Protein AF-A0A838IL85-F1 (afdb_monomer)

pLDDT: mean 79.58, std 15.55, range [29.56, 97.75]

Foldseek 3Di:
DDDDDDPPPVVVVVVPVVVPPDPPPDPPPDWDDQQVQCVVVVAQADWDFGQTPNRDTDIHGNHADPPRADQDPRDRDHDWDDLCRQCVVVVNQADWDQTQTPVRDTDTGGNHHDDPPDDDFADLQRQLVVQVAQADWDWGDRRPNDTDTHGNHHEDVQWHQDSRDTDRRVVPPPADAAFEKEFAFEAAPPPRQGDWFKKKAKAFPPHPPPDDDAQAADQPPCPPPGLKIFTFHNDDDQRTRDMAGPAPPGPIPNVPPDDAPTKMWMWIDDPQWATDIDIDHRHDQADWDWDAHPVHRDTHIYGYHYDYHHTYGPPDKDWWFWAKFKRPVQQDPFAWFKEQAAPPAPARIFIKTQTKTKMATQTLWWWKKAWDDDPVRFTWIWTWIAIPVGDIDIDTQPPWDWDQDPLVRFIWIAQFKKKFWFAPDPQGPDPPRHDPVRTQWIFPDRIGAAAQPGFHYVSQCVSNVQPRDGDPPPRRNHRIGIHTHRGMDMDGSLAARSIIISTHLVRLQPDAKTKMKMFGCPVVRGDGPDRNNRIDIDIGGRDDRSVVQCVDPVRYAYQRDDLVPDPDPSNNSHSVSVSPDRD

Nearest PDB structures (foldseek):
  3rkp-assembly2_B  TM=2.084E-01  e=6.914E-05  Bacillus cereus ATCC 14579
  6bdj-assembly1_A  TM=4.352E-01  e=1.115E+00  Tetranychus urticae
  5z5m-assembly1_D  TM=4.393E-01  e=1.387E+00  Phaeodactylum tricornutum CCAP 1055/1
  2o56-assembly1_C  TM=7.131E-01  e=8.357E+00  Salmonella enterica subsp. enterica serovar Typhimurium str. LT2
  2o56-assembly1_G  TM=6.603E-01  e=7.914E+00  Salmonella enterica subsp. enterica serovar Typhimurium str. LT2

Secondary structure (DSSP, 8-state):
------SSTTHHHHHHHSSSSS--------PPPHHHHHHHTT--SSEEEEE-TTS-EEEEE----GGG--EETTEE---PPPHHHHHHHTT--SSEEEEE-TT--EEEEE-----S-S--PPPHHHHHHHTT-SSSEEEEE-SSS-EEEEE-----TTEEEETTEEEE-TTTTS-----EEEEE-EEETTT--B--S-EEEEEEES-TT--SS---B-TTTTTTS-SEEEE--SS-BTTBSEEE-SSTTSS---TTT--TTEEEEEEEE-TTB--EEEEEEE----EEEEEE-TTT--EEEEEEEE--EEEPBTT---B----EEE-GGG----EEEEEE--TTSS-SEEEEEE--EEEEE-SSS-EEEEEE--TTS--EEEEEEEBTTS-EEEEE-TT--EEEETTTTEEEETT-EEEEEE---GGGS-TTT--GGGEEEEBS---B-----EE-BHHHHHHTT----SPTTTGGGSSEEEE-TTEEEEE-TTSTT-EEEEESHHHHTT---EEEEEEESTT--S--S-SSSSEEEEEEPPPPPHHHHTT-TTTEEE--S-TT--SSHHHHHHHHHHHT---

Radius of gyration: 34.08 Å; Cα contacts (8 Å, |Δi|>4): 1280; chains: 1; bounding box: 110×88×63 Å

Structure (mmCIF, N/CA/C/O backbone):
data_AF-A0A838IL85-F1
#
_entry.id   AF-A0A838IL85-F1
#
loop_
_atom_site.group_PDB
_atom_site.id
_atom_site.type_symbol
_atom_site.label_atom_id
_atom_site.label_alt_id
_atom_site.label_comp_id
_atom_site.label_asym_id
_atom_site.label_entity_id
_atom_site.label_seq_id
_atom_site.pdbx_PDB_ins_code
_atom_site.Cartn_x
_atom_site.Cartn_y
_atom_site.Cartn_z
_atom_site.occupancy
_atom_site.B_iso_or_equiv
_atom_site.auth_seq_id
_atom_site.auth_comp_id
_atom_site.auth_asym_id
_atom_site.auth_atom_id
_atom_site.pdbx_PDB_model_num
ATOM 1 N N . MET A 1 1 ? -74.271 46.077 -24.809 1.00 47.19 1 MET A N 1
ATOM 2 C CA . MET A 1 1 ? -73.222 47.117 -24.744 1.00 47.19 1 MET A CA 1
ATOM 3 C C . MET A 1 1 ? -73.575 48.046 -23.600 1.00 47.19 1 MET A C 1
ATOM 5 O O . MET A 1 1 ? -74.448 48.867 -23.806 1.00 47.19 1 MET A O 1
ATOM 9 N N . THR A 1 2 ? -72.983 47.844 -22.421 1.00 38.28 2 THR A N 1
ATOM 10 C CA . THR A 1 2 ? -72.892 48.772 -21.270 1.00 38.28 2 THR A CA 1
ATOM 11 C C . THR A 1 2 ? -72.287 48.005 -20.088 1.00 38.28 2 THR A C 1
ATOM 13 O O . THR A 1 2 ? -72.326 46.777 -20.094 1.00 38.28 2 THR A O 1
ATOM 16 N N . TRP A 1 3 ? -71.789 48.752 -19.095 1.00 32.69 3 TRP A N 1
ATOM 17 C CA . TRP A 1 3 ? -71.224 48.345 -17.796 1.00 32.69 3 TRP A CA 1
ATOM 18 C C . TRP A 1 3 ? -69.694 48.246 -17.743 1.00 32.69 3 TRP A C 1
ATOM 20 O O . TRP A 1 3 ? -69.098 47.178 -17.844 1.00 32.69 3 TRP A O 1
ATOM 30 N N . ARG A 1 4 ? -69.069 49.412 -17.535 1.00 41.91 4 ARG A N 1
ATOM 31 C CA . ARG A 1 4 ? -67.723 49.566 -16.975 1.00 41.91 4 ARG A CA 1
ATOM 32 C C . ARG A 1 4 ? -67.776 50.529 -15.784 1.00 41.91 4 ARG A C 1
ATOM 34 O O . ARG A 1 4 ? -68.371 51.594 -15.895 1.00 41.91 4 ARG A O 1
ATOM 41 N N . ASP A 1 5 ? -67.090 50.112 -14.721 1.00 53.06 5 ASP A N 1
ATOM 42 C CA . ASP A 1 5 ? -66.370 50.931 -13.735 1.00 53.06 5 ASP A CA 1
ATOM 43 C C . ASP A 1 5 ? -67.138 51.781 -12.705 1.00 53.06 5 ASP A C 1
ATOM 45 O O . ASP A 1 5 ? -66.955 52.993 -12.630 1.00 53.06 5 ASP A O 1
ATOM 49 N N . GLU A 1 6 ? -67.863 51.126 -11.785 1.00 45.59 6 GLU A N 1
ATOM 50 C CA . GLU A 1 6 ? -68.332 51.750 -10.524 1.00 45.59 6 GLU A CA 1
ATOM 51 C C . GLU A 1 6 ? -67.897 51.033 -9.223 1.00 45.59 6 GLU A C 1
ATOM 53 O O . GLU A 1 6 ? -68.277 51.448 -8.132 1.00 45.59 6 GLU A O 1
ATOM 58 N N . THR A 1 7 ? -67.039 50.008 -9.265 1.00 49.53 7 THR A N 1
ATOM 59 C CA . THR A 1 7 ? -66.671 49.236 -8.054 1.00 49.53 7 THR A CA 1
ATOM 60 C C . THR A 1 7 ? -65.454 49.756 -7.277 1.00 49.53 7 THR A C 1
ATOM 62 O O . THR A 1 7 ? -65.257 49.363 -6.129 1.00 49.53 7 THR A O 1
ATOM 65 N N . TRP A 1 8 ? -64.667 50.689 -7.823 1.00 45.25 8 TRP A N 1
ATOM 66 C CA . TRP A 1 8 ? -63.446 51.176 -7.155 1.00 45.25 8 TRP A CA 1
ATOM 67 C C . TRP A 1 8 ? -63.660 52.340 -6.177 1.00 45.25 8 TRP A C 1
ATOM 69 O O . TRP A 1 8 ? -62.801 52.601 -5.337 1.00 45.25 8 TRP A O 1
ATOM 79 N N . ARG A 1 9 ? -64.802 53.038 -6.231 1.00 47.00 9 ARG A N 1
ATOM 80 C CA . ARG A 1 9 ? -65.039 54.224 -5.385 1.00 47.00 9 ARG A CA 1
ATOM 81 C C . ARG A 1 9 ? -65.685 53.922 -4.032 1.00 47.00 9 ARG A C 1
ATOM 83 O O . ARG A 1 9 ? -65.560 54.732 -3.121 1.00 47.00 9 ARG A O 1
ATOM 90 N N . THR A 1 10 ? -66.282 52.746 -3.856 1.00 50.16 10 THR A N 1
ATOM 91 C CA . THR A 1 10 ? -66.962 52.370 -2.602 1.00 50.16 10 THR A CA 1
ATOM 92 C C . THR A 1 10 ? -66.033 51.670 -1.600 1.00 50.16 10 THR A C 1
ATOM 94 O O . THR A 1 10 ? -66.275 51.737 -0.398 1.00 50.16 10 THR A O 1
ATOM 97 N N . LEU A 1 11 ? -64.922 51.075 -2.055 1.00 47.19 11 LEU A N 1
ATOM 98 C CA . LEU A 1 11 ? -63.915 50.442 -1.184 1.00 47.19 11 LEU A CA 1
ATOM 99 C C . LEU A 1 11 ? -62.927 51.441 -0.555 1.00 47.19 11 LEU A C 1
ATOM 101 O O . LEU A 1 11 ? -62.422 51.194 0.537 1.00 47.19 11 LEU A O 1
ATOM 105 N N . ALA A 1 12 ? -62.704 52.603 -1.176 1.00 49.53 12 ALA A N 1
ATOM 106 C CA . ALA A 1 12 ? -61.798 53.625 -0.642 1.00 49.53 12 ALA A CA 1
ATOM 107 C C . ALA A 1 12 ? -62.407 54.460 0.507 1.00 49.53 12 ALA A C 1
ATOM 109 O O . ALA A 1 12 ? -61.670 55.027 1.308 1.00 49.53 12 ALA A O 1
ATOM 110 N N . MET A 1 13 ? -63.740 54.516 0.633 1.00 46.19 13 MET A N 1
ATOM 111 C CA . MET A 1 13 ? -64.417 55.261 1.710 1.00 46.19 13 MET A CA 1
ATOM 112 C C . MET A 1 13 ? -64.704 54.425 2.968 1.00 46.19 13 MET A C 1
ATOM 114 O O . MET A 1 13 ? -64.921 55.002 4.031 1.00 46.19 13 MET A O 1
ATOM 118 N N . LEU A 1 14 ? -64.635 53.089 2.894 1.00 46.19 14 LEU A N 1
ATOM 119 C CA . LEU A 1 14 ? -64.775 52.210 4.065 1.00 46.19 14 LEU A CA 1
ATOM 120 C C . LEU A 1 14 ? -63.466 52.021 4.853 1.00 46.19 14 LEU A C 1
ATOM 122 O O . LEU A 1 14 ? -63.518 51.672 6.029 1.00 46.19 14 LEU A O 1
ATOM 126 N N . LEU A 1 15 ? -62.304 52.314 4.256 1.00 46.31 15 LEU A N 1
ATOM 127 C CA . LEU A 1 15 ? -61.007 52.198 4.936 1.00 46.31 15 LEU A CA 1
ATOM 128 C C . LEU A 1 15 ? -60.638 53.439 5.773 1.00 46.31 15 LEU A C 1
ATOM 130 O O . LEU A 1 15 ? -59.846 53.341 6.702 1.00 46.31 15 LEU A O 1
ATOM 134 N N . VAL A 1 16 ? -61.220 54.607 5.478 1.00 48.09 16 VAL A N 1
ATOM 135 C CA . VAL A 1 16 ? -60.848 55.881 6.130 1.00 48.09 16 VAL A CA 1
ATOM 136 C C . VAL A 1 16 ? -61.709 56.186 7.365 1.00 48.09 16 VAL A C 1
ATOM 138 O O . VAL A 1 16 ? -61.282 56.920 8.249 1.00 48.09 16 VAL A O 1
ATOM 141 N N . VAL A 1 17 ? -62.890 55.570 7.493 1.00 47.03 17 VAL A N 1
ATOM 142 C CA . VAL A 1 17 ? -63.795 55.795 8.640 1.00 47.03 17 VAL A CA 1
ATOM 143 C C . VAL A 1 17 ? -63.590 54.769 9.768 1.00 47.03 17 VAL A C 1
ATOM 145 O O . VAL A 1 17 ? -63.950 55.045 10.909 1.00 47.03 17 VAL A O 1
ATOM 148 N N . LEU A 1 18 ? -62.920 53.635 9.512 1.00 41.69 18 LEU A N 1
ATOM 149 C CA . LEU A 1 18 ? -62.582 52.660 10.562 1.00 41.69 18 LEU A CA 1
ATOM 150 C C . LEU A 1 18 ? -61.313 53.020 11.365 1.00 41.69 18 LEU A C 1
ATOM 152 O O . LEU A 1 18 ? -61.097 52.467 12.437 1.00 41.69 18 LEU A O 1
ATOM 156 N N . VAL A 1 19 ? -60.494 53.965 10.885 1.00 46.78 19 VAL A N 1
ATOM 157 C CA . VAL A 1 19 ? -59.230 54.369 11.540 1.00 46.78 19 VAL A CA 1
ATOM 158 C C . VAL A 1 19 ? -59.430 55.485 12.583 1.00 46.78 19 VAL A C 1
ATOM 160 O O . VAL A 1 19 ? -58.533 55.768 13.366 1.00 46.78 19 VAL A O 1
ATOM 163 N N . VAL A 1 20 ? -60.618 56.097 12.667 1.00 45.91 20 VAL A N 1
ATOM 164 C CA . VAL A 1 20 ? -60.861 57.280 13.527 1.00 45.91 20 VAL A CA 1
ATOM 165 C C . VAL A 1 20 ? -61.734 56.969 14.763 1.00 45.91 20 VAL A C 1
ATOM 167 O O . VAL A 1 20 ? -62.034 57.855 15.556 1.00 45.91 20 VAL A O 1
ATOM 170 N N . LEU A 1 21 ? -62.096 55.699 14.993 1.00 42.75 21 LEU A N 1
ATOM 171 C CA . LEU A 1 21 ? -62.887 55.250 16.158 1.00 42.75 21 LEU A CA 1
ATOM 172 C C . LEU A 1 21 ? -62.177 54.217 17.053 1.00 42.75 21 LEU A C 1
ATOM 174 O O . LEU A 1 21 ? -62.824 53.542 17.850 1.00 42.75 21 LEU A O 1
ATOM 178 N N . MET A 1 22 ? -60.847 54.137 16.989 1.00 43.66 22 MET A N 1
ATOM 179 C CA . MET A 1 22 ? -60.045 53.515 18.044 1.00 43.66 22 MET A CA 1
ATOM 180 C C . MET A 1 22 ? -59.136 54.583 18.633 1.00 43.66 22 MET A C 1
ATOM 182 O O . MET A 1 22 ? -58.131 54.977 18.047 1.00 43.66 22 MET A O 1
ATOM 186 N N . GLY A 1 23 ? -59.574 55.113 19.774 1.00 40.91 23 GLY A N 1
ATOM 187 C CA . GLY A 1 23 ? -58.791 56.025 20.584 1.00 40.91 23 GLY A CA 1
ATOM 188 C C . GLY A 1 23 ? -57.411 55.438 20.851 1.00 40.91 23 GLY A C 1
ATOM 189 O O . GLY A 1 23 ? -57.264 54.270 21.199 1.00 40.91 23 GLY A O 1
ATOM 190 N N . VAL A 1 24 ? -56.423 56.298 20.655 1.00 49.19 24 VAL A N 1
ATOM 191 C CA . VAL A 1 24 ? -55.007 56.103 20.926 1.00 49.19 24 VAL A CA 1
ATOM 192 C C . VAL A 1 24 ? -54.827 55.767 22.409 1.00 49.19 24 VAL A C 1
ATOM 194 O O . VAL A 1 24 ? -54.686 56.650 23.250 1.00 49.19 24 VAL A O 1
ATOM 197 N N . SER A 1 25 ? -54.858 54.484 22.748 1.00 46.66 25 SER A N 1
ATOM 198 C CA . SER A 1 25 ? -54.146 53.955 23.908 1.00 46.66 25 SER A CA 1
ATOM 199 C C . SER A 1 25 ? -52.694 53.803 23.469 1.00 46.66 25 SER A C 1
ATOM 201 O O . SER A 1 25 ? -52.419 53.065 22.526 1.00 46.66 25 SER A O 1
ATOM 203 N N . GLY A 1 26 ? -51.805 54.604 24.063 1.00 46.50 26 GLY A N 1
ATOM 204 C CA . GLY A 1 26 ? -50.414 54.740 23.640 1.00 46.50 26 GLY A CA 1
ATOM 205 C C . GLY A 1 26 ? -49.738 53.392 23.406 1.00 46.50 26 GLY A C 1
ATOM 206 O O . GLY A 1 26 ? -49.863 52.485 24.226 1.00 46.50 26 GLY A O 1
ATOM 207 N N . CYS A 1 27 ? -49.020 53.271 22.289 1.00 54.38 27 CYS A N 1
ATOM 208 C CA . CYS A 1 27 ? -48.041 52.206 22.127 1.00 54.38 27 CYS A CA 1
ATOM 209 C C . CYS A 1 27 ? -46.955 52.432 23.182 1.00 54.38 27 CYS A C 1
ATOM 211 O O . CYS A 1 27 ? -46.024 53.208 22.972 1.00 54.38 27 CYS A O 1
ATOM 213 N N . GLU A 1 28 ? -47.116 51.813 24.345 1.00 70.75 28 GLU A N 1
ATOM 214 C CA . GLU A 1 28 ? -46.029 51.637 25.292 1.00 70.75 28 GLU A CA 1
ATOM 215 C C . GLU A 1 28 ? -44.957 50.810 24.578 1.00 70.75 28 GLU A C 1
ATOM 217 O O . GLU A 1 28 ? -45.249 49.768 23.986 1.00 70.75 28 GLU A O 1
ATOM 222 N N . CYS A 1 29 ? -43.735 51.337 24.518 1.00 80.75 29 CYS A N 1
ATOM 223 C CA . CYS A 1 29 ? -42.647 50.633 23.862 1.00 80.75 29 CYS A CA 1
ATOM 224 C C . CYS A 1 29 ? -42.366 49.334 24.626 1.00 80.75 29 CYS A C 1
ATOM 226 O O . CYS A 1 29 ? -42.164 49.361 25.840 1.00 80.75 29 CYS A O 1
ATOM 228 N N . ILE A 1 30 ? -42.377 48.203 23.916 1.00 82.62 30 ILE A N 1
ATOM 229 C CA . ILE A 1 30 ? -42.095 46.891 24.501 1.00 82.62 30 ILE A CA 1
ATOM 230 C C . ILE A 1 30 ? -40.569 46.701 24.503 1.00 82.62 30 ILE A C 1
ATOM 232 O O . ILE A 1 30 ? -39.975 46.665 23.421 1.00 82.62 30 ILE A O 1
ATOM 236 N N . PRO A 1 31 ? -39.927 46.615 25.680 1.00 80.56 31 PRO A N 1
ATOM 237 C CA . PRO A 1 31 ? -38.480 46.442 25.792 1.00 80.56 31 PRO A CA 1
ATOM 238 C C . PRO A 1 31 ? -38.055 45.013 25.429 1.00 80.56 31 PRO A C 1
ATOM 240 O O . PRO A 1 31 ? -38.837 44.079 25.599 1.00 80.56 31 PRO A O 1
ATOM 243 N N . GLU A 1 32 ? -36.806 44.821 24.997 1.00 83.88 32 GLU A N 1
ATOM 244 C CA . GLU A 1 32 ? -36.206 43.484 24.939 1.00 83.88 32 GLU A CA 1
ATOM 245 C C . GLU A 1 32 ? -36.093 42.853 26.334 1.00 83.88 32 GLU A C 1
ATOM 247 O O . GLU A 1 32 ? -35.779 43.525 27.324 1.00 83.88 32 GLU A O 1
ATOM 252 N N . GLU A 1 33 ? -36.280 41.534 26.407 1.00 79.38 33 GLU A N 1
ATOM 253 C CA . GLU A 1 33 ? -35.932 40.752 27.594 1.00 79.38 33 GLU A CA 1
ATOM 254 C C . GLU A 1 33 ? -34.431 40.408 27.609 1.00 79.38 33 GLU A C 1
ATOM 256 O O . GLU A 1 33 ? -33.745 40.460 26.587 1.00 79.38 33 GLU A O 1
ATOM 261 N N . GLY A 1 34 ? -33.892 40.072 28.788 1.00 78.88 34 GLY A N 1
ATOM 262 C CA . GLY A 1 34 ? -32.446 40.067 29.056 1.00 78.88 34 GLY A CA 1
ATOM 263 C C . GLY A 1 34 ? -31.580 39.304 28.045 1.00 78.88 34 GLY A C 1
ATOM 264 O O . GLY A 1 34 ? -30.551 39.825 27.629 1.00 78.88 34 GLY A O 1
ATOM 265 N N . ALA A 1 35 ? -31.999 38.115 27.600 1.00 77.75 35 ALA A N 1
ATOM 266 C CA . ALA A 1 35 ? -31.232 37.317 26.637 1.00 77.75 35 ALA A CA 1
ATOM 267 C C . ALA A 1 35 ? -31.181 37.954 25.233 1.00 77.75 35 ALA A C 1
ATOM 269 O O . ALA A 1 35 ? -30.131 37.950 24.590 1.00 77.75 35 ALA A O 1
ATOM 270 N N . GLU A 1 36 ? -32.288 38.547 24.777 1.00 82.25 36 GLU A N 1
ATOM 271 C CA . GLU A 1 36 ? -32.370 39.232 23.481 1.00 82.25 36 GLU A CA 1
ATOM 272 C C . GLU A 1 36 ? -31.549 40.531 23.503 1.00 82.25 36 GLU A C 1
ATOM 274 O O . GLU A 1 36 ? -30.820 40.828 22.557 1.00 82.25 36 GLU A O 1
ATOM 279 N N . LEU A 1 37 ? -31.573 41.252 24.630 1.00 85.19 37 LEU A N 1
ATOM 280 C CA . LEU A 1 37 ? -30.778 42.464 24.837 1.00 85.19 37 LEU A CA 1
ATOM 281 C C . LEU A 1 37 ? -29.266 42.176 24.831 1.00 85.19 37 LEU A C 1
ATOM 283 O O . LEU A 1 37 ? -28.485 42.951 24.273 1.00 85.19 37 LEU A O 1
ATOM 287 N N . CYS A 1 38 ? -28.848 41.048 25.408 1.00 87.62 38 CYS A N 1
ATOM 288 C CA . CYS A 1 38 ? -27.458 40.592 25.393 1.00 87.62 38 CYS A CA 1
ATOM 289 C C . CYS A 1 38 ? -26.993 40.167 23.995 1.00 87.62 38 CYS A C 1
ATOM 291 O O . CYS A 1 38 ? -25.914 40.578 23.565 1.00 87.62 38 CYS A O 1
ATOM 293 N N . ALA A 1 39 ? -27.827 39.427 23.256 1.00 81.69 39 ALA A N 1
ATOM 294 C CA . ALA A 1 39 ? -27.539 39.037 21.878 1.00 81.69 39 ALA A CA 1
ATOM 295 C C . ALA A 1 39 ? -27.417 40.258 20.948 1.00 81.69 39 ALA A C 1
ATOM 297 O O . ALA A 1 39 ? -26.469 40.348 20.170 1.00 81.69 39 ALA A O 1
ATOM 298 N N . ALA A 1 40 ? -28.313 41.243 21.085 1.00 81.38 40 ALA A N 1
ATOM 299 C CA . ALA A 1 40 ? -28.288 42.480 20.300 1.00 81.38 40 ALA A CA 1
ATOM 300 C C . ALA A 1 40 ? -27.028 43.338 20.536 1.00 81.38 40 ALA A C 1
ATOM 302 O O . ALA A 1 40 ? -26.651 44.127 19.671 1.00 81.38 40 ALA A O 1
ATOM 303 N N . ASN A 1 41 ? -26.365 43.174 21.686 1.00 83.12 41 ASN A N 1
ATOM 304 C CA . ASN A 1 41 ? -25.148 43.902 22.059 1.00 83.12 41 ASN A CA 1
ATOM 305 C C . ASN A 1 41 ? -23.875 43.035 21.997 1.00 83.12 41 ASN A C 1
ATOM 307 O O . ASN A 1 41 ? -22.815 43.479 22.436 1.00 83.12 41 ASN A O 1
ATOM 311 N N . GLY A 1 42 ? -23.961 41.812 21.455 1.00 81.62 42 GLY A N 1
ATOM 312 C CA . GLY A 1 42 ? -22.811 40.922 21.274 1.00 81.62 42 GLY A CA 1
ATOM 313 C C . GLY A 1 42 ? -22.158 40.454 22.580 1.00 81.62 42 GLY A C 1
ATOM 314 O O . GLY A 1 42 ? -20.950 40.216 22.601 1.00 81.62 42 GLY A O 1
ATOM 315 N N . LEU A 1 43 ? -22.924 40.358 23.673 1.00 85.75 43 LEU A N 1
ATOM 316 C CA . LEU A 1 43 ? -22.423 39.926 24.979 1.00 85.75 43 LEU A CA 1
ATOM 317 C C . LEU A 1 43 ? -22.731 38.444 25.209 1.00 85.75 43 LEU A C 1
ATOM 319 O O . LEU A 1 43 ? -23.887 38.033 25.130 1.00 85.75 43 LEU A O 1
ATOM 323 N N . GLY A 1 44 ? -21.700 37.655 25.517 1.00 81.94 44 GLY A N 1
ATOM 324 C CA . GLY A 1 44 ? -21.811 36.203 25.710 1.00 81.94 44 GLY A CA 1
ATOM 325 C C . GLY A 1 44 ? -21.867 35.749 27.171 1.00 81.94 44 GLY A C 1
ATOM 326 O O . GLY A 1 44 ? -22.117 34.575 27.426 1.00 81.94 44 GLY A O 1
ATOM 327 N N . CYS A 1 45 ? -21.586 36.644 28.124 1.00 87.12 45 CYS A N 1
ATOM 328 C CA . CYS A 1 45 ? -21.596 36.348 29.556 1.00 87.12 45 CYS A CA 1
ATOM 329 C C . CYS A 1 45 ? -21.613 37.632 30.404 1.00 87.12 45 CYS A C 1
ATOM 331 O O . CYS A 1 45 ? -21.324 38.723 29.908 1.00 87.12 45 CYS A O 1
ATOM 333 N N . GLY A 1 46 ? -21.894 37.502 31.704 1.00 87.94 46 GLY A N 1
ATOM 334 C CA . GLY A 1 46 ? -21.717 38.584 32.683 1.00 87.94 46 GLY A CA 1
ATOM 335 C C . GLY A 1 46 ? -22.920 39.522 32.825 1.00 87.94 46 GLY A C 1
ATOM 336 O O . GLY A 1 46 ? -23.947 39.352 32.172 1.00 87.94 46 GLY A O 1
ATOM 337 N N . LYS A 1 47 ? -22.821 40.502 33.735 1.00 89.19 47 LYS A N 1
ATOM 338 C CA . LYS A 1 47 ? -23.879 41.504 33.962 1.00 89.19 47 LYS A CA 1
ATOM 339 C C . LYS A 1 47 ? -23.490 42.823 33.314 1.00 89.19 47 LYS A C 1
ATOM 341 O O . LYS A 1 47 ? -22.417 43.345 33.606 1.00 89.19 47 LYS A O 1
ATOM 346 N N . SER A 1 48 ? -24.378 43.391 32.506 1.00 83.81 48 SER A N 1
ATOM 347 C CA . SER A 1 48 ? -24.136 44.676 31.847 1.00 83.81 48 SER A CA 1
ATOM 348 C C . SER A 1 48 ? -25.365 45.577 31.888 1.00 83.81 48 SER A C 1
ATOM 350 O O . SER A 1 48 ? -26.498 45.102 31.977 1.00 83.81 48 SER A O 1
ATOM 352 N N . THR A 1 49 ? -25.132 46.887 31.836 1.00 89.62 49 THR A N 1
ATOM 353 C CA . THR A 1 49 ? -26.190 47.895 31.732 1.00 89.62 49 THR A CA 1
ATOM 354 C C . THR A 1 49 ? -26.305 48.306 30.272 1.00 89.62 49 THR A C 1
ATOM 356 O O . THR A 1 49 ? -25.411 48.963 29.741 1.00 89.62 49 THR A O 1
ATOM 359 N N . LEU A 1 50 ? -27.391 47.895 29.627 1.00 83.44 50 LEU A N 1
ATOM 360 C CA . LEU A 1 50 ? -27.608 48.029 28.191 1.00 83.44 50 LEU A CA 1
ATOM 361 C C . LEU A 1 50 ? -28.831 48.896 27.920 1.00 83.44 50 LEU A C 1
ATOM 363 O O . LEU A 1 50 ? -29.771 48.920 28.711 1.00 83.44 50 LEU A O 1
ATOM 367 N N . LEU A 1 51 ? -28.808 49.621 26.808 1.00 86.62 51 LEU A N 1
ATOM 368 C CA . LEU A 1 51 ? -29.942 50.420 26.365 1.00 86.62 51 LEU A CA 1
ATOM 369 C C . LEU A 1 51 ? -30.911 49.517 25.597 1.00 86.62 51 LEU A C 1
ATOM 371 O O . LEU A 1 51 ? -30.511 48.915 24.603 1.00 86.62 51 LEU A O 1
ATOM 375 N N . ASP A 1 52 ? -32.155 49.419 26.058 1.00 85.00 52 ASP A N 1
ATOM 376 C CA . ASP A 1 52 ? -33.211 48.729 25.313 1.00 85.00 52 ASP A CA 1
ATOM 377 C C . ASP A 1 52 ? -33.672 49.557 24.092 1.00 85.00 52 ASP A C 1
ATOM 379 O O . ASP A 1 52 ? -33.351 50.745 23.953 1.00 85.00 52 ASP A O 1
ATOM 383 N N . ARG A 1 53 ? -34.471 48.960 23.199 1.00 84.75 53 ARG A N 1
ATOM 384 C CA . ARG A 1 53 ? -35.062 49.648 22.031 1.00 84.75 53 ARG A CA 1
ATOM 385 C C . ARG A 1 53 ? -36.004 50.793 22.388 1.00 84.75 53 ARG A C 1
ATOM 387 O O . ARG A 1 53 ? -36.378 51.573 21.515 1.00 84.75 53 ARG A O 1
ATOM 394 N N . CYS A 1 54 ? -36.389 50.896 23.654 1.00 86.31 54 CYS A N 1
ATOM 395 C CA . CYS A 1 54 ? -37.219 51.962 24.192 1.00 86.31 54 CYS A CA 1
ATOM 396 C C . CYS A 1 54 ? -36.392 53.134 24.737 1.00 86.31 54 CYS A C 1
ATOM 398 O O . CYS A 1 54 ? -36.964 54.126 25.190 1.00 86.31 54 CYS A O 1
ATOM 400 N N . GLY A 1 55 ? -35.059 53.050 24.669 1.00 82.06 55 GLY A N 1
ATOM 401 C CA . GLY A 1 55 ? -34.147 54.084 25.143 1.00 82.06 55 GLY A CA 1
ATOM 402 C C . GLY A 1 55 ? -33.971 54.098 26.663 1.00 82.06 55 GLY A C 1
ATOM 403 O O . GLY A 1 55 ? -33.512 55.102 27.209 1.00 82.06 55 GLY A O 1
ATOM 404 N N . VAL A 1 56 ? -34.327 53.015 27.358 1.00 85.56 56 VAL A N 1
ATOM 405 C CA . VAL A 1 56 ? -34.170 52.870 28.809 1.00 85.56 56 VAL A CA 1
ATOM 406 C C . VAL A 1 56 ? -32.991 51.946 29.109 1.00 85.56 56 VAL A C 1
ATOM 408 O O . VAL A 1 56 ? -32.854 50.869 28.535 1.00 85.56 56 VAL A O 1
ATOM 411 N N . LEU A 1 57 ? -32.117 52.364 30.028 1.00 85.44 57 LEU A N 1
ATOM 412 C CA . LEU A 1 57 ? -31.014 51.526 30.496 1.00 85.44 57 LEU A CA 1
ATOM 413 C C . LEU A 1 57 ? -31.547 50.418 31.410 1.00 85.44 57 LEU A C 1
ATOM 415 O O . LEU A 1 57 ? -32.172 50.698 32.435 1.00 85.44 57 LEU A O 1
ATOM 419 N N . ARG A 1 58 ? -31.259 49.164 31.064 1.00 85.00 58 ARG A N 1
ATOM 420 C CA . ARG A 1 58 ? -31.619 47.969 31.830 1.00 85.00 58 ARG A CA 1
ATOM 421 C C . ARG A 1 58 ? -30.384 47.180 32.221 1.00 85.00 58 ARG A C 1
ATOM 423 O O . ARG A 1 58 ? -29.417 47.106 31.471 1.00 85.00 58 ARG A O 1
ATOM 430 N N . GLN A 1 59 ? -30.440 46.559 33.394 1.00 88.12 59 GLN A N 1
ATOM 431 C CA . GLN A 1 59 ? -29.437 45.590 33.814 1.00 88.12 59 GLN A CA 1
ATOM 432 C C . GLN A 1 59 ? -29.814 44.218 33.244 1.00 88.12 59 GLN A C 1
ATOM 434 O O . GLN A 1 59 ? -30.887 43.704 33.554 1.00 88.12 59 GLN A O 1
ATOM 439 N N . ALA A 1 60 ? -28.948 43.642 32.416 1.00 85.94 60 ALA A N 1
ATOM 440 C CA . ALA A 1 60 ? -29.136 42.322 31.824 1.00 85.94 60 ALA A CA 1
ATOM 441 C C . ALA A 1 60 ? -28.061 41.346 32.317 1.00 85.94 60 ALA A C 1
ATOM 443 O O . ALA A 1 60 ? -26.902 41.729 32.501 1.00 85.94 60 ALA A O 1
ATOM 444 N N . GLU A 1 61 ? -28.452 40.089 32.536 1.00 88.75 61 GLU A N 1
ATOM 445 C CA . GLU A 1 61 ? -27.540 38.982 32.840 1.00 88.75 61 GLU A CA 1
ATOM 446 C C . GLU A 1 61 ? -27.359 38.127 31.582 1.00 88.75 61 GLU A C 1
ATOM 448 O O . GLU A 1 61 ? -28.243 37.359 31.209 1.00 88.75 61 GLU A O 1
ATOM 453 N N . CYS A 1 62 ? -26.213 38.265 30.919 1.00 85.38 62 CYS A N 1
ATOM 454 C CA . CYS A 1 62 ? -25.927 37.686 29.606 1.00 85.38 62 CYS A CA 1
ATOM 455 C C . CYS A 1 62 ? -25.450 36.229 29.660 1.00 85.38 62 CYS A C 1
ATOM 457 O O . CYS A 1 62 ? -24.718 35.784 28.786 1.00 85.38 62 CYS A O 1
ATOM 459 N N . GLY A 1 63 ? -25.870 35.483 30.684 1.00 82.12 63 GLY A N 1
ATOM 460 C CA . GLY A 1 63 ? -25.497 34.085 30.892 1.00 82.12 63 GLY A CA 1
ATOM 461 C C . GLY A 1 63 ? -24.111 33.880 31.514 1.00 82.12 63 GLY A C 1
ATOM 462 O O . GLY A 1 63 ? -23.448 34.815 31.978 1.00 82.12 63 GLY A O 1
ATOM 463 N N . ALA A 1 64 ? -23.701 32.613 31.548 1.00 81.19 64 ALA A N 1
ATOM 464 C CA . ALA A 1 64 ? -22.395 32.150 32.000 1.00 81.19 64 ALA A CA 1
ATOM 465 C C . ALA A 1 64 ? -21.703 31.399 30.860 1.00 81.19 64 ALA A C 1
ATOM 467 O O . ALA A 1 64 ? -22.369 30.826 29.997 1.00 81.19 64 ALA A O 1
ATOM 468 N N . CYS A 1 65 ? -20.374 31.395 30.859 1.00 79.00 65 CYS A N 1
ATOM 469 C CA . CYS A 1 65 ? -19.633 30.736 29.799 1.00 79.00 65 CYS A CA 1
ATOM 470 C C . CYS A 1 65 ? -19.725 29.206 29.887 1.00 79.00 65 CYS A C 1
ATOM 472 O O . CYS A 1 65 ? -19.689 28.662 30.998 1.00 79.00 65 CYS A O 1
ATOM 474 N N . PRO A 1 66 ? -19.797 28.510 28.737 1.00 75.75 66 PRO A N 1
ATOM 475 C CA . PRO A 1 66 ? -19.675 27.058 28.681 1.00 75.75 66 PRO A CA 1
ATOM 476 C C . PRO A 1 66 ? -18.367 26.590 29.325 1.00 75.75 66 PRO A C 1
ATOM 478 O O . PRO A 1 66 ? -17.379 27.328 29.346 1.00 75.75 66 PRO A O 1
ATOM 481 N N . ASP A 1 67 ? -18.371 25.372 29.864 1.00 72.56 67 ASP A N 1
ATOM 482 C CA . ASP A 1 67 ? -17.186 24.690 30.404 1.00 72.56 67 ASP A CA 1
ATOM 483 C C . ASP A 1 67 ? -16.426 25.461 31.507 1.00 72.56 67 ASP A C 1
ATOM 485 O O . ASP A 1 67 ? -15.255 25.200 31.778 1.00 72.56 67 ASP A O 1
ATOM 489 N N . GLY A 1 68 ? -17.090 26.413 32.177 1.00 66.50 68 GLY A N 1
ATOM 490 C CA . GLY A 1 68 ? -16.511 27.179 33.285 1.00 66.50 68 GLY A CA 1
ATOM 491 C C . GLY A 1 68 ? -15.464 28.220 32.868 1.00 66.50 68 GLY A C 1
ATOM 492 O O . GLY A 1 68 ? -14.683 28.658 33.715 1.00 66.50 68 GLY A O 1
ATOM 493 N N . LEU A 1 69 ? -15.434 28.622 31.592 1.00 73.75 69 LEU A N 1
ATOM 494 C CA . LEU A 1 69 ? -14.508 29.647 31.098 1.00 73.75 69 LEU A CA 1
ATOM 495 C C . LEU A 1 69 ? -14.707 31.001 31.815 1.00 73.75 69 LEU A C 1
ATOM 497 O O . LEU A 1 69 ? -15.840 31.367 32.151 1.00 73.75 69 LEU A O 1
ATOM 501 N N . PRO A 1 70 ? -13.633 31.779 32.051 1.00 77.06 70 PRO A N 1
ATOM 502 C CA . PRO A 1 70 ? -13.757 33.104 32.638 1.00 77.06 70 PRO A CA 1
ATOM 503 C C . PRO A 1 70 ? -14.497 34.057 31.692 1.00 77.06 70 PRO A C 1
ATOM 505 O O . PRO A 1 70 ? -14.252 34.118 30.486 1.00 77.06 70 PRO A O 1
ATOM 508 N N . CYS A 1 71 ? -15.411 34.829 32.274 1.00 78.38 71 CYS A N 1
ATOM 509 C CA . CYS A 1 71 ? -16.081 35.913 31.578 1.00 78.38 71 CYS A CA 1
ATOM 510 C C . CYS A 1 71 ? -15.237 37.186 31.694 1.00 78.38 71 CYS A C 1
ATOM 512 O O . CYS A 1 71 ? -15.238 37.835 32.743 1.00 78.38 71 CYS A O 1
ATOM 514 N N . GLU A 1 72 ? -14.528 37.552 30.628 1.00 79.56 72 GLU A N 1
ATOM 515 C CA . GLU A 1 72 ? -13.725 38.774 30.567 1.00 79.56 72 GLU A CA 1
ATOM 516 C C . GLU A 1 72 ? -14.309 39.722 29.519 1.00 79.56 72 GLU A C 1
ATOM 518 O O . GLU A 1 72 ? -14.614 39.326 28.398 1.00 79.56 72 GLU A O 1
ATOM 523 N N . ALA A 1 73 ? -14.521 40.985 29.900 1.00 79.56 73 ALA A N 1
ATOM 524 C CA . ALA A 1 73 ? -15.150 41.995 29.041 1.00 79.56 73 ALA A CA 1
ATOM 525 C C . ALA A 1 73 ? -16.491 41.545 28.411 1.00 79.56 73 ALA A C 1
ATOM 527 O O . ALA A 1 73 ? -16.802 41.904 27.277 1.00 79.56 73 ALA A O 1
ATOM 528 N N . ASN A 1 74 ? -17.299 40.787 29.166 1.00 83.31 74 ASN A N 1
ATOM 529 C CA . ASN A 1 74 ? -18.594 40.239 28.738 1.00 83.31 74 ASN A CA 1
ATOM 530 C C . ASN A 1 74 ? -18.511 39.283 27.527 1.00 83.31 74 ASN A C 1
ATOM 532 O O . ASN A 1 74 ? -19.503 39.066 26.823 1.00 83.31 74 ASN A O 1
ATOM 536 N N . GLN A 1 75 ? -17.335 38.691 27.303 1.00 80.94 75 GLN A N 1
ATOM 537 C CA . GLN A 1 75 ? -17.096 37.618 26.345 1.00 80.94 75 GLN A CA 1
ATOM 538 C C . GLN A 1 75 ? -16.475 36.409 27.046 1.00 80.94 75 GLN A C 1
ATOM 540 O O . GLN A 1 75 ? -15.752 36.532 28.037 1.00 80.94 75 GLN A O 1
ATOM 545 N N . CYS A 1 76 ? -16.760 35.224 26.517 1.00 77.88 76 CYS A N 1
ATOM 546 C CA . CYS A 1 76 ? -16.160 33.993 27.007 1.00 77.88 76 CYS A CA 1
ATOM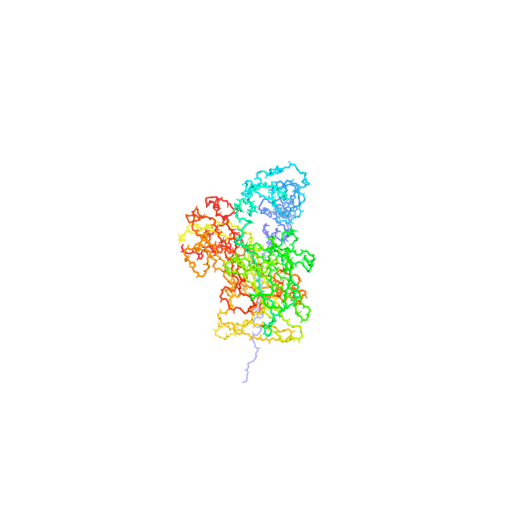 547 C C . CYS A 1 76 ? -14.753 33.857 26.441 1.00 77.88 76 CYS A C 1
ATOM 549 O O . CYS A 1 76 ? -14.576 33.535 25.268 1.00 77.88 76 CYS A O 1
ATOM 551 N N . GLY A 1 77 ? -13.761 34.150 27.279 1.00 71.88 77 GLY A N 1
ATOM 552 C CA . GLY A 1 77 ? -12.351 34.037 26.942 1.00 71.88 77 GLY A CA 1
ATOM 553 C C . GLY A 1 77 ? -11.774 32.751 27.511 1.00 71.88 77 GLY A C 1
ATOM 554 O O . GLY A 1 77 ? -12.007 32.417 28.668 1.00 71.88 77 GLY A O 1
ATOM 555 N N . CYS A 1 78 ? -10.993 32.028 26.715 1.00 72.31 78 CYS A N 1
ATOM 556 C CA . CYS A 1 78 ? -10.135 30.976 27.236 1.00 72.31 78 CYS A CA 1
ATOM 557 C C . CYS A 1 78 ? -8.730 31.549 27.419 1.00 72.31 78 CYS A C 1
ATOM 559 O O . CYS A 1 78 ? -8.071 31.926 26.450 1.00 72.31 78 CYS A O 1
ATOM 561 N N . THR A 1 79 ? -8.280 31.670 28.668 1.00 69.94 79 THR A N 1
ATOM 562 C CA . THR A 1 79 ? -6.902 32.070 28.953 1.00 69.94 79 THR A CA 1
ATOM 563 C C . THR A 1 79 ? -5.988 30.915 28.567 1.00 69.94 79 THR A C 1
ATOM 565 O O . THR A 1 79 ? -6.059 29.840 29.165 1.00 69.94 79 THR A O 1
ATOM 568 N N . GLN A 1 80 ? -5.150 31.134 27.553 1.00 70.19 80 GLN A N 1
ATOM 569 C CA . GLN A 1 80 ? -4.191 30.138 27.085 1.00 70.19 80 GLN A CA 1
ATOM 570 C C . GLN A 1 80 ? -3.321 29.628 28.233 1.00 70.19 80 GLN A C 1
ATOM 572 O O . GLN A 1 80 ? -2.821 30.396 29.059 1.00 70.19 80 GLN A O 1
ATOM 577 N N . GLU A 1 81 ? -3.102 28.318 28.254 1.00 80.25 81 GLU A N 1
ATOM 578 C CA . GLU A 1 81 ? -2.166 27.711 29.188 1.00 80.25 81 GLU A CA 1
ATOM 579 C C . GLU A 1 81 ? -0.738 28.131 28.867 1.00 80.25 81 GLU A C 1
ATOM 581 O O . GLU A 1 81 ? -0.350 28.309 27.703 1.00 80.25 81 GLU A O 1
ATOM 586 N N . SER A 1 82 ? 0.062 28.284 29.922 1.00 84.88 82 SER A N 1
ATOM 587 C CA . SER A 1 82 ? 1.493 28.475 29.746 1.00 84.88 82 SER A CA 1
ATOM 588 C C . SER A 1 82 ? 2.113 27.202 29.170 1.00 84.88 82 SER A C 1
ATOM 590 O O . SER A 1 82 ? 1.659 26.096 29.464 1.00 84.88 82 SER A O 1
ATOM 592 N N . ASN A 1 83 ? 3.186 27.357 28.396 1.00 83.38 83 ASN A N 1
ATOM 593 C CA . ASN A 1 83 ? 3.949 26.231 27.856 1.00 83.38 83 ASN A CA 1
ATOM 594 C C . ASN A 1 83 ? 4.358 25.241 28.962 1.00 83.38 83 ASN A C 1
ATOM 596 O O . ASN A 1 83 ? 4.158 24.044 28.814 1.00 83.38 83 ASN A O 1
ATOM 600 N N . ALA A 1 84 ? 4.821 25.738 30.115 1.00 79.25 84 ALA A N 1
ATOM 601 C CA . ALA A 1 84 ? 5.199 24.895 31.250 1.00 79.25 84 ALA A CA 1
ATOM 602 C C . ALA A 1 84 ? 4.020 24.073 31.800 1.00 79.25 84 ALA A C 1
ATOM 604 O O . ALA A 1 84 ? 4.183 22.912 32.160 1.00 79.25 84 ALA A O 1
ATOM 605 N N . SER A 1 85 ? 2.822 24.660 31.843 1.00 81.56 85 SER A N 1
ATOM 606 C CA . SER A 1 85 ? 1.605 23.966 32.280 1.00 81.56 85 SER A CA 1
ATOM 607 C C . SER A 1 85 ? 1.190 22.876 31.293 1.00 81.56 85 SER A C 1
ATOM 609 O O . SER A 1 85 ? 0.790 21.801 31.724 1.00 81.56 85 SER A O 1
ATOM 611 N N . LEU A 1 86 ? 1.322 23.143 29.989 1.00 86.00 86 LEU A N 1
ATOM 612 C CA . LEU A 1 86 ? 1.018 22.186 28.922 1.00 86.00 86 LEU A CA 1
ATOM 613 C C . LEU A 1 86 ? 1.964 20.992 28.948 1.00 86.00 86 LEU A C 1
ATOM 615 O O . LEU A 1 86 ? 1.510 19.859 28.863 1.00 86.00 86 LEU A O 1
ATOM 619 N N . CYS A 1 87 ? 3.259 21.238 29.130 1.00 85.56 87 CYS A N 1
ATOM 620 C CA . CYS A 1 87 ? 4.260 20.182 29.233 1.00 85.56 87 CYS A CA 1
ATOM 621 C C . CYS A 1 87 ? 4.029 19.284 30.449 1.00 85.56 87 CYS A C 1
ATOM 623 O O . CYS A 1 87 ? 4.071 18.066 30.325 1.00 85.56 87 CYS A O 1
ATOM 625 N N . VAL A 1 88 ? 3.696 19.869 31.606 1.00 79.88 88 VAL A N 1
ATOM 626 C CA . VAL A 1 88 ? 3.340 19.099 32.809 1.00 79.88 88 VAL A CA 1
ATOM 627 C C . VAL A 1 88 ? 2.039 18.315 32.610 1.00 79.88 88 VAL A C 1
ATOM 629 O O . VAL A 1 88 ? 1.957 17.167 33.027 1.00 79.88 88 VAL A O 1
ATOM 632 N N . ALA A 1 89 ? 1.025 18.906 31.972 1.00 73.50 89 ALA A N 1
ATOM 633 C CA . ALA A 1 89 ? -0.250 18.234 31.715 1.00 73.50 89 ALA A CA 1
ATOM 634 C C . ALA A 1 89 ? -0.137 17.098 30.682 1.00 73.50 89 ALA A C 1
ATOM 636 O O . ALA A 1 89 ? -0.867 16.116 30.781 1.00 73.50 89 ALA A O 1
ATOM 637 N N . ALA A 1 90 ? 0.774 17.230 29.716 1.00 76.44 90 ALA A N 1
ATOM 638 C CA . ALA A 1 90 ? 1.069 16.220 28.702 1.00 76.44 90 ALA A CA 1
ATOM 639 C C . ALA A 1 90 ? 2.111 15.181 29.155 1.00 76.44 90 ALA A C 1
ATOM 641 O O . ALA A 1 90 ? 2.443 14.291 28.378 1.00 76.44 90 ALA A O 1
ATOM 642 N N . ASP A 1 91 ? 2.634 15.305 30.381 1.00 74.44 91 ASP A N 1
ATOM 643 C CA . ASP A 1 91 ? 3.724 14.485 30.927 1.00 74.44 91 ASP A CA 1
ATOM 644 C C . ASP A 1 91 ? 4.984 14.462 30.034 1.00 74.44 91 ASP A C 1
ATOM 646 O O . ASP A 1 91 ? 5.669 13.452 29.877 1.00 74.44 91 ASP A O 1
ATOM 650 N N . ILE A 1 92 ? 5.301 15.608 29.421 1.00 70.62 92 ILE A N 1
ATOM 651 C CA . ILE A 1 92 ? 6.471 15.789 28.556 1.00 70.62 92 ILE A CA 1
ATOM 652 C C . ILE A 1 92 ? 7.536 16.563 29.324 1.00 70.62 92 ILE A C 1
ATOM 654 O O . ILE A 1 92 ? 7.412 17.764 29.569 1.00 70.62 92 ILE A O 1
ATOM 658 N N . ALA A 1 93 ? 8.606 15.862 29.694 1.00 73.69 93 ALA A N 1
ATOM 659 C CA . ALA A 1 93 ? 9.679 16.414 30.517 1.00 73.69 93 ALA A CA 1
ATOM 660 C C . ALA A 1 93 ? 10.635 17.354 29.759 1.00 73.69 93 ALA A C 1
ATOM 662 O O . ALA A 1 93 ? 11.293 18.178 30.392 1.00 73.69 93 ALA A O 1
ATOM 663 N N . CYS A 1 94 ? 10.763 17.193 28.438 1.00 78.38 94 CYS A N 1
ATOM 664 C CA . CYS A 1 94 ? 11.679 17.943 27.578 1.00 78.38 94 CYS A CA 1
ATOM 665 C C . CYS A 1 94 ? 11.404 17.656 26.083 1.00 78.38 94 CYS A C 1
ATOM 667 O O . CYS A 1 94 ? 10.736 16.675 25.761 1.00 78.38 94 CYS A O 1
ATOM 669 N N . GLY A 1 95 ? 11.927 18.484 25.174 1.00 77.12 95 GLY A N 1
ATOM 670 C CA . GLY A 1 95 ? 11.752 18.379 23.719 1.00 77.12 95 GLY A CA 1
ATOM 671 C C . GLY A 1 95 ? 10.595 19.222 23.167 1.00 77.12 95 GLY A C 1
ATOM 672 O O . GLY A 1 95 ? 9.798 19.777 23.923 1.00 77.12 95 GLY A O 1
ATOM 673 N N . GLU A 1 96 ? 10.506 19.331 21.839 1.00 82.50 96 GLU A N 1
ATOM 674 C CA . GLU A 1 96 ? 9.385 19.998 21.165 1.00 82.50 96 GLU A CA 1
ATOM 675 C C . GLU A 1 96 ? 8.209 19.032 20.984 1.00 82.50 96 GLU A C 1
ATOM 677 O O . GLU A 1 96 ? 8.377 17.917 20.490 1.00 82.50 96 GLU A O 1
ATOM 682 N N . ALA A 1 97 ? 7.004 19.471 21.341 1.00 75.94 97 ALA A N 1
ATOM 683 C CA . ALA A 1 97 ? 5.788 18.684 21.190 1.00 75.94 97 ALA A CA 1
ATOM 684 C C . ALA A 1 97 ? 4.631 19.530 20.652 1.00 75.94 97 ALA A C 1
ATOM 686 O O . ALA A 1 97 ? 4.453 20.690 21.027 1.00 75.94 97 ALA A O 1
ATOM 687 N N . MET A 1 98 ? 3.818 18.938 19.773 1.00 84.31 98 MET A N 1
ATOM 688 C CA . MET A 1 98 ? 2.577 19.548 19.300 1.00 84.31 98 MET A CA 1
ATOM 689 C C . MET A 1 98 ? 1.470 19.265 20.316 1.00 84.31 98 MET A C 1
ATOM 691 O O . MET A 1 98 ? 0.898 18.177 20.328 1.00 84.31 98 MET A O 1
ATOM 695 N N . LEU A 1 99 ? 1.180 20.232 21.180 1.00 83.56 99 LEU A N 1
ATOM 696 C CA . LEU A 1 99 ? 0.229 20.078 22.278 1.00 83.56 99 LEU A CA 1
ATOM 697 C C . LEU A 1 99 ? -1.043 20.871 22.013 1.00 83.56 99 LEU A C 1
ATOM 699 O O . LEU A 1 99 ? -1.012 21.956 21.435 1.00 83.56 99 LEU A O 1
ATOM 703 N N . THR A 1 100 ? -2.172 20.312 22.433 1.00 82.62 100 THR A N 1
ATOM 704 C CA . THR A 1 100 ? -3.468 20.992 22.376 1.00 82.62 100 THR A CA 1
ATOM 705 C C . THR A 1 100 ? -3.749 21.571 23.752 1.00 82.62 100 THR A C 1
ATOM 707 O O . THR A 1 100 ? -3.797 20.820 24.723 1.00 82.62 100 THR A O 1
ATOM 710 N N . ASP A 1 101 ? -3.906 22.890 23.847 1.00 82.00 101 ASP A N 1
ATOM 711 C CA . ASP A 1 101 ? -4.264 23.521 25.118 1.00 82.00 101 ASP A CA 1
ATOM 712 C C . ASP A 1 101 ? -5.751 23.363 25.458 1.00 82.00 101 ASP A C 1
ATOM 714 O O . ASP A 1 101 ? -6.561 22.935 24.631 1.00 82.00 101 ASP A O 1
ATOM 718 N N . ARG A 1 102 ? -6.145 23.732 26.682 1.00 75.50 102 ARG A N 1
ATOM 719 C CA . ARG A 1 102 ? -7.553 23.733 27.121 1.00 75.50 102 ARG A CA 1
ATOM 720 C C . ARG A 1 102 ? -8.472 24.618 26.265 1.00 75.50 102 ARG A C 1
ATOM 722 O O . ARG A 1 102 ? -9.689 24.522 26.385 1.00 75.50 102 ARG A O 1
ATOM 729 N N . CYS A 1 103 ? -7.905 25.468 25.406 1.00 75.31 103 CYS A N 1
ATOM 730 C CA . CYS A 1 103 ? -8.620 26.289 24.433 1.00 75.31 103 CYS A CA 1
ATOM 731 C C . CYS A 1 103 ? -8.739 25.606 23.058 1.00 75.31 103 CYS A C 1
ATOM 733 O O . CYS A 1 103 ? -9.217 26.225 22.109 1.00 75.31 103 CYS A O 1
ATOM 735 N N . ARG A 1 104 ? -8.322 24.335 22.946 1.00 72.94 104 ARG A N 1
ATOM 736 C CA . ARG A 1 104 ? -8.262 23.526 21.717 1.00 72.94 104 ARG A CA 1
ATOM 737 C C . ARG A 1 104 ? -7.308 24.083 20.654 1.00 72.94 104 ARG A C 1
ATOM 739 O O . ARG A 1 104 ? -7.376 23.673 19.495 1.00 72.94 104 ARG A O 1
ATOM 746 N N . ALA A 1 105 ? -6.398 24.984 21.028 1.00 74.94 105 ALA A N 1
ATOM 747 C CA . ALA A 1 105 ? -5.374 25.482 20.124 1.00 74.94 105 ALA A CA 1
ATOM 748 C C . ALA A 1 105 ? -4.193 24.502 20.096 1.00 74.94 105 ALA A C 1
ATOM 750 O O . ALA A 1 105 ? -3.563 24.244 21.122 1.00 74.94 105 ALA A O 1
ATOM 751 N N . LYS A 1 106 ? -3.878 23.970 18.908 1.00 79.25 106 LYS A N 1
ATOM 752 C CA . LYS A 1 106 ? -2.657 23.187 18.676 1.00 79.25 106 LYS A CA 1
ATOM 753 C C . LYS A 1 106 ? -1.459 24.129 18.620 1.00 79.25 106 LYS A C 1
ATOM 755 O O . LYS A 1 106 ? -1.455 25.079 17.837 1.00 79.25 106 LYS A O 1
ATOM 760 N N . ARG A 1 107 ? -0.455 23.880 19.453 1.00 84.50 107 ARG A N 1
ATOM 761 C CA . ARG A 1 107 ? 0.733 24.721 19.606 1.00 84.50 107 ARG A CA 1
ATOM 762 C C . ARG A 1 107 ? 1.973 23.841 19.638 1.00 84.50 107 ARG A C 1
ATOM 764 O O . ARG A 1 107 ? 2.001 22.843 20.351 1.00 84.50 107 ARG A O 1
ATOM 771 N N . LEU A 1 108 ? 3.007 24.242 18.901 1.00 84.25 108 LEU A N 1
ATOM 772 C CA . LEU A 1 108 ? 4.344 23.685 19.080 1.00 84.25 108 LEU A CA 1
ATOM 773 C C . LEU A 1 108 ? 4.930 24.277 20.369 1.00 84.25 108 LEU A C 1
ATOM 775 O O . LEU A 1 108 ? 5.081 25.496 20.479 1.00 84.25 108 LEU A O 1
ATOM 779 N N . VAL A 1 109 ? 5.188 23.428 21.358 1.00 86.56 109 VAL A N 1
ATOM 780 C CA . VAL A 1 109 ? 5.662 23.813 22.688 1.00 86.56 109 VAL A CA 1
ATOM 781 C C . VAL A 1 109 ? 7.016 23.157 22.944 1.00 86.56 109 VAL A C 1
ATOM 783 O O . VAL A 1 109 ? 7.128 21.939 22.866 1.00 86.56 109 VAL A O 1
ATOM 786 N N . ASP A 1 110 ? 8.029 23.961 23.272 1.00 85.50 110 ASP A N 1
ATOM 787 C CA . ASP A 1 110 ? 9.310 23.476 23.797 1.00 85.50 110 ASP A CA 1
ATOM 788 C C . ASP A 1 110 ? 9.168 23.215 25.304 1.00 85.50 110 ASP A C 1
ATOM 790 O O . ASP A 1 110 ? 8.984 24.146 26.098 1.00 85.50 110 ASP A O 1
ATOM 794 N N . CYS A 1 111 ? 9.219 21.938 25.682 1.00 82.69 111 CYS A N 1
ATOM 795 C CA . CYS A 1 111 ? 9.108 21.460 27.056 1.00 82.69 111 CYS A CA 1
ATOM 796 C C . CYS A 1 111 ? 10.442 21.430 27.811 1.00 82.69 111 CYS A C 1
ATOM 798 O O . CYS A 1 111 ? 10.510 20.904 28.919 1.00 82.69 111 CYS A O 1
ATOM 800 N N . GLY A 1 112 ? 11.490 22.042 27.255 1.00 78.06 112 GLY A N 1
ATOM 801 C CA . GLY A 1 112 ? 12.813 22.162 27.855 1.00 78.06 112 GLY A CA 1
ATOM 802 C C . GLY A 1 112 ? 13.852 21.309 27.134 1.00 78.06 112 GLY A C 1
ATOM 803 O O . GLY A 1 112 ? 13.535 20.388 26.390 1.00 78.06 112 GLY A O 1
ATOM 804 N N . HIS A 1 113 ? 15.134 21.588 27.366 1.00 72.00 113 HIS A N 1
ATOM 805 C CA . HIS A 1 113 ? 16.210 20.758 26.825 1.00 72.00 113 HIS A CA 1
ATOM 806 C C . HIS A 1 113 ? 16.311 19.439 27.591 1.00 72.00 113 HIS A C 1
ATOM 808 O O . HIS A 1 113 ? 16.511 19.437 28.807 1.00 72.00 113 HIS A O 1
ATOM 814 N N . CYS A 1 114 ? 16.232 18.319 26.872 1.00 63.34 114 CYS A N 1
ATOM 815 C CA . CYS A 1 114 ? 16.549 17.018 27.440 1.00 63.34 114 CYS A CA 1
ATOM 816 C C . CYS A 1 114 ? 18.047 16.983 27.745 1.00 63.34 114 CYS A C 1
ATOM 818 O O . CYS A 1 114 ? 18.862 16.814 26.846 1.00 63.34 114 CYS A O 1
ATOM 820 N N . SER A 1 115 ? 18.429 17.179 29.007 1.00 61.38 115 SER A N 1
ATOM 821 C CA . SER A 1 115 ? 19.758 16.777 29.462 1.00 61.38 115 SER A CA 1
ATOM 822 C C . SER A 1 115 ? 19.755 15.259 29.648 1.00 61.38 115 SER A C 1
ATOM 824 O O . SER A 1 115 ? 18.875 14.756 30.346 1.00 61.38 115 SER A O 1
ATOM 826 N N . ASP A 1 116 ? 20.725 14.568 29.047 1.00 53.22 116 ASP A N 1
ATOM 827 C CA . ASP A 1 116 ? 20.884 13.109 28.858 1.00 53.22 116 ASP A CA 1
ATOM 828 C C . ASP A 1 116 ? 20.868 12.198 30.120 1.00 53.22 116 ASP A C 1
ATOM 830 O O . ASP A 1 116 ? 21.585 11.201 30.179 1.00 53.22 116 ASP A O 1
ATOM 834 N N . ALA A 1 117 ? 20.095 12.492 31.168 1.00 51.16 117 ALA A N 1
ATOM 835 C CA . ALA A 1 117 ? 20.211 11.825 32.471 1.00 51.16 117 ALA A CA 1
ATOM 836 C C . ALA A 1 117 ? 18.930 11.163 33.016 1.00 51.16 117 ALA A C 1
ATOM 838 O O . ALA A 1 117 ? 18.953 10.686 34.148 1.00 51.16 117 ALA A O 1
ATOM 839 N N . ALA A 1 118 ? 17.823 11.103 32.266 1.00 51.91 118 ALA A N 1
ATOM 840 C CA . ALA A 1 118 ? 16.569 10.514 32.772 1.00 51.91 118 ALA A CA 1
ATOM 841 C C . ALA A 1 118 ? 16.245 9.112 32.235 1.00 51.91 118 ALA A C 1
ATOM 843 O O . ALA A 1 118 ? 15.352 8.456 32.766 1.00 51.91 118 ALA A O 1
ATOM 844 N N . CYS A 1 119 ? 16.973 8.623 31.233 1.00 62.00 119 CYS A N 1
ATOM 845 C CA . CYS A 1 119 ? 16.802 7.259 30.767 1.00 62.00 119 CYS A CA 1
ATOM 846 C C . CYS A 1 119 ? 18.073 6.448 31.009 1.00 62.00 119 CYS A C 1
ATOM 848 O O . CYS A 1 119 ? 19.136 6.723 30.453 1.00 62.00 119 CYS A O 1
ATOM 850 N N . SER A 1 120 ? 17.958 5.452 31.884 1.00 71.00 120 SER A N 1
ATOM 851 C CA . SER A 1 120 ? 19.014 4.470 32.098 1.00 71.00 120 SER A CA 1
ATOM 852 C C . SER A 1 120 ? 19.010 3.507 30.920 1.00 71.00 120 SER A C 1
ATOM 854 O O . SER A 1 120 ? 18.239 2.548 30.909 1.00 71.00 120 SER A O 1
ATOM 856 N N . ALA A 1 121 ? 19.860 3.789 29.933 1.00 70.50 121 ALA A N 1
ATOM 857 C CA . ALA A 1 121 ? 20.091 2.917 28.791 1.00 70.50 121 ALA A CA 1
ATOM 858 C C . ALA A 1 121 ? 20.335 1.475 29.254 1.00 70.50 121 ALA A C 1
ATOM 860 O O . ALA A 1 121 ? 21.159 1.228 30.141 1.00 70.50 121 ALA A O 1
ATOM 861 N N . MET A 1 122 ? 19.616 0.531 28.649 1.00 79.88 122 MET A N 1
ATOM 862 C CA . MET A 1 122 ? 19.830 -0.894 28.864 1.00 79.88 122 MET A CA 1
ATOM 863 C C . MET A 1 122 ? 21.278 -1.247 28.529 1.00 79.88 122 MET A C 1
ATOM 865 O O . MET A 1 122 ? 21.849 -0.750 27.553 1.00 79.88 122 MET A O 1
ATOM 869 N N . THR A 1 123 ? 21.883 -2.106 29.346 1.00 87.94 123 THR A N 1
ATOM 870 C CA . THR A 1 123 ? 23.252 -2.562 29.094 1.00 87.94 123 THR A CA 1
ATOM 871 C C . THR A 1 123 ? 23.300 -3.431 27.831 1.00 87.94 123 THR A C 1
ATOM 873 O O . THR A 1 123 ? 22.281 -4.023 27.458 1.00 87.94 123 THR A O 1
ATOM 876 N N . PRO A 1 124 ? 24.469 -3.555 27.177 1.00 85.19 124 PRO A N 1
ATOM 877 C CA . PRO A 1 124 ? 24.698 -4.524 26.105 1.00 85.19 124 PRO A CA 1
ATOM 878 C C . PRO A 1 124 ? 24.079 -5.904 26.373 1.00 85.19 124 PRO A C 1
ATOM 880 O O . PRO A 1 124 ? 23.326 -6.421 25.555 1.00 85.19 124 PRO A O 1
ATOM 883 N N . GLU A 1 125 ? 24.286 -6.459 27.567 1.00 85.19 125 GLU A N 1
ATOM 884 C CA . GLU A 1 125 ? 23.806 -7.792 27.945 1.00 85.19 125 GLU A CA 1
ATOM 885 C C . GLU A 1 125 ? 22.277 -7.855 28.040 1.00 85.19 125 GLU A C 1
ATOM 887 O O . GLU A 1 125 ? 21.664 -8.852 27.650 1.00 85.19 125 GLU A O 1
ATOM 892 N N . GLN A 1 126 ? 21.648 -6.787 28.539 1.00 81.44 126 GLN A N 1
ATOM 893 C CA . GLN A 1 126 ? 20.192 -6.670 28.604 1.00 81.44 126 GLN A CA 1
ATOM 894 C C . GLN A 1 126 ? 19.585 -6.549 27.205 1.00 81.44 126 GLN A C 1
ATOM 896 O O . GLN A 1 126 ? 18.546 -7.152 26.937 1.00 81.44 126 GLN A O 1
ATOM 901 N N . LEU A 1 127 ? 20.246 -5.816 26.306 1.00 78.94 127 LEU A N 1
ATOM 902 C CA . LEU A 1 127 ? 19.823 -5.669 24.916 1.00 78.94 127 LEU A CA 1
ATOM 903 C C . LEU A 1 127 ? 19.925 -6.993 24.160 1.00 78.94 127 LEU A C 1
ATOM 905 O O . LEU A 1 127 ? 18.957 -7.389 23.513 1.00 78.94 127 LEU A O 1
ATOM 909 N N . CYS A 1 128 ? 21.029 -7.717 24.309 1.00 81.31 128 CYS A N 1
ATOM 910 C CA . CYS A 1 128 ? 21.198 -9.035 23.704 1.00 81.31 128 CYS A CA 1
ATOM 911 C C . CYS A 1 128 ? 20.171 -10.039 24.234 1.00 81.31 128 CYS A C 1
ATOM 913 O O . CYS A 1 128 ? 19.448 -10.658 23.458 1.00 81.31 128 CYS A O 1
ATOM 915 N N . SER A 1 129 ? 20.002 -10.112 25.558 1.00 80.75 129 SER A N 1
ATOM 916 C CA . SER A 1 129 ? 19.059 -11.048 26.184 1.00 80.75 129 SER A CA 1
ATOM 917 C C . SER A 1 129 ? 17.603 -10.762 25.804 1.00 80.75 129 SER A C 1
ATOM 919 O O . SER A 1 129 ? 16.850 -11.690 25.522 1.00 80.75 129 SER A O 1
ATOM 921 N N . ARG A 1 130 ? 17.192 -9.484 25.758 1.00 73.69 130 ARG A N 1
ATOM 922 C CA . ARG A 1 130 ? 15.823 -9.082 25.386 1.00 73.69 130 ARG A CA 1
ATOM 923 C C . ARG A 1 130 ? 15.487 -9.441 23.941 1.00 73.69 130 ARG A C 1
ATOM 925 O O . ARG A 1 130 ? 14.347 -9.787 23.658 1.00 73.69 130 ARG A O 1
ATOM 932 N N . ASN A 1 131 ? 16.461 -9.335 23.042 1.00 72.31 131 ASN A N 1
ATOM 933 C CA . ASN A 1 131 ? 16.274 -9.633 21.624 1.00 72.31 131 ASN A CA 1
ATOM 934 C C . ASN A 1 131 ? 16.608 -11.093 21.273 1.00 72.31 131 ASN A C 1
ATOM 936 O O . ASN A 1 131 ? 16.549 -11.451 20.105 1.00 72.31 131 ASN A O 1
ATOM 940 N N . ALA A 1 132 ? 16.932 -11.929 22.269 1.00 79.12 132 ALA A N 1
ATOM 941 C CA . ALA A 1 132 ? 17.372 -13.315 22.100 1.00 79.12 132 ALA A CA 1
ATOM 942 C C . ALA A 1 132 ? 18.647 -13.479 21.244 1.00 79.12 132 ALA A C 1
ATOM 944 O O . ALA A 1 132 ? 18.839 -14.511 20.605 1.00 79.12 132 ALA A O 1
ATOM 945 N N . PHE A 1 133 ? 19.538 -12.483 21.268 1.00 81.75 133 PHE A N 1
ATOM 946 C CA . PHE A 1 133 ? 20.848 -12.559 20.628 1.00 81.75 133 PHE A CA 1
ATOM 947 C C . PHE A 1 133 ? 21.874 -13.147 21.602 1.00 81.75 133 PHE A C 1
ATOM 949 O O . PHE A 1 133 ? 22.067 -12.639 22.706 1.00 81.75 133 PHE A O 1
ATOM 956 N N . VAL A 1 134 ? 22.556 -14.202 21.171 1.00 79.25 134 VAL A N 1
ATOM 957 C CA . VAL A 1 134 ? 23.689 -14.849 21.851 1.00 79.25 134 VAL A CA 1
ATOM 958 C C . VAL A 1 134 ? 25.003 -14.690 21.076 1.00 79.25 134 VAL A C 1
ATOM 960 O O . VAL A 1 134 ? 26.045 -15.154 21.534 1.00 79.25 134 VAL A O 1
ATOM 963 N N . CYS A 1 135 ? 24.957 -14.054 19.900 1.00 77.00 135 CYS A N 1
ATOM 964 C CA . CYS A 1 135 ? 26.122 -13.741 19.083 1.00 77.00 135 CYS A CA 1
ATOM 965 C C . CYS A 1 135 ? 25.873 -12.575 18.116 1.00 77.00 135 CYS A C 1
ATOM 967 O O . CYS A 1 135 ? 24.728 -12.193 17.866 1.00 77.00 135 CYS A O 1
ATOM 969 N N . GLY A 1 136 ? 26.952 -12.078 17.504 1.00 77.31 136 GLY A N 1
ATOM 970 C CA . GLY A 1 136 ? 26.929 -11.114 16.407 1.00 77.31 136 GLY A CA 1
ATOM 971 C C . GLY A 1 136 ? 26.762 -9.673 16.876 1.00 77.31 136 GLY A C 1
ATOM 972 O O . GLY A 1 136 ? 26.378 -9.403 18.012 1.00 77.31 136 GLY A O 1
ATOM 973 N N . THR A 1 137 ? 27.054 -8.726 15.985 1.00 74.25 137 THR A N 1
ATOM 974 C CA . THR A 1 137 ? 26.807 -7.304 16.240 1.00 74.25 137 THR A CA 1
ATOM 975 C C . THR A 1 137 ? 25.442 -6.922 15.693 1.00 74.25 137 THR A C 1
ATOM 977 O O . THR A 1 137 ? 25.161 -7.136 14.515 1.00 74.25 137 THR A O 1
ATOM 980 N N . ALA A 1 138 ? 24.597 -6.350 16.541 1.00 57.91 138 ALA A N 1
ATOM 981 C CA . ALA A 1 138 ? 23.270 -5.896 16.164 1.00 57.91 138 ALA A CA 1
ATOM 982 C C . ALA A 1 138 ? 22.943 -4.563 16.829 1.00 57.91 138 ALA A C 1
ATOM 984 O O . ALA A 1 138 ? 23.434 -4.236 17.913 1.00 57.91 138 ALA A O 1
ATOM 985 N N . ARG A 1 139 ? 22.119 -3.769 16.144 1.00 72.81 139 ARG A N 1
ATOM 986 C CA . ARG A 1 139 ? 21.776 -2.424 16.584 1.00 72.81 139 ARG A CA 1
ATOM 987 C C . ARG A 1 139 ? 20.430 -2.425 17.291 1.00 72.81 139 ARG A C 1
ATOM 989 O O . ARG A 1 139 ? 19.391 -2.622 16.668 1.00 72.81 139 ARG A O 1
ATOM 996 N N . PHE A 1 140 ? 20.439 -2.166 18.594 1.00 71.88 140 PHE A N 1
ATOM 997 C CA . PHE A 1 140 ? 19.236 -2.196 19.424 1.00 71.88 140 PHE A CA 1
ATOM 998 C C . PHE A 1 140 ? 18.908 -0.820 19.985 1.00 71.88 140 PHE A C 1
ATOM 1000 O O . PHE A 1 140 ? 19.798 -0.061 20.361 1.00 71.88 140 PHE A O 1
ATOM 1007 N N . ASN A 1 141 ? 17.617 -0.519 20.109 1.00 75.44 141 ASN A N 1
ATOM 1008 C CA . ASN A 1 141 ? 17.154 0.610 20.907 1.00 75.44 141 ASN A CA 1
ATOM 1009 C C . ASN A 1 141 ? 17.456 0.332 22.384 1.00 75.44 141 ASN A C 1
ATOM 1011 O O . ASN A 1 141 ? 16.974 -0.662 22.936 1.00 75.44 141 ASN A O 1
ATOM 1015 N N . ASP A 1 142 ? 18.213 1.218 23.020 1.00 73.88 142 ASP A N 1
ATOM 1016 C CA . ASP A 1 142 ? 18.662 1.098 24.406 1.00 73.88 142 ASP A CA 1
ATOM 1017 C C . ASP A 1 142 ? 17.551 1.279 25.458 1.00 73.88 142 ASP A C 1
ATOM 1019 O O . ASP A 1 142 ? 17.834 1.350 26.649 1.00 73.88 142 ASP A O 1
ATOM 1023 N N . GLY A 1 143 ? 16.282 1.330 25.045 1.00 65.44 143 GLY A N 1
ATOM 1024 C CA . GLY A 1 143 ? 15.141 1.617 25.913 1.00 65.44 143 GLY A CA 1
ATOM 1025 C C . GLY A 1 143 ? 14.902 3.115 26.114 1.00 65.44 143 GLY A C 1
ATOM 1026 O O . GLY A 1 143 ? 13.910 3.476 26.739 1.00 65.44 143 GLY A O 1
ATOM 1027 N N . CYS A 1 144 ? 15.764 3.967 25.550 1.00 65.88 144 CYS A N 1
ATOM 1028 C CA . CYS A 1 144 ? 15.712 5.425 25.648 1.00 65.88 144 CYS A CA 1
ATOM 1029 C C . CYS A 1 144 ? 15.464 6.111 24.304 1.00 65.88 144 CYS A C 1
ATOM 1031 O O . CYS A 1 144 ? 15.581 7.330 24.205 1.00 65.88 144 CYS A O 1
ATOM 1033 N N . GLY A 1 145 ? 15.160 5.342 23.254 1.00 60.91 145 GLY A N 1
ATOM 1034 C CA . GLY A 1 145 ? 15.027 5.876 21.899 1.00 60.91 145 GLY A CA 1
ATOM 1035 C C . GLY A 1 145 ? 16.356 5.992 21.149 1.00 60.91 145 GLY A C 1
ATOM 1036 O O . GLY A 1 145 ? 16.343 6.343 19.972 1.00 60.91 145 GLY A O 1
ATOM 1037 N N . VAL A 1 146 ? 17.492 5.665 21.780 1.00 63.44 146 VAL A N 1
ATOM 1038 C CA . VAL A 1 146 ? 18.817 5.738 21.155 1.00 63.44 146 VAL A CA 1
ATOM 1039 C C . VAL A 1 146 ? 19.256 4.342 20.721 1.00 63.44 146 VAL A C 1
ATOM 1041 O O . VAL A 1 146 ? 19.349 3.408 21.514 1.00 63.44 146 VAL A O 1
ATOM 1044 N N . PHE A 1 147 ? 19.544 4.185 19.433 1.00 67.38 147 PHE A N 1
ATOM 1045 C CA . PHE A 1 147 ? 20.001 2.914 18.878 1.00 67.38 147 PHE A CA 1
ATOM 1046 C C . PHE A 1 147 ? 21.516 2.757 19.020 1.00 67.38 147 PHE A C 1
ATOM 1048 O O . PHE A 1 147 ? 22.277 3.540 18.441 1.00 67.38 147 PHE A O 1
ATOM 1055 N N . ARG A 1 148 ? 21.945 1.714 19.735 1.00 69.38 148 ARG A N 1
ATOM 1056 C CA . ARG A 1 148 ? 23.350 1.377 19.993 1.00 69.38 148 ARG A CA 1
ATOM 1057 C C . ARG A 1 148 ? 23.739 0.100 19.265 1.00 69.38 148 ARG A C 1
ATOM 1059 O O . ARG A 1 148 ? 22.977 -0.865 19.285 1.00 69.38 148 ARG A O 1
ATOM 1066 N N . ASP A 1 149 ? 24.929 0.098 18.676 1.00 76.50 149 ASP A N 1
ATOM 1067 C CA . ASP A 1 149 ? 25.551 -1.119 18.161 1.00 76.50 149 ASP A CA 1
ATOM 1068 C C . ASP A 1 149 ? 26.088 -1.924 19.342 1.00 76.50 149 ASP A C 1
ATOM 1070 O O . ASP A 1 149 ? 26.893 -1.432 20.139 1.00 76.50 149 ASP A O 1
ATOM 1074 N N . VAL A 1 150 ? 25.588 -3.146 19.484 1.00 80.75 150 VAL A N 1
ATOM 1075 C CA . VAL A 1 150 ? 25.935 -4.047 20.573 1.00 80.75 150 VAL A CA 1
ATOM 1076 C C . VAL A 1 150 ? 26.458 -5.343 19.983 1.00 80.75 150 VAL A C 1
ATOM 1078 O O . VAL A 1 150 ? 25.796 -5.979 19.168 1.00 80.75 150 VAL A O 1
ATOM 1081 N N . ASP A 1 151 ? 27.648 -5.738 20.417 1.00 85.44 151 ASP A N 1
ATOM 1082 C CA . ASP A 1 151 ? 28.194 -7.064 20.162 1.00 85.44 151 ASP A CA 1
ATOM 1083 C C . ASP A 1 151 ? 27.651 -8.041 21.213 1.00 85.44 151 ASP A C 1
ATOM 1085 O O . ASP A 1 151 ? 27.984 -7.947 22.396 1.00 85.44 151 ASP A O 1
ATOM 1089 N N . CYS A 1 152 ? 26.782 -8.953 20.778 1.00 80.00 152 CYS A N 1
ATOM 1090 C CA . CYS A 1 152 ? 26.145 -9.962 21.619 1.00 80.00 152 CYS A CA 1
ATOM 1091 C C . CYS A 1 152 ? 26.979 -11.220 21.821 1.00 80.00 152 CYS A C 1
ATOM 1093 O O . CYS A 1 152 ? 26.485 -12.198 22.380 1.00 80.00 152 CYS A O 1
ATOM 1095 N N . GLY A 1 153 ? 28.245 -11.185 21.413 1.00 83.94 153 GLY A N 1
ATOM 1096 C CA . GLY A 1 153 ? 29.192 -12.263 21.602 1.00 83.94 153 GLY A CA 1
ATOM 1097 C C . GLY A 1 153 ? 29.546 -12.951 20.295 1.00 83.94 153 GLY A C 1
ATOM 1098 O O . GLY A 1 153 ? 29.111 -12.596 19.202 1.00 83.94 153 GLY A O 1
ATOM 1099 N N . HIS A 1 154 ? 30.376 -13.973 20.421 1.00 79.38 154 HIS A N 1
ATOM 1100 C CA . HIS A 1 154 ? 30.846 -14.770 19.301 1.00 79.38 154 HIS A CA 1
ATOM 1101 C C . HIS A 1 154 ? 30.518 -16.228 19.589 1.00 79.38 154 HIS A C 1
ATOM 1103 O O . HIS A 1 154 ? 30.548 -16.655 20.745 1.00 79.38 154 HIS A O 1
ATOM 1109 N N . CYS A 1 155 ? 30.206 -16.982 18.543 1.00 76.44 155 CYS A N 1
ATOM 1110 C CA . CYS A 1 155 ? 29.917 -18.401 18.686 1.00 76.44 155 CYS A CA 1
ATOM 1111 C C . CYS A 1 155 ? 31.184 -19.219 18.943 1.00 76.44 155 CYS A C 1
ATOM 1113 O O . CYS A 1 155 ? 32.303 -18.732 18.746 1.00 76.44 155 CYS A O 1
ATOM 1115 N N . ALA A 1 156 ? 31.011 -20.455 19.416 1.00 76.06 156 ALA A N 1
ATOM 1116 C CA . ALA A 1 156 ? 32.136 -21.350 19.645 1.00 76.06 156 ALA A CA 1
ATOM 1117 C C . ALA A 1 156 ? 32.831 -21.716 18.320 1.00 76.06 156 ALA A C 1
ATOM 1119 O O . ALA A 1 156 ? 32.290 -21.540 17.228 1.00 76.06 156 ALA A O 1
ATOM 1120 N N . GLU A 1 157 ? 34.061 -22.227 18.406 1.00 57.00 157 GLU A N 1
ATOM 1121 C CA . GLU A 1 157 ? 34.814 -22.668 17.229 1.00 57.00 157 GLU A CA 1
ATOM 1122 C C . GLU A 1 157 ? 34.022 -23.743 16.461 1.00 57.00 157 GLU A C 1
ATOM 1124 O O . GLU A 1 157 ? 33.764 -24.824 16.988 1.00 57.00 157 GLU A O 1
ATOM 1129 N N . GLY A 1 158 ? 33.627 -23.430 15.221 1.00 53.84 158 GLY A N 1
ATOM 1130 C CA . GLY A 1 158 ? 32.791 -24.292 14.377 1.00 53.84 158 GLY A CA 1
ATOM 1131 C C . GLY A 1 158 ? 31.338 -23.834 14.223 1.00 53.84 158 GLY A C 1
ATOM 1132 O O . GLY A 1 158 ? 30.635 -24.389 13.394 1.00 53.84 158 GLY A O 1
ATOM 1133 N N . GLU A 1 159 ? 30.885 -22.809 14.933 1.00 62.66 159 GLU A N 1
ATOM 1134 C CA . GLU A 1 159 ? 29.527 -22.267 14.818 1.00 62.66 159 GLU A CA 1
ATOM 1135 C C . GLU A 1 159 ? 29.536 -20.916 14.075 1.00 62.66 159 GLU A C 1
ATOM 1137 O O . GLU A 1 159 ? 30.503 -20.155 14.175 1.00 62.66 159 GLU A O 1
ATOM 1142 N N . LEU A 1 160 ? 28.470 -20.589 13.333 1.00 57.53 160 LEU A N 1
ATOM 1143 C CA . LEU A 1 160 ? 28.276 -19.245 12.769 1.00 57.53 160 LEU A CA 1
ATOM 1144 C C . LEU A 1 160 ? 27.109 -18.541 13.450 1.00 57.53 160 LEU A C 1
ATOM 1146 O O . LEU A 1 160 ? 26.138 -19.167 13.868 1.00 57.53 160 LEU A O 1
ATOM 1150 N N . CYS A 1 161 ? 27.211 -17.217 13.525 1.00 52.84 161 CYS A N 1
ATOM 1151 C CA . CYS A 1 161 ? 26.132 -16.395 14.033 1.00 52.84 161 CYS A CA 1
ATOM 1152 C C . CYS A 1 161 ? 25.120 -16.081 12.926 1.00 52.84 161 CYS A C 1
ATOM 1154 O O . CYS A 1 161 ? 25.459 -15.376 11.974 1.00 52.84 161 CYS A O 1
ATOM 1156 N N . PHE A 1 162 ? 23.887 -16.570 13.057 1.00 58.97 162 PHE A N 1
ATOM 1157 C CA . PHE A 1 162 ? 22.792 -16.309 12.121 1.00 58.97 162 PHE A CA 1
ATOM 1158 C C . PHE A 1 162 ? 21.556 -15.829 12.887 1.00 58.97 162 PHE A C 1
ATOM 1160 O O . PHE A 1 162 ? 21.124 -16.463 13.845 1.00 58.97 162 PHE A O 1
ATOM 1167 N N . GLY A 1 163 ? 21.005 -14.668 12.514 1.00 55.06 163 GLY A N 1
ATOM 1168 C CA . GLY A 1 163 ? 19.829 -14.103 13.192 1.00 55.06 163 GLY A CA 1
ATOM 1169 C C . GLY A 1 163 ? 20.016 -13.863 14.698 1.00 55.06 163 GLY A C 1
ATOM 1170 O O . GLY A 1 163 ? 19.044 -13.912 15.445 1.00 55.06 163 GLY A O 1
ATOM 1171 N N . GLY A 1 164 ? 21.257 -13.651 15.149 1.00 57.25 164 GLY A N 1
ATOM 1172 C CA . GLY A 1 164 ? 21.590 -13.488 16.564 1.00 57.25 164 GLY A CA 1
ATOM 1173 C C . GLY A 1 164 ? 21.775 -14.791 17.339 1.00 57.25 164 GLY A C 1
ATOM 1174 O O . GLY A 1 164 ? 22.049 -14.734 18.533 1.00 57.25 164 GLY A O 1
ATOM 1175 N N . VAL A 1 165 ? 21.666 -15.958 16.703 1.00 67.69 165 VAL A N 1
ATOM 1176 C CA . VAL A 1 165 ? 21.800 -17.265 17.358 1.00 67.69 165 VAL A CA 1
ATOM 1177 C C . VAL A 1 165 ? 23.012 -18.019 16.815 1.00 67.69 165 VAL A C 1
ATOM 1179 O O . VAL A 1 165 ? 23.342 -17.919 15.633 1.00 67.69 165 VAL A O 1
ATOM 1182 N N . CYS A 1 166 ? 23.702 -18.749 17.694 1.00 66.88 166 CYS A N 1
ATOM 1183 C CA . CYS A 1 166 ? 24.797 -19.627 17.297 1.00 66.88 166 CYS A CA 1
ATOM 1184 C C . CYS A 1 166 ? 24.255 -20.936 16.752 1.00 66.88 166 CYS A C 1
ATOM 1186 O O . CYS A 1 166 ? 23.550 -21.664 17.452 1.00 66.88 166 CYS A O 1
ATOM 1188 N N . GLU A 1 167 ? 24.603 -21.224 15.506 1.00 61.81 167 GLU A N 1
ATOM 1189 C CA . GLU A 1 167 ? 24.245 -22.467 14.841 1.00 61.81 167 GLU A CA 1
ATOM 1190 C C . GLU A 1 167 ? 25.510 -23.290 14.571 1.00 61.81 167 GLU A C 1
ATOM 1192 O O . GLU A 1 167 ? 26.498 -22.767 14.044 1.00 61.81 167 GLU A O 1
ATOM 1197 N N . ASP A 1 168 ? 25.481 -24.581 14.938 1.00 51.03 168 ASP A N 1
ATOM 1198 C CA . ASP A 1 168 ? 26.581 -25.518 14.694 1.00 51.03 168 ASP A CA 1
ATOM 1199 C C . ASP A 1 168 ? 26.784 -25.730 13.200 1.00 51.03 168 ASP A C 1
ATOM 1201 O O . ASP A 1 168 ? 25.963 -26.293 12.473 1.00 51.03 168 ASP A O 1
ATOM 1205 N N . HIS A 1 169 ? 27.932 -25.246 12.763 1.00 52.41 169 HIS A N 1
ATOM 1206 C CA . HIS A 1 169 ? 28.370 -25.208 11.393 1.00 52.41 169 HIS A CA 1
ATOM 1207 C C . HIS A 1 169 ? 29.680 -25.994 11.241 1.00 52.41 169 HIS A C 1
ATOM 1209 O O . HIS A 1 169 ? 30.367 -25.874 10.233 1.00 52.41 169 HIS A O 1
ATOM 1215 N N . SER A 1 170 ? 30.017 -26.895 12.175 1.00 42.09 170 SER A N 1
ATOM 1216 C CA . SER A 1 170 ? 31.223 -27.736 12.121 1.00 42.09 170 SER A CA 1
ATOM 1217 C C . SER A 1 170 ? 31.173 -28.834 11.039 1.00 42.09 170 SER A C 1
ATOM 1219 O O . SER A 1 170 ? 32.027 -29.717 10.967 1.00 42.09 170 SER A O 1
ATOM 1221 N N . VAL A 1 171 ? 30.239 -28.703 10.091 1.00 40.78 171 VAL A N 1
ATOM 1222 C CA . VAL A 1 171 ? 30.205 -29.394 8.792 1.00 40.78 171 VAL A CA 1
ATOM 1223 C C . VAL A 1 171 ? 30.673 -28.473 7.630 1.00 40.78 171 VAL A C 1
ATOM 1225 O O . VAL A 1 171 ? 30.708 -28.882 6.471 1.00 40.78 171 VAL A O 1
ATOM 1228 N N . LEU A 1 172 ? 31.110 -27.236 7.901 1.00 38.84 172 LEU A N 1
ATOM 1229 C CA . LEU A 1 172 ? 31.325 -26.184 6.891 1.00 38.84 172 LEU A CA 1
ATOM 1230 C C . LEU A 1 172 ? 32.665 -26.163 6.123 1.00 38.84 172 LEU A C 1
ATOM 1232 O O . LEU A 1 172 ? 32.934 -25.185 5.431 1.00 38.84 172 LEU A O 1
ATOM 1236 N N . CYS A 1 173 ? 33.526 -27.183 6.162 1.00 47.56 173 CYS A N 1
ATOM 1237 C CA . CYS A 1 173 ? 34.749 -27.173 5.323 1.00 47.56 173 CYS A CA 1
ATOM 1238 C C . CYS A 1 173 ? 35.202 -28.543 4.795 1.00 47.56 173 CYS A C 1
ATOM 1240 O O . CYS A 1 173 ? 36.368 -28.747 4.466 1.00 47.56 173 CYS A O 1
ATOM 1242 N N . ALA A 1 174 ? 34.257 -29.463 4.617 1.00 29.56 174 ALA A N 1
ATOM 1243 C CA . ALA A 1 174 ? 34.370 -30.546 3.645 1.00 29.56 174 ALA A CA 1
ATOM 1244 C C . ALA A 1 174 ? 32.969 -30.847 3.091 1.00 29.56 174 ALA A C 1
ATOM 1246 O O . ALA A 1 174 ? 32.344 -31.839 3.450 1.00 29.56 174 ALA A O 1
ATOM 1247 N N . GLY A 1 175 ? 32.484 -29.952 2.221 1.00 41.94 175 GLY A N 1
ATOM 1248 C CA . GLY A 1 175 ? 31.275 -30.170 1.421 1.00 41.94 175 GLY A CA 1
ATOM 1249 C C . GLY A 1 175 ? 30.002 -29.485 1.920 1.00 41.94 175 GLY A C 1
ATOM 1250 O O . GLY A 1 175 ? 28.985 -30.160 2.019 1.00 41.94 175 GLY A O 1
ATOM 1251 N N . CYS A 1 176 ? 30.032 -28.169 2.182 1.00 40.72 176 CYS A N 1
ATOM 1252 C CA . CYS A 1 176 ? 28.841 -27.390 2.557 1.00 40.72 176 CYS A CA 1
ATOM 1253 C C . CYS A 1 176 ? 27.629 -27.682 1.653 1.00 40.72 176 CYS A C 1
ATOM 1255 O O . CYS A 1 176 ? 27.692 -27.366 0.456 1.00 40.72 176 CYS A O 1
ATOM 1257 N N . PRO A 1 177 ? 26.513 -28.180 2.213 1.00 43.78 177 PRO A N 1
ATOM 1258 C CA . PRO A 1 177 ? 25.195 -28.047 1.623 1.00 43.78 177 PRO A CA 1
ATOM 1259 C C . PRO A 1 177 ? 24.498 -26.797 2.192 1.00 43.78 177 PRO A C 1
ATOM 1261 O O . PRO A 1 177 ? 24.641 -26.488 3.370 1.00 43.78 177 PRO A O 1
ATOM 1264 N N . LEU A 1 178 ? 23.688 -26.135 1.357 1.00 48.75 178 LEU A N 1
ATOM 1265 C CA . LEU A 1 178 ? 22.820 -24.978 1.659 1.00 48.75 178 LEU A CA 1
ATOM 1266 C C . LEU A 1 178 ? 23.443 -23.590 1.500 1.00 48.75 178 LEU A C 1
ATOM 1268 O O . LEU A 1 178 ? 23.333 -22.715 2.354 1.00 48.75 178 LEU A O 1
ATOM 1272 N N . VAL A 1 179 ? 23.977 -23.339 0.312 1.00 61.09 179 VAL A N 1
ATOM 1273 C CA . VAL A 1 179 ? 23.987 -21.973 -0.192 1.00 61.09 179 VAL A CA 1
ATOM 1274 C C . VAL A 1 179 ? 22.541 -21.518 -0.439 1.00 61.09 179 VAL A C 1
ATOM 1276 O O . VAL A 1 179 ? 21.814 -22.150 -1.214 1.00 61.09 179 VAL A O 1
ATOM 1279 N N . LYS A 1 180 ? 22.146 -20.408 0.187 1.00 67.12 180 LYS A N 1
ATOM 1280 C CA . LYS A 1 180 ? 20.960 -19.630 -0.183 1.00 67.12 180 LYS A CA 1
ATOM 1281 C C . LYS A 1 180 ? 21.365 -18.565 -1.203 1.00 67.12 180 LYS A C 1
ATOM 1283 O O . LYS A 1 180 ? 22.399 -17.929 -1.022 1.00 67.12 180 LYS A O 1
ATOM 1288 N N . SER A 1 181 ? 20.585 -18.368 -2.262 1.00 72.25 181 SER A N 1
ATOM 1289 C CA . SER A 1 181 ? 20.847 -17.291 -3.229 1.00 72.25 181 SER A CA 1
ATOM 1290 C C . SER A 1 181 ? 19.571 -16.726 -3.829 1.00 72.25 181 SER A C 1
ATOM 1292 O O . SER A 1 181 ? 18.595 -17.447 -4.035 1.00 72.25 181 SER A O 1
ATOM 1294 N N . THR A 1 182 ? 19.599 -15.452 -4.188 1.00 78.06 182 THR A N 1
ATOM 1295 C CA . THR A 1 182 ? 18.537 -14.833 -4.988 1.00 78.06 182 THR A CA 1
ATOM 1296 C C . THR A 1 182 ? 19.057 -14.645 -6.402 1.00 78.06 182 THR A C 1
ATOM 1298 O O . THR A 1 182 ? 20.143 -14.110 -6.579 1.00 78.06 182 THR A O 1
ATOM 1301 N N . GLY A 1 183 ? 18.318 -15.076 -7.413 1.00 80.06 183 GLY A N 1
ATOM 1302 C CA . GLY A 1 183 ? 18.708 -14.881 -8.808 1.00 80.06 183 GLY A CA 1
ATOM 1303 C C . GLY A 1 183 ? 17.497 -14.756 -9.708 1.00 80.06 183 GLY A C 1
ATOM 1304 O O . GLY A 1 183 ? 16.364 -14.796 -9.237 1.00 80.06 183 GLY A O 1
ATOM 1305 N N . GLY A 1 184 ? 17.729 -14.613 -11.001 1.00 84.81 184 GLY A N 1
ATOM 1306 C CA . GLY A 1 184 ? 16.643 -14.585 -11.967 1.00 84.81 184 GLY A CA 1
ATOM 1307 C C . GLY A 1 184 ? 17.049 -14.023 -13.311 1.00 84.81 184 GLY A C 1
ATOM 1308 O O . GLY A 1 184 ? 18.239 -13.967 -13.635 1.00 84.81 184 GLY A O 1
ATOM 1309 N N . ALA A 1 185 ? 16.052 -13.663 -14.107 1.00 89.62 185 ALA A N 1
ATOM 1310 C CA . ALA A 1 185 ? 16.237 -13.162 -15.455 1.00 89.62 185 ALA A CA 1
ATOM 1311 C C . ALA A 1 185 ? 15.873 -11.677 -15.552 1.00 89.62 185 ALA A C 1
ATOM 1313 O O . ALA A 1 185 ? 14.841 -11.242 -15.045 1.00 89.62 185 ALA A O 1
ATOM 1314 N N . ILE A 1 186 ? 16.715 -10.922 -16.250 1.00 93.25 186 ILE A N 1
ATOM 1315 C CA . ILE A 1 186 ? 16.384 -9.616 -16.812 1.00 93.25 186 ILE A CA 1
ATOM 1316 C C . ILE A 1 186 ? 16.182 -9.809 -18.299 1.00 93.25 186 ILE A C 1
ATOM 1318 O O . ILE A 1 186 ? 17.126 -10.195 -18.999 1.00 93.25 186 ILE A O 1
ATOM 1322 N N . THR A 1 187 ? 14.967 -9.552 -18.763 1.00 95.06 187 THR A N 1
ATOM 1323 C CA . THR A 1 187 ? 14.571 -9.777 -20.150 1.00 95.06 187 THR A CA 1
ATOM 1324 C C . THR A 1 187 ? 14.010 -8.521 -20.792 1.00 95.06 187 THR A C 1
ATOM 1326 O O . THR A 1 187 ? 13.472 -7.644 -20.121 1.00 95.06 187 THR A O 1
ATOM 1329 N N . ASP A 1 188 ? 14.143 -8.444 -22.107 1.00 94.00 188 ASP A N 1
ATOM 1330 C CA . ASP A 1 188 ? 13.438 -7.489 -22.942 1.00 94.00 188 ASP A CA 1
ATOM 1331 C C . ASP A 1 188 ? 11.954 -7.851 -22.934 1.00 94.00 188 ASP A C 1
ATOM 1333 O O . ASP A 1 188 ? 11.569 -8.997 -23.175 1.00 94.00 188 ASP A O 1
ATOM 1337 N N . ALA A 1 189 ? 11.122 -6.881 -22.589 1.00 93.00 189 ALA A N 1
ATOM 1338 C CA . ALA A 1 189 ? 9.694 -7.074 -22.439 1.0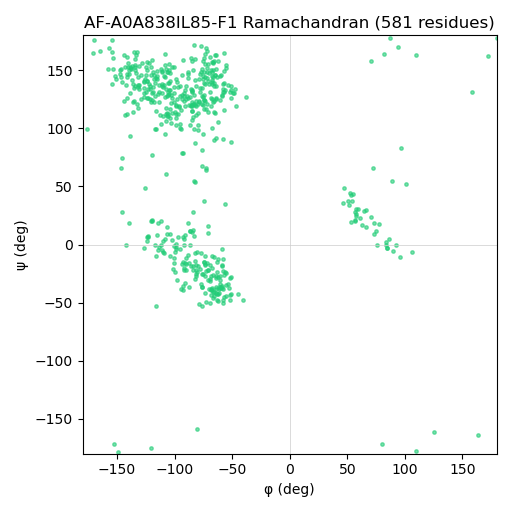0 93.00 189 ALA A CA 1
ATOM 1339 C C . ALA A 1 189 ? 8.951 -7.233 -23.785 1.00 93.00 189 ALA A C 1
ATOM 1341 O O . ALA A 1 189 ? 7.754 -7.540 -23.786 1.00 93.00 189 ALA A O 1
ATOM 1342 N N . ASP A 1 190 ? 9.616 -6.989 -24.920 1.00 91.75 190 ASP A N 1
ATOM 1343 C CA . ASP A 1 190 ? 9.023 -7.098 -26.256 1.00 91.75 190 ASP A CA 1
ATOM 1344 C C . ASP A 1 190 ? 9.231 -8.490 -26.874 1.00 91.75 190 ASP A C 1
ATOM 1346 O O . ASP A 1 190 ? 8.317 -9.024 -27.508 1.00 91.75 190 ASP A O 1
ATOM 1350 N N . ASP A 1 191 ? 10.406 -9.101 -26.689 1.00 93.31 191 ASP A N 1
ATOM 1351 C CA . ASP A 1 191 ? 10.752 -10.396 -27.297 1.00 93.31 191 ASP A CA 1
ATOM 1352 C C . ASP A 1 191 ? 11.234 -11.473 -26.304 1.00 93.31 191 ASP A C 1
ATOM 1354 O O . ASP A 1 191 ? 11.456 -12.624 -26.697 1.00 93.31 191 ASP A O 1
ATOM 1358 N N . GLY A 1 192 ? 11.354 -11.140 -25.015 1.00 92.81 192 GLY A N 1
ATOM 1359 C CA . GLY A 1 192 ? 11.831 -12.041 -23.966 1.00 92.81 192 GLY A CA 1
ATOM 1360 C C . GLY A 1 192 ? 13.336 -12.319 -24.023 1.00 92.81 192 GLY A C 1
ATOM 1361 O O . GLY A 1 192 ? 13.820 -13.211 -23.316 1.00 92.81 192 GLY A O 1
ATOM 1362 N N . ALA A 1 193 ? 14.091 -11.605 -24.865 1.00 92.94 193 ALA A N 1
ATOM 1363 C CA . ALA A 1 193 ? 15.529 -11.777 -24.975 1.00 92.94 193 ALA A CA 1
ATOM 1364 C C . ALA A 1 193 ? 16.224 -11.369 -23.680 1.00 92.94 193 ALA A C 1
ATOM 1366 O O . ALA A 1 193 ? 15.830 -10.446 -22.978 1.00 92.94 193 ALA A O 1
ATOM 1367 N N . TRP A 1 194 ? 17.298 -12.067 -23.352 1.00 92.56 194 TRP A N 1
ATOM 1368 C CA . TRP A 1 194 ? 18.029 -11.824 -22.124 1.00 92.56 194 TRP A CA 1
ATOM 1369 C C . TRP A 1 194 ? 18.890 -10.574 -22.242 1.00 92.56 194 TRP A C 1
ATOM 1371 O O . TRP A 1 194 ? 19.621 -10.393 -23.215 1.00 92.56 194 TRP A O 1
ATOM 1381 N N . ILE A 1 195 ? 18.848 -9.733 -21.216 1.00 91.94 195 ILE A N 1
ATOM 1382 C CA . ILE A 1 195 ? 19.589 -8.479 -21.180 1.00 91.94 195 ILE A CA 1
ATOM 1383 C C . ILE A 1 195 ? 20.823 -8.670 -20.306 1.00 91.94 195 ILE A C 1
ATOM 1385 O O . ILE A 1 195 ? 20.708 -8.833 -19.094 1.00 91.94 195 ILE A O 1
ATOM 1389 N N . GLY A 1 196 ? 22.009 -8.623 -20.914 1.00 87.94 196 GLY A N 1
ATOM 1390 C CA . GLY A 1 196 ? 23.286 -8.556 -20.198 1.00 87.94 196 GLY A CA 1
ATOM 1391 C C . GLY A 1 196 ? 23.697 -7.131 -19.826 1.00 87.94 196 GLY A C 1
ATOM 1392 O O . GLY A 1 196 ? 23.240 -6.156 -20.429 1.00 87.94 196 GLY A O 1
ATOM 1393 N N . ASP A 1 197 ? 24.597 -7.012 -18.854 1.00 86.44 197 ASP A N 1
ATOM 1394 C CA . ASP A 1 197 ? 25.185 -5.771 -18.341 1.00 86.44 197 ASP A CA 1
ATOM 1395 C C . ASP A 1 197 ? 24.164 -4.743 -17.818 1.00 86.44 197 ASP A C 1
ATOM 1397 O O . ASP A 1 197 ? 24.439 -3.540 -17.820 1.00 86.44 197 ASP A O 1
ATOM 1401 N N . ALA A 1 198 ? 22.971 -5.173 -17.401 1.00 89.12 198 ALA A N 1
ATOM 1402 C CA . ALA A 1 198 ? 22.050 -4.298 -16.681 1.00 89.12 198 ALA A CA 1
ATOM 1403 C C . ALA A 1 198 ? 22.563 -4.124 -15.247 1.00 89.12 198 ALA A C 1
ATOM 1405 O O . ALA A 1 198 ? 22.877 -5.112 -14.586 1.00 89.12 198 ALA A O 1
ATOM 1406 N N . ALA A 1 199 ? 22.681 -2.882 -14.776 1.00 89.25 199 ALA A N 1
ATOM 1407 C CA . ALA A 1 199 ? 23.087 -2.582 -13.408 1.00 89.25 199 ALA A CA 1
ATOM 1408 C C . ALA A 1 199 ? 21.875 -2.705 -12.485 1.00 89.25 199 ALA A C 1
ATOM 1410 O O . ALA A 1 199 ? 20.871 -2.031 -12.699 1.00 89.25 199 ALA A O 1
ATOM 1411 N N . ILE A 1 200 ? 21.977 -3.549 -11.465 1.00 88.75 200 ILE A N 1
ATOM 1412 C CA . ILE A 1 200 ? 20.886 -3.870 -10.548 1.00 88.75 200 ILE A CA 1
ATOM 1413 C C . ILE A 1 200 ? 21.293 -3.410 -9.156 1.00 88.75 200 ILE A C 1
ATOM 1415 O O . ILE A 1 200 ? 22.366 -3.765 -8.669 1.00 88.75 200 ILE A O 1
ATOM 1419 N N . LYS A 1 201 ? 20.432 -2.629 -8.511 1.00 87.56 201 LYS A N 1
ATOM 1420 C CA . LYS A 1 201 ? 20.632 -2.107 -7.159 1.00 87.56 201 LYS A CA 1
ATOM 1421 C C . LYS A 1 201 ? 19.450 -2.501 -6.286 1.00 87.56 201 LYS A C 1
ATOM 1423 O O . LYS A 1 201 ? 18.301 -2.294 -6.670 1.00 87.56 201 LYS A O 1
ATOM 1428 N N . PHE A 1 202 ? 19.745 -3.038 -5.113 1.00 85.94 202 PHE A N 1
ATOM 1429 C CA . PHE A 1 202 ? 18.770 -3.480 -4.127 1.00 85.94 202 PHE A CA 1
ATOM 1430 C C . PHE A 1 202 ? 18.786 -2.548 -2.929 1.00 85.94 202 PHE A C 1
ATOM 1432 O O . PHE A 1 202 ? 19.852 -2.172 -2.433 1.00 85.94 202 PHE A O 1
ATOM 1439 N N . PHE A 1 203 ? 17.591 -2.221 -2.455 1.00 85.31 203 PHE A N 1
ATOM 1440 C CA . PHE A 1 203 ? 17.393 -1.421 -1.265 1.00 85.31 203 PHE A CA 1
ATOM 1441 C C . PHE A 1 203 ? 16.398 -2.095 -0.339 1.00 85.31 203 PHE A C 1
A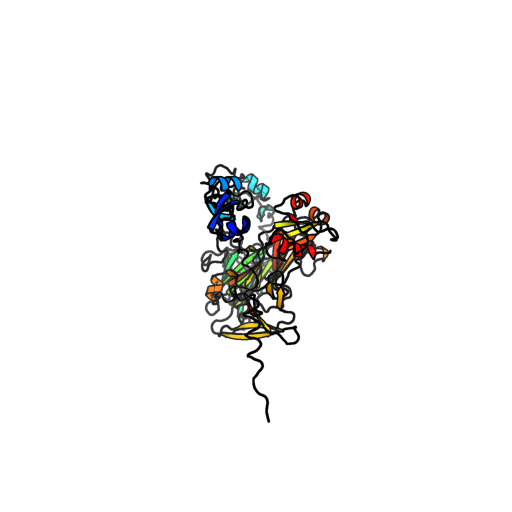TOM 1443 O O . PHE A 1 203 ? 15.323 -2.504 -0.783 1.00 85.31 203 PHE A O 1
ATOM 1450 N N . HIS A 1 204 ? 16.725 -2.166 0.946 1.00 84.44 204 HIS A N 1
ATOM 1451 C CA . HIS A 1 204 ? 15.766 -2.567 1.963 1.00 84.44 204 HIS A CA 1
ATOM 1452 C C . HIS A 1 204 ? 14.552 -1.632 1.937 1.00 84.44 204 HIS A C 1
ATOM 1454 O O . HIS A 1 204 ? 14.684 -0.404 1.891 1.00 84.44 204 HIS A O 1
ATOM 1460 N N . TRP A 1 205 ? 13.361 -2.223 1.985 1.00 82.31 205 TRP A N 1
ATOM 1461 C CA . TRP A 1 205 ? 12.108 -1.502 2.123 1.00 82.31 205 TRP A CA 1
ATOM 1462 C C . TRP A 1 205 ? 11.351 -1.963 3.378 1.00 82.31 205 TRP A C 1
ATOM 1464 O O . TRP A 1 205 ? 11.199 -3.167 3.598 1.00 82.31 205 TRP A O 1
ATOM 1474 N N . PRO A 1 206 ? 10.832 -1.030 4.192 1.00 78.06 206 PRO A N 1
ATOM 1475 C CA . PRO A 1 206 ? 11.092 0.414 4.150 1.00 78.06 206 PRO A CA 1
ATOM 1476 C C . PRO A 1 206 ? 12.558 0.759 4.510 1.00 78.06 206 PRO A C 1
ATOM 1478 O O . PRO A 1 206 ? 13.213 -0.031 5.188 1.00 78.06 206 PRO A O 1
ATOM 1481 N N . PRO A 1 207 ? 13.099 1.916 4.075 1.00 70.12 207 PRO A N 1
ATOM 1482 C CA . PRO A 1 207 ? 14.485 2.291 4.363 1.00 70.12 207 PRO A CA 1
ATOM 1483 C C . PRO A 1 207 ? 14.708 2.578 5.857 1.00 70.12 207 PRO A C 1
ATOM 1485 O O . PRO A 1 207 ? 13.911 3.271 6.490 1.00 70.12 207 PRO A O 1
ATOM 1488 N N . GLU A 1 208 ? 15.835 2.111 6.404 1.00 58.84 208 GLU A N 1
ATOM 1489 C CA . GLU A 1 208 ? 16.170 2.203 7.839 1.00 58.84 208 GLU A CA 1
ATOM 1490 C C . GLU A 1 208 ? 16.252 3.644 8.376 1.00 58.84 208 GLU A C 1
ATOM 1492 O O . GLU A 1 208 ? 15.959 3.890 9.544 1.00 58.84 208 GLU A O 1
ATOM 1497 N N . ALA A 1 209 ? 16.638 4.615 7.537 1.00 53.75 209 ALA A N 1
ATOM 1498 C CA . ALA A 1 209 ? 16.892 5.997 7.959 1.00 53.75 209 ALA A CA 1
ATOM 1499 C C . ALA A 1 209 ? 15.647 6.905 7.983 1.00 53.75 209 ALA A C 1
ATOM 1501 O O . ALA A 1 209 ? 15.789 8.124 8.088 1.00 53.75 209 ALA A O 1
ATOM 1502 N N . MET A 1 210 ? 14.429 6.369 7.856 1.00 54.81 210 MET A N 1
ATOM 1503 C CA . MET A 1 210 ? 13.222 7.201 7.859 1.00 54.81 210 MET A CA 1
ATOM 1504 C C . MET A 1 210 ? 12.843 7.674 9.270 1.00 54.81 210 MET A C 1
ATOM 1506 O O . MET A 1 210 ? 11.926 7.163 9.907 1.00 54.81 210 MET A O 1
ATOM 1510 N N . VAL A 1 211 ? 13.517 8.739 9.707 1.00 46.97 211 VAL A N 1
ATOM 1511 C CA . VAL A 1 211 ? 13.038 9.677 10.725 1.00 46.97 211 VAL A CA 1
ATOM 1512 C C . VAL A 1 211 ? 12.687 10.993 10.011 1.00 46.97 211 VAL A C 1
ATOM 1514 O O . VAL A 1 211 ? 13.552 11.832 9.806 1.00 46.97 211 VAL A O 1
ATOM 1517 N N . LEU A 1 212 ? 11.402 11.166 9.662 1.00 45.69 212 LEU A N 1
ATOM 1518 C CA . LEU A 1 212 ? 10.720 12.440 9.324 1.00 45.69 212 LEU A CA 1
ATOM 1519 C C . LEU A 1 212 ? 11.070 13.164 7.990 1.00 45.69 212 LEU A C 1
ATOM 1521 O O . LEU A 1 212 ? 12.157 12.994 7.449 1.00 45.69 212 LEU A O 1
ATOM 1525 N N . PRO A 1 213 ? 10.182 14.040 7.455 1.00 48.47 213 PRO A N 1
ATOM 1526 C CA . PRO A 1 213 ? 8.742 14.158 7.713 1.00 48.47 213 PRO A CA 1
ATOM 1527 C C . PRO A 1 213 ? 7.858 13.523 6.619 1.00 48.47 213 PRO A C 1
ATOM 1529 O O . PRO A 1 213 ? 6.725 13.159 6.913 1.00 48.47 213 PRO A O 1
ATOM 1532 N N . ASN A 1 214 ? 8.348 13.319 5.390 1.00 55.06 214 ASN A N 1
ATOM 1533 C CA . ASN A 1 214 ? 7.441 13.092 4.251 1.00 55.06 214 ASN A CA 1
ATOM 1534 C C . ASN A 1 214 ? 7.264 11.625 3.834 1.00 55.06 214 ASN A C 1
ATOM 1536 O O . ASN A 1 214 ? 6.422 11.349 2.991 1.00 55.06 214 ASN A O 1
ATOM 1540 N N . ARG A 1 215 ? 8.015 10.673 4.415 1.00 69.69 215 ARG A N 1
ATOM 1541 C CA . ARG A 1 215 ? 7.910 9.228 4.098 1.00 69.69 215 ARG A CA 1
ATOM 1542 C C . ARG A 1 215 ? 7.876 8.935 2.579 1.00 69.69 215 ARG A C 1
ATOM 1544 O O . ARG A 1 215 ? 7.209 8.003 2.145 1.00 69.69 215 ARG A O 1
ATOM 1551 N N . VAL A 1 216 ? 8.618 9.704 1.782 1.00 79.75 216 VAL A N 1
ATOM 1552 C CA . VAL A 1 216 ? 8.782 9.523 0.326 1.00 79.75 216 VAL A CA 1
ATOM 1553 C C . VAL A 1 216 ? 10.141 8.907 0.072 1.00 79.75 216 VAL A C 1
ATOM 1555 O O . VAL A 1 216 ? 11.094 9.293 0.749 1.00 79.75 216 VAL A O 1
ATOM 1558 N N . TRP A 1 217 ? 10.254 7.977 -0.874 1.00 80.81 217 TRP A N 1
ATOM 1559 C CA . TRP A 1 217 ? 11.564 7.605 -1.399 1.00 80.81 217 TRP A CA 1
ATOM 1560 C C . TRP A 1 217 ? 12.174 8.803 -2.154 1.00 80.81 217 TRP A C 1
ATOM 1562 O O . TRP A 1 217 ? 11.602 9.219 -3.158 1.00 80.81 217 TRP A O 1
ATOM 1572 N N . PRO A 1 218 ? 13.286 9.399 -1.686 1.00 74.19 218 PRO A N 1
ATOM 1573 C CA . PRO A 1 218 ? 13.855 10.590 -2.321 1.00 74.19 218 PRO A CA 1
ATOM 1574 C C . PRO A 1 218 ? 14.513 10.278 -3.668 1.00 74.19 218 PRO A C 1
ATOM 1576 O O . PRO A 1 218 ? 15.170 9.244 -3.798 1.00 74.19 218 PRO A O 1
ATOM 1579 N N . LEU A 1 219 ? 14.486 11.240 -4.598 1.00 71.19 219 LEU A N 1
ATOM 1580 C CA . LEU A 1 219 ? 15.052 11.137 -5.957 1.00 71.19 219 LEU A CA 1
ATOM 1581 C C . LEU A 1 219 ? 16.512 10.642 -5.998 1.00 71.19 219 LEU A C 1
ATOM 1583 O O . LEU A 1 219 ? 16.948 10.049 -6.978 1.00 71.19 219 LEU A O 1
ATOM 1587 N N . ASN A 1 220 ? 17.280 10.891 -4.932 1.00 64.62 220 ASN A N 1
ATOM 1588 C CA . ASN A 1 220 ? 18.707 10.562 -4.844 1.00 64.62 220 ASN A CA 1
ATOM 1589 C C . ASN A 1 220 ? 19.070 9.654 -3.661 1.00 64.62 220 ASN A C 1
ATOM 1591 O O . ASN A 1 220 ? 20.256 9.445 -3.387 1.00 64.62 220 ASN A O 1
ATOM 1595 N N . TYR A 1 221 ? 18.092 9.133 -2.917 1.00 64.69 221 TYR A N 1
ATOM 1596 C CA . TYR A 1 221 ? 18.404 8.297 -1.762 1.00 64.69 221 TYR A CA 1
ATOM 1597 C C . TYR A 1 221 ? 19.023 6.977 -2.218 1.00 64.69 221 TYR A C 1
ATOM 1599 O O . TYR A 1 221 ? 18.434 6.223 -2.986 1.00 64.69 221 TYR A O 1
ATOM 1607 N N . ARG A 1 222 ? 20.259 6.739 -1.767 1.00 59.38 222 ARG A N 1
ATOM 1608 C CA . ARG A 1 222 ? 21.077 5.551 -2.051 1.00 59.38 222 ARG A CA 1
ATOM 1609 C C . ARG A 1 222 ? 21.334 5.236 -3.537 1.00 59.38 222 ARG A C 1
ATOM 1611 O O . ARG A 1 222 ? 21.831 4.161 -3.849 1.00 59.38 222 ARG A O 1
ATOM 1618 N N . ALA A 1 223 ? 21.190 6.192 -4.461 1.00 56.50 223 ALA A N 1
ATOM 1619 C CA . ALA A 1 223 ? 21.671 6.021 -5.843 1.00 56.50 223 ALA A CA 1
ATOM 1620 C C . ALA A 1 223 ? 23.177 5.650 -5.927 1.00 56.50 223 ALA A C 1
ATOM 1622 O O . ALA A 1 223 ? 23.598 5.010 -6.899 1.00 56.50 223 ALA A O 1
ATOM 1623 N N . THR A 1 224 ? 23.962 6.010 -4.898 1.00 56.12 224 THR A N 1
ATOM 1624 C CA . THR A 1 224 ? 25.404 5.735 -4.750 1.00 56.12 224 THR A CA 1
ATOM 1625 C C . THR A 1 224 ? 25.770 4.709 -3.672 1.00 56.12 224 THR A C 1
ATOM 1627 O O . THR A 1 224 ? 26.945 4.373 -3.578 1.00 56.12 224 THR A O 1
ATOM 1630 N N . ASP A 1 225 ? 24.823 4.247 -2.850 1.00 68.94 225 ASP A N 1
ATOM 1631 C CA . ASP A 1 225 ? 25.107 3.358 -1.705 1.00 68.94 225 ASP A CA 1
ATOM 1632 C C . ASP A 1 225 ? 23.954 2.362 -1.466 1.00 68.94 225 ASP A C 1
ATOM 1634 O O . ASP A 1 225 ? 23.199 2.493 -0.499 1.00 68.94 225 ASP A O 1
ATOM 1638 N N . PRO A 1 226 ? 23.710 1.440 -2.416 1.00 77.75 226 PRO A N 1
ATOM 1639 C CA . PRO A 1 226 ? 22.673 0.426 -2.276 1.00 77.75 226 PRO A CA 1
ATOM 1640 C C . PRO A 1 226 ? 23.048 -0.620 -1.228 1.00 77.75 226 PRO A C 1
ATOM 1642 O O . PRO A 1 226 ? 24.224 -0.898 -1.008 1.00 77.75 226 PRO A O 1
ATOM 1645 N N . ASP A 1 227 ? 22.041 -1.273 -0.644 1.00 76.44 227 ASP A N 1
ATOM 1646 C CA . ASP A 1 227 ? 22.272 -2.396 0.270 1.00 76.44 227 ASP A CA 1
ATOM 1647 C C . ASP A 1 227 ? 22.933 -3.578 -0.464 1.00 76.44 227 ASP A C 1
ATOM 1649 O O . ASP A 1 227 ? 23.699 -4.347 0.116 1.00 76.44 227 ASP A O 1
ATOM 1653 N N . GLY A 1 228 ? 22.671 -3.718 -1.766 1.00 77.81 228 GLY A N 1
ATOM 1654 C CA . GLY A 1 228 ? 23.365 -4.656 -2.643 1.00 77.81 228 GLY A CA 1
ATOM 1655 C C . GLY A 1 228 ? 23.367 -4.190 -4.095 1.00 77.81 228 GLY A C 1
ATOM 1656 O O . GLY A 1 228 ? 22.443 -3.512 -4.539 1.00 77.81 228 GLY A O 1
ATOM 1657 N N . ALA A 1 229 ? 24.392 -4.570 -4.856 1.00 79.44 229 ALA A N 1
ATOM 1658 C CA . ALA A 1 229 ? 24.461 -4.310 -6.290 1.00 79.44 229 ALA A CA 1
ATOM 1659 C C . ALA A 1 229 ? 25.072 -5.494 -7.047 1.00 79.44 229 ALA A C 1
ATOM 1661 O O . ALA A 1 229 ? 25.936 -6.191 -6.514 1.00 79.44 229 ALA A O 1
ATOM 1662 N N . VAL A 1 230 ? 24.606 -5.707 -8.277 1.00 80.69 230 VAL A N 1
ATOM 1663 C CA . VAL A 1 230 ? 25.060 -6.763 -9.198 1.00 80.69 230 VAL A CA 1
ATOM 1664 C C . VAL A 1 230 ? 24.796 -6.339 -10.642 1.00 80.69 230 VAL A C 1
ATOM 1666 O O . VAL A 1 230 ? 24.051 -5.392 -10.896 1.00 80.69 230 VAL A O 1
ATOM 1669 N N . HIS A 1 231 ? 25.400 -7.041 -11.596 1.00 82.00 231 HIS A N 1
ATOM 1670 C CA . HIS A 1 231 ? 25.115 -6.895 -13.018 1.00 82.00 231 HIS A CA 1
ATOM 1671 C C . HIS A 1 231 ? 24.570 -8.194 -13.603 1.00 82.00 231 HIS A C 1
ATOM 1673 O O . HIS A 1 231 ? 24.987 -9.283 -13.200 1.00 82.00 231 HIS A O 1
ATOM 1679 N N . SER A 1 232 ? 23.666 -8.086 -14.576 1.00 82.75 232 SER A N 1
ATOM 1680 C CA . SER A 1 232 ? 23.254 -9.251 -15.356 1.00 82.75 232 SER A CA 1
ATOM 1681 C C . SER A 1 232 ? 24.314 -9.676 -16.382 1.00 82.75 232 SER A C 1
ATOM 1683 O O . SER A 1 232 ? 25.129 -8.872 -16.830 1.00 82.75 232 SER A O 1
ATOM 1685 N N . THR A 1 233 ? 24.279 -10.932 -16.820 1.00 78.00 233 THR A N 1
ATOM 1686 C CA . THR A 1 233 ? 25.119 -11.493 -17.885 1.00 78.00 233 THR A CA 1
ATOM 1687 C C . THR A 1 233 ? 24.355 -11.630 -19.202 1.00 78.00 233 THR A C 1
ATOM 1689 O O . THR A 1 233 ? 23.138 -11.797 -19.231 1.00 78.00 233 THR A O 1
ATOM 1692 N N . ALA A 1 234 ? 25.073 -11.580 -20.327 1.00 73.56 234 ALA A N 1
ATOM 1693 C CA . ALA A 1 234 ? 24.474 -11.802 -21.649 1.00 73.56 234 ALA A CA 1
ATOM 1694 C C . ALA A 1 234 ? 24.137 -13.281 -21.912 1.00 73.56 234 ALA A C 1
ATOM 1696 O O . ALA A 1 234 ? 23.228 -13.587 -22.677 1.00 73.56 234 ALA A O 1
ATOM 1697 N N . GLU A 1 235 ? 24.866 -14.199 -21.275 1.00 71.19 235 GLU A N 1
ATOM 1698 C CA . GLU A 1 235 ? 24.674 -15.638 -21.441 1.00 71.19 235 GLU A CA 1
ATOM 1699 C C . GLU A 1 235 ? 23.772 -16.204 -20.345 1.00 71.19 235 GLU A C 1
ATOM 1701 O O . GLU A 1 235 ? 23.971 -15.875 -19.165 1.00 71.19 235 GLU A O 1
ATOM 1706 N N . PRO A 1 236 ? 22.820 -17.085 -20.704 1.00 68.75 236 PRO A N 1
ATOM 1707 C CA . PRO A 1 236 ? 21.952 -17.694 -19.736 1.00 68.75 236 PRO A CA 1
ATOM 1708 C C . PRO A 1 236 ? 22.660 -18.734 -18.896 1.00 68.75 236 PRO A C 1
ATOM 1710 O O . PRO A 1 236 ? 23.065 -19.793 -19.376 1.00 68.75 236 PRO A O 1
ATOM 1713 N N . TRP A 1 237 ? 22.739 -18.473 -17.598 1.00 61.22 237 TRP A N 1
ATOM 1714 C CA . TRP A 1 237 ? 23.301 -19.415 -16.660 1.00 61.22 237 TRP A CA 1
ATOM 1715 C C . TRP A 1 237 ? 22.189 -20.019 -15.814 1.00 61.22 237 TRP A C 1
ATOM 1717 O O . TRP A 1 237 ? 21.598 -19.375 -14.953 1.00 61.22 237 TRP A O 1
ATOM 1727 N N . ARG A 1 238 ? 21.859 -21.285 -16.092 1.00 64.31 238 ARG A N 1
ATOM 1728 C CA . ARG A 1 238 ? 20.826 -22.030 -15.347 1.00 64.31 238 ARG A CA 1
ATOM 1729 C C . ARG A 1 238 ? 19.488 -21.288 -15.257 1.00 64.31 238 ARG A C 1
ATOM 1731 O O . ARG A 1 238 ? 18.872 -21.259 -14.201 1.00 64.31 238 ARG A O 1
ATOM 1738 N N . GLN A 1 239 ? 19.045 -20.718 -16.379 1.00 70.62 239 GLN A N 1
ATOM 1739 C CA . GLN A 1 239 ? 17.788 -19.959 -16.469 1.00 70.62 239 GLN A CA 1
ATOM 1740 C C . GLN A 1 239 ? 17.774 -18.643 -15.656 1.00 70.62 239 GLN A C 1
ATOM 1742 O O . GLN A 1 239 ? 16.723 -18.031 -15.521 1.00 70.62 239 GLN A O 1
ATOM 1747 N N . THR A 1 240 ? 18.946 -18.163 -15.214 1.00 74.19 240 THR A N 1
ATOM 1748 C CA . THR A 1 240 ? 19.155 -16.827 -14.631 1.00 74.19 240 THR A CA 1
ATOM 1749 C C . THR A 1 240 ? 20.316 -16.086 -15.306 1.00 74.19 240 THR A C 1
ATOM 1751 O O . THR A 1 240 ? 21.285 -16.725 -15.718 1.00 74.19 240 THR A O 1
ATOM 1754 N N . ASN A 1 241 ? 20.252 -14.759 -15.439 1.00 76.88 241 ASN A N 1
ATOM 1755 C CA . ASN A 1 241 ? 21.396 -13.923 -15.837 1.00 76.88 241 ASN A CA 1
ATOM 1756 C C . ASN A 1 241 ? 21.894 -13.017 -14.725 1.00 76.88 241 ASN A C 1
ATOM 1758 O O . ASN A 1 241 ? 22.870 -12.313 -14.928 1.00 76.88 241 ASN A O 1
ATOM 1762 N N . TYR A 1 242 ? 21.287 -13.037 -13.548 1.00 80.62 242 TYR A N 1
ATOM 1763 C CA . TYR A 1 242 ? 21.889 -12.431 -12.373 1.00 80.62 242 TYR A CA 1
ATOM 1764 C C . TYR A 1 242 ? 21.689 -13.348 -11.168 1.00 80.62 242 TYR A C 1
ATOM 1766 O O . TYR A 1 242 ? 20.717 -14.108 -11.091 1.00 80.62 242 TYR A O 1
ATOM 1774 N N . ALA A 1 243 ? 22.621 -13.273 -10.224 1.00 74.19 243 ALA A N 1
ATOM 1775 C CA . ALA A 1 243 ? 22.559 -14.007 -8.974 1.00 74.19 243 ALA A CA 1
ATOM 1776 C C . ALA A 1 243 ? 23.296 -13.242 -7.875 1.00 74.19 243 ALA A C 1
ATOM 1778 O O . ALA A 1 243 ? 24.322 -12.611 -8.114 1.00 74.19 243 ALA A O 1
ATOM 1779 N N . LEU A 1 244 ? 22.771 -13.340 -6.663 1.00 71.94 244 LEU A N 1
ATOM 1780 C CA . LEU A 1 244 ? 23.324 -12.794 -5.438 1.00 71.94 244 LEU A CA 1
ATOM 1781 C C . LEU A 1 244 ? 23.756 -13.967 -4.562 1.00 71.94 244 LEU A C 1
ATOM 1783 O O . LEU A 1 244 ? 22.911 -14.674 -4.004 1.00 71.94 244 LEU A O 1
ATOM 1787 N N . HIS A 1 245 ? 25.064 -14.219 -4.515 1.00 62.72 245 HIS A N 1
ATOM 1788 C CA . HIS A 1 245 ? 25.660 -15.311 -3.752 1.00 62.72 245 HIS A CA 1
ATOM 1789 C C . HIS A 1 245 ? 27.097 -14.943 -3.310 1.00 62.72 245 HIS A C 1
ATOM 1791 O O . HIS A 1 245 ? 27.825 -14.328 -4.087 1.00 62.72 245 HIS A O 1
ATOM 1797 N N . PRO A 1 246 ? 27.556 -15.320 -2.102 1.00 45.66 246 PRO A N 1
ATOM 1798 C CA . PRO A 1 246 ? 28.933 -15.148 -1.640 1.00 45.66 246 PRO A CA 1
ATOM 1799 C C . PRO A 1 246 ? 29.921 -15.927 -2.504 1.00 45.66 246 PRO A C 1
ATOM 1801 O O . PRO A 1 246 ? 30.049 -17.147 -2.400 1.00 45.66 246 PRO A O 1
ATOM 1804 N N . GLY A 1 247 ? 30.666 -15.210 -3.343 1.00 43.44 247 GLY A N 1
ATOM 1805 C CA . GLY A 1 247 ? 31.748 -15.792 -4.128 1.00 43.44 247 GLY A CA 1
ATOM 1806 C C . GLY A 1 247 ? 32.106 -14.961 -5.355 1.00 43.44 247 GLY A C 1
ATOM 1807 O O . GLY A 1 247 ? 31.254 -14.578 -6.144 1.00 43.44 247 GLY A O 1
ATOM 1808 N N . ALA A 1 248 ? 33.400 -14.714 -5.532 1.00 38.59 248 ALA A N 1
ATOM 1809 C CA . ALA A 1 248 ? 33.978 -13.742 -6.461 1.00 38.59 248 ALA A CA 1
ATOM 1810 C C . ALA A 1 248 ? 33.961 -14.116 -7.962 1.00 38.59 248 ALA A C 1
ATOM 1812 O O . ALA A 1 248 ? 34.933 -13.834 -8.659 1.00 38.59 248 ALA A O 1
ATOM 1813 N N . CYS A 1 249 ? 32.922 -14.757 -8.498 1.00 47.66 249 CYS A N 1
ATOM 1814 C CA . CYS A 1 249 ? 32.797 -14.799 -9.969 1.00 47.66 249 CYS A CA 1
ATOM 1815 C C . CYS A 1 249 ? 31.385 -14.619 -10.534 1.00 47.66 249 CYS A C 1
ATOM 1817 O O . CYS A 1 249 ? 31.164 -14.824 -11.723 1.00 47.66 249 CYS A O 1
ATOM 1819 N N . HIS A 1 250 ? 30.485 -14.074 -9.719 1.00 48.94 250 HIS A N 1
ATOM 1820 C CA . HIS A 1 250 ? 29.598 -13.022 -10.201 1.00 48.94 250 HIS A CA 1
ATOM 1821 C C . HIS A 1 250 ? 29.800 -11.788 -9.311 1.00 48.94 250 HIS A C 1
ATOM 1823 O O . HIS A 1 250 ? 29.988 -11.926 -8.102 1.00 48.94 250 HIS A O 1
ATOM 1829 N N . ASP A 1 251 ? 29.851 -10.597 -9.913 1.00 42.03 251 ASP A N 1
ATOM 1830 C CA . ASP A 1 251 ? 30.065 -9.331 -9.203 1.00 42.03 251 ASP A CA 1
ATOM 1831 C C . ASP A 1 251 ? 28.872 -9.035 -8.283 1.00 42.03 251 ASP A C 1
ATOM 1833 O O . ASP A 1 251 ? 27.902 -8.413 -8.697 1.00 42.03 251 ASP A O 1
ATOM 1837 N N . GLY A 1 252 ? 28.931 -9.498 -7.034 1.00 43.09 252 GLY A N 1
ATOM 1838 C CA . GLY A 1 252 ? 27.934 -9.186 -6.015 1.00 43.09 252 GLY A CA 1
ATOM 1839 C C . GLY A 1 252 ? 28.289 -9.773 -4.652 1.00 43.09 252 GLY A C 1
ATOM 1840 O O . GLY A 1 252 ? 28.018 -10.938 -4.381 1.00 43.09 252 GLY A O 1
ATOM 1841 N N . SER A 1 253 ? 28.858 -8.963 -3.755 1.00 42.31 253 SER A N 1
ATOM 1842 C CA . SER A 1 253 ? 28.892 -9.269 -2.319 1.00 42.31 253 SER A CA 1
ATOM 1843 C C . SER A 1 253 ? 27.678 -8.621 -1.646 1.00 42.31 253 SER A C 1
ATOM 1845 O O . SER A 1 253 ? 27.783 -7.546 -1.065 1.00 42.31 253 SER A O 1
ATOM 1847 N N . SER A 1 254 ? 26.503 -9.234 -1.761 1.00 49.53 254 SER A N 1
ATOM 1848 C CA . SER A 1 254 ? 25.270 -8.726 -1.133 1.00 49.53 254 SER A CA 1
ATOM 1849 C C . SER A 1 254 ? 24.783 -9.635 -0.004 1.00 49.53 254 SER A C 1
ATOM 1851 O O . SER A 1 254 ? 23.602 -9.645 0.327 1.00 49.53 254 SER A O 1
ATOM 1853 N N . ASP A 1 255 ? 25.662 -10.474 0.539 1.00 44.56 255 ASP A N 1
ATOM 1854 C CA . ASP A 1 255 ? 25.274 -11.610 1.382 1.00 44.56 255 ASP A CA 1
ATOM 1855 C C . ASP A 1 255 ? 24.566 -11.200 2.688 1.00 44.56 255 ASP A C 1
ATOM 1857 O O . ASP A 1 255 ? 23.898 -11.999 3.336 1.00 44.56 255 ASP A O 1
ATOM 1861 N N . ALA A 1 256 ? 24.655 -9.917 3.047 1.00 48.78 256 ALA A N 1
ATOM 1862 C CA . ALA A 1 256 ? 23.945 -9.341 4.178 1.00 48.78 256 ALA A CA 1
ATOM 1863 C C . ALA A 1 256 ? 22.578 -8.716 3.823 1.00 48.78 256 ALA A C 1
ATOM 1865 O O . ALA A 1 256 ? 21.795 -8.477 4.740 1.00 48.78 256 ALA A O 1
ATOM 1866 N N . SER A 1 257 ? 22.262 -8.450 2.547 1.00 53.28 257 SER A N 1
ATOM 1867 C CA . SER A 1 257 ? 21.239 -7.459 2.173 1.00 53.28 257 SER A CA 1
ATOM 1868 C C . SER A 1 257 ? 19.942 -7.963 1.547 1.00 53.28 257 SER A C 1
ATOM 1870 O O . SER A 1 257 ? 19.051 -7.151 1.354 1.00 53.28 257 SER A O 1
ATOM 1872 N N . LEU A 1 258 ? 19.770 -9.257 1.259 1.00 66.31 258 LEU A N 1
ATOM 1873 C CA . LEU A 1 258 ? 18.457 -9.821 0.895 1.00 66.31 258 LEU A CA 1
ATOM 1874 C C . LEU A 1 258 ? 18.037 -10.910 1.888 1.00 66.31 258 LEU A C 1
ATOM 1876 O O . LEU A 1 258 ? 18.141 -12.107 1.609 1.00 66.31 258 LEU A O 1
ATOM 1880 N N . GLN A 1 259 ? 17.584 -10.485 3.062 1.00 67.38 259 GLN A N 1
ATOM 1881 C CA . GLN A 1 259 ? 16.994 -11.354 4.067 1.00 67.38 259 GLN A CA 1
ATOM 1882 C C . GLN A 1 259 ? 15.580 -11.806 3.649 1.00 67.38 259 GLN A C 1
ATOM 1884 O O . GLN A 1 259 ? 14.823 -11.036 3.053 1.00 67.38 259 GLN A O 1
ATOM 1889 N N . PRO A 1 260 ? 15.194 -13.054 3.966 1.00 66.75 260 PRO A N 1
ATOM 1890 C CA . PRO A 1 260 ? 13.807 -13.489 3.903 1.00 66.75 260 PRO A CA 1
ATOM 1891 C C . PRO A 1 260 ? 12.871 -12.643 4.765 1.00 66.75 260 PRO A C 1
ATOM 1893 O O . PRO A 1 260 ? 13.288 -11.957 5.695 1.00 66.75 260 PRO A O 1
ATOM 1896 N N . ALA A 1 261 ? 11.581 -12.797 4.499 1.00 70.94 261 ALA A N 1
ATOM 1897 C CA . ALA A 1 261 ? 10.484 -12.091 5.137 1.00 70.94 261 ALA A CA 1
ATOM 1898 C C . ALA A 1 261 ? 10.560 -10.553 5.046 1.00 70.94 261 ALA A C 1
ATOM 1900 O O . ALA A 1 261 ? 9.999 -9.860 5.897 1.00 70.94 261 ALA A O 1
ATOM 1901 N N . GLN A 1 262 ? 11.203 -10.011 4.009 1.00 77.56 262 GLN A N 1
ATOM 1902 C CA . GLN A 1 262 ? 11.445 -8.575 3.878 1.00 77.56 262 GLN A CA 1
ATOM 1903 C C . GLN A 1 262 ? 11.123 -8.042 2.479 1.00 77.56 262 GLN A C 1
ATOM 1905 O O . GLN A 1 262 ? 11.209 -8.746 1.474 1.00 77.56 262 GLN A O 1
ATOM 1910 N N . TRP A 1 263 ? 10.726 -6.771 2.424 1.00 84.00 263 TRP A N 1
ATOM 1911 C CA . TRP A 1 263 ? 10.497 -6.046 1.183 1.00 84.00 263 TRP A CA 1
ATOM 1912 C C . TRP A 1 263 ? 11.761 -5.378 0.668 1.00 84.00 263 TRP A C 1
ATOM 1914 O O . TRP A 1 263 ? 12.593 -4.895 1.437 1.00 84.00 263 TRP A O 1
ATOM 1924 N N . TYR A 1 264 ? 11.844 -5.279 -0.653 1.00 87.00 264 TYR A N 1
ATOM 1925 C CA . TYR A 1 264 ? 12.954 -4.669 -1.355 1.00 87.00 264 TYR A CA 1
ATOM 1926 C C . TYR A 1 264 ? 12.470 -3.777 -2.477 1.00 87.00 264 TYR A C 1
ATOM 1928 O O . TYR A 1 264 ? 11.588 -4.156 -3.246 1.00 87.00 264 TYR A O 1
ATOM 1936 N N . ARG A 1 265 ? 13.110 -2.619 -2.601 1.00 91.06 265 ARG A N 1
ATOM 1937 C CA . ARG A 1 265 ? 13.059 -1.802 -3.805 1.00 91.06 265 ARG A CA 1
ATOM 1938 C C . ARG A 1 265 ? 14.234 -2.194 -4.696 1.00 91.06 265 ARG A C 1
ATOM 1940 O O . ARG A 1 265 ? 15.372 -2.256 -4.232 1.00 91.06 265 ARG A O 1
ATOM 1947 N N . VAL A 1 266 ? 13.969 -2.457 -5.967 1.00 91.75 266 VAL A N 1
ATOM 1948 C CA . VAL A 1 266 ? 14.968 -2.856 -6.961 1.00 91.75 266 VAL A CA 1
ATOM 1949 C C . VAL A 1 266 ? 15.012 -1.801 -8.051 1.00 91.75 266 VAL A C 1
ATOM 1951 O O . VAL A 1 266 ? 13.995 -1.516 -8.676 1.00 91.75 266 VAL A O 1
ATOM 1954 N N . ARG A 1 267 ? 16.191 -1.225 -8.277 1.00 92.38 267 ARG A N 1
ATOM 1955 C CA . ARG A 1 267 ? 16.461 -0.292 -9.370 1.00 92.38 267 ARG A CA 1
ATOM 1956 C C . ARG A 1 267 ? 17.304 -0.990 -10.426 1.00 92.38 267 ARG A C 1
ATOM 1958 O O . ARG A 1 267 ? 18.360 -1.526 -10.092 1.00 92.38 267 ARG A O 1
ATOM 1965 N N . ILE A 1 268 ? 16.859 -0.952 -11.678 1.00 93.31 268 ILE A N 1
ATOM 1966 C CA . ILE A 1 268 ? 17.580 -1.535 -12.810 1.00 93.31 268 ILE A CA 1
ATOM 1967 C C . ILE A 1 268 ? 17.838 -0.465 -13.868 1.00 93.31 268 ILE A C 1
ATOM 1969 O O . ILE A 1 268 ? 16.917 0.203 -14.338 1.00 93.31 268 ILE A O 1
ATOM 1973 N N . ASP A 1 269 ? 19.106 -0.327 -14.249 1.00 92.25 269 ASP A N 1
ATOM 1974 C CA . ASP A 1 269 ? 19.580 0.620 -15.252 1.00 92.25 269 ASP A CA 1
ATOM 1975 C C . ASP A 1 269 ? 20.275 -0.121 -16.404 1.00 92.25 269 ASP A C 1
ATOM 1977 O O . ASP A 1 269 ? 21.246 -0.857 -16.200 1.00 92.25 269 ASP A O 1
ATOM 1981 N N . LYS A 1 270 ? 19.823 0.113 -17.641 1.00 94.31 270 LYS A N 1
ATOM 1982 C CA . LYS A 1 270 ? 20.462 -0.404 -18.857 1.00 94.31 270 LYS A CA 1
ATOM 1983 C C . LYS A 1 270 ? 20.361 0.623 -19.995 1.00 94.31 270 LYS A C 1
ATOM 1985 O O . LYS A 1 270 ? 19.252 1.002 -20.367 1.00 94.31 270 LYS A O 1
ATOM 1990 N N . PRO A 1 271 ? 21.481 1.055 -20.608 1.00 94.38 271 PRO A N 1
ATOM 1991 C CA . PRO A 1 271 ? 21.429 1.916 -21.788 1.00 94.38 271 PRO A CA 1
ATOM 1992 C C . PRO A 1 271 ? 20.604 1.288 -22.919 1.00 94.38 271 PRO A C 1
ATOM 1994 O O . PRO A 1 271 ? 20.809 0.122 -23.255 1.00 94.38 271 PRO A O 1
ATOM 1997 N N . GLY A 1 272 ? 19.703 2.074 -23.511 1.00 93.81 272 GLY A N 1
ATOM 1998 C CA . GLY A 1 272 ? 18.764 1.614 -24.541 1.00 93.81 272 GLY A CA 1
ATOM 1999 C C . GLY A 1 272 ? 17.428 1.095 -24.000 1.00 93.81 272 GLY A C 1
ATOM 2000 O O . GLY A 1 272 ? 16.528 0.855 -24.796 1.00 93.81 272 GLY A 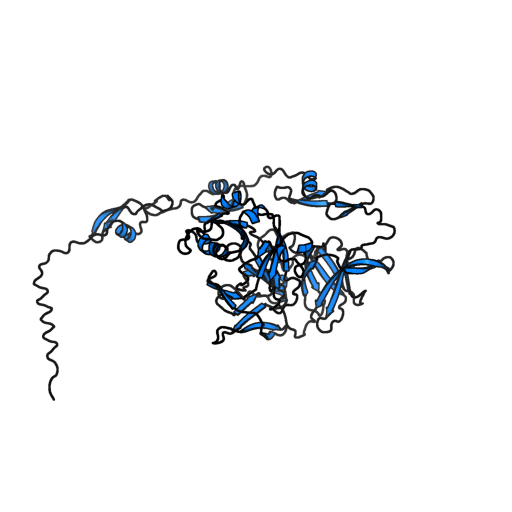O 1
ATOM 2001 N N . PHE A 1 273 ? 17.273 0.991 -22.678 1.00 94.88 273 PHE A N 1
ATOM 2002 C CA . PHE A 1 273 ? 16.032 0.604 -22.007 1.00 94.88 273 PHE A CA 1
ATOM 2003 C C . PHE A 1 273 ? 15.540 1.716 -21.082 1.00 94.88 273 PHE A C 1
ATOM 2005 O O . PHE A 1 273 ? 16.299 2.608 -20.687 1.00 94.88 273 PHE A O 1
ATOM 2012 N N . GLU A 1 274 ? 14.251 1.698 -20.767 1.00 92.12 274 GLU A N 1
ATOM 2013 C CA . GLU A 1 274 ? 13.711 2.571 -19.741 1.00 92.12 274 GLU A CA 1
ATOM 2014 C C . GLU A 1 274 ? 14.271 2.200 -18.361 1.00 92.12 274 GLU A C 1
ATOM 2016 O O . GLU A 1 274 ? 14.392 1.017 -18.032 1.00 92.12 274 GLU A O 1
ATOM 2021 N N . PRO A 1 275 ? 14.607 3.211 -17.546 1.00 89.75 275 PRO A N 1
ATOM 2022 C CA . PRO A 1 275 ? 14.691 3.089 -16.098 1.00 89.75 275 PRO A CA 1
ATOM 2023 C C . PRO A 1 275 ? 13.592 2.197 -15.511 1.00 89.75 275 PRO A C 1
ATOM 2025 O O . PRO A 1 275 ? 12.419 2.468 -15.748 1.00 89.75 275 PRO A O 1
ATOM 2028 N N . ALA A 1 276 ? 13.945 1.182 -14.719 1.00 92.19 276 ALA A N 1
ATOM 2029 C CA . ALA A 1 276 ? 12.951 0.315 -14.087 1.00 92.19 276 ALA A CA 1
ATOM 2030 C C . ALA A 1 276 ? 13.105 0.291 -12.564 1.00 92.19 276 ALA A C 1
ATOM 2032 O O . ALA A 1 276 ? 14.214 0.164 -12.034 1.00 92.19 276 ALA A O 1
ATOM 2033 N N . ILE A 1 277 ? 11.979 0.435 -11.867 1.00 93.69 277 ILE A N 1
ATOM 2034 C CA . ILE A 1 277 ? 11.876 0.407 -10.409 1.00 93.69 277 ILE A CA 1
ATOM 2035 C C . ILE A 1 277 ? 10.811 -0.624 -10.056 1.00 93.69 277 ILE A C 1
ATOM 2037 O O . ILE A 1 277 ? 9.725 -0.604 -10.622 1.00 93.69 277 ILE A O 1
ATOM 2041 N N . PHE A 1 278 ? 11.138 -1.522 -9.133 1.00 93.56 278 PHE A N 1
ATOM 2042 C CA . PHE A 1 278 ? 10.253 -2.597 -8.703 1.00 93.56 278 PHE A CA 1
ATOM 2043 C C . PHE A 1 278 ? 10.226 -2.694 -7.187 1.00 93.56 278 PHE A C 1
ATOM 2045 O O . PHE A 1 278 ? 11.251 -2.493 -6.533 1.00 93.56 278 PHE A O 1
ATOM 2052 N N . TYR A 1 279 ? 9.086 -3.095 -6.636 1.00 92.75 279 TYR A N 1
ATOM 2053 C CA . TYR A 1 279 ? 8.956 -3.462 -5.231 1.00 92.75 279 TYR A CA 1
ATOM 2054 C C . TYR A 1 279 ? 8.654 -4.953 -5.135 1.00 92.75 279 TYR A C 1
ATOM 2056 O O . TYR A 1 279 ? 7.706 -5.447 -5.741 1.00 92.75 279 TYR A O 1
ATOM 2064 N N . ARG A 1 280 ? 9.498 -5.696 -4.416 1.00 88.44 280 ARG A N 1
ATOM 2065 C CA . ARG A 1 280 ? 9.417 -7.157 -4.316 1.00 88.44 280 ARG A CA 1
ATOM 2066 C C . ARG A 1 280 ? 9.476 -7.603 -2.870 1.00 88.44 280 ARG A C 1
ATOM 2068 O O . ARG A 1 280 ? 10.316 -7.136 -2.104 1.00 88.44 280 ARG A O 1
ATOM 2075 N N . TYR A 1 281 ? 8.624 -8.557 -2.523 1.00 83.38 281 TYR A N 1
ATOM 2076 C CA . TYR A 1 281 ? 8.726 -9.268 -1.260 1.00 83.38 281 TYR A CA 1
ATOM 2077 C C . TYR A 1 281 ? 9.632 -10.495 -1.417 1.00 83.38 281 TYR A C 1
ATOM 2079 O O . TYR A 1 281 ? 9.441 -11.325 -2.310 1.00 83.38 281 TYR A O 1
ATOM 2087 N N . HIS A 1 282 ? 10.629 -10.621 -0.545 1.00 76.94 282 HIS A N 1
ATOM 2088 C CA . HIS A 1 282 ? 11.435 -11.829 -0.404 1.00 76.94 282 HIS A CA 1
ATOM 2089 C C . HIS A 1 282 ? 10.837 -12.674 0.716 1.00 76.94 282 HIS A C 1
ATOM 2091 O O . HIS A 1 282 ? 11.041 -12.383 1.888 1.00 76.94 282 HIS A O 1
ATOM 2097 N N . GLY A 1 283 ? 10.047 -13.691 0.368 1.00 65.12 283 GLY A N 1
ATOM 2098 C CA . GLY A 1 283 ? 9.371 -14.534 1.359 1.00 65.12 283 GLY A CA 1
ATOM 2099 C C . GLY A 1 283 ? 10.308 -15.540 2.026 1.00 65.12 283 GLY A C 1
ATOM 2100 O O . GLY A 1 283 ? 10.383 -15.599 3.251 1.00 65.12 283 GLY A O 1
ATOM 2101 N N . ALA A 1 284 ? 11.030 -16.322 1.223 1.00 65.25 284 ALA A N 1
ATOM 2102 C CA . ALA A 1 284 ? 11.973 -17.342 1.673 1.00 65.25 284 ALA A CA 1
ATOM 2103 C C . ALA A 1 284 ? 12.801 -17.883 0.495 1.00 65.25 284 ALA A C 1
ATOM 2105 O O . ALA A 1 284 ? 12.576 -17.543 -0.660 1.00 65.25 284 ALA A O 1
ATOM 2106 N N . PHE A 1 285 ? 13.765 -18.762 0.783 1.00 68.56 285 PHE A N 1
ATOM 2107 C CA . PHE A 1 285 ? 14.493 -19.532 -0.231 1.00 68.56 285 PHE A CA 1
ATOM 2108 C C . PHE A 1 285 ? 13.811 -20.890 -0.418 1.00 68.56 285 PHE A C 1
ATOM 2110 O O . PHE A 1 285 ? 14.218 -21.904 0.164 1.00 68.56 285 PHE A O 1
ATOM 2117 N N . GLU A 1 286 ? 12.706 -20.910 -1.157 1.00 66.06 286 GLU A N 1
ATOM 2118 C CA . GLU A 1 286 ? 11.834 -22.089 -1.216 1.00 66.06 286 GLU A CA 1
ATOM 2119 C C . GLU A 1 286 ? 12.164 -23.059 -2.352 1.00 66.06 286 GLU A C 1
ATOM 2121 O O . GLU A 1 286 ? 11.857 -24.249 -2.258 1.00 66.06 286 GLU A O 1
ATOM 2126 N N . GLN A 1 287 ? 12.847 -22.590 -3.396 1.00 71.81 287 GLN A N 1
ATOM 2127 C CA . GLN A 1 287 ? 13.084 -23.382 -4.597 1.00 71.81 287 GLN A CA 1
ATOM 2128 C C . GLN A 1 287 ? 14.390 -24.165 -4.484 1.00 71.81 287 GLN A C 1
ATOM 2130 O O . GLN A 1 287 ? 15.421 -23.614 -4.111 1.00 71.81 287 GLN A O 1
ATOM 2135 N N . ALA A 1 288 ? 14.376 -25.455 -4.816 1.00 72.25 288 ALA A N 1
ATOM 2136 C CA . ALA A 1 288 ? 15.619 -26.199 -4.991 1.00 72.25 288 ALA A CA 1
ATOM 2137 C C . ALA A 1 288 ? 16.331 -25.690 -6.249 1.00 72.25 288 ALA A C 1
ATOM 2139 O O . ALA A 1 288 ? 15.722 -25.579 -7.312 1.00 72.25 288 ALA A O 1
ATOM 2140 N N . CYS A 1 289 ? 17.618 -25.394 -6.135 1.00 68.25 289 CYS A N 1
ATOM 2141 C CA . CYS A 1 289 ? 18.413 -24.913 -7.253 1.00 68.25 289 CYS A CA 1
ATOM 2142 C C . CYS A 1 289 ? 19.812 -25.508 -7.217 1.00 68.25 289 CYS A C 1
ATOM 2144 O O . CYS A 1 289 ? 20.290 -25.995 -6.192 1.00 68.25 289 CYS A O 1
ATOM 2146 N N . VAL A 1 290 ? 20.482 -25.455 -8.362 1.00 68.25 290 VAL A N 1
ATOM 2147 C CA . VAL A 1 290 ? 21.892 -25.805 -8.451 1.00 68.25 290 VAL A CA 1
ATOM 2148 C C . VAL A 1 290 ? 22.660 -24.502 -8.592 1.00 68.25 290 VAL A C 1
ATOM 2150 O O . VAL A 1 290 ? 22.410 -23.726 -9.516 1.00 68.25 290 VAL A O 1
ATOM 2153 N N . LEU A 1 291 ? 23.666 -24.300 -7.751 1.00 63.06 291 LEU A N 1
ATOM 2154 C CA . LEU A 1 291 ? 24.597 -23.168 -7.788 1.00 63.06 291 LEU A CA 1
ATOM 2155 C C . LEU A 1 291 ? 25.975 -23.680 -8.208 1.00 63.06 291 LEU A C 1
ATOM 2157 O O . LEU A 1 291 ? 26.241 -24.866 -8.041 1.00 63.06 291 LEU A O 1
ATOM 2161 N N . LYS A 1 292 ? 26.804 -22.904 -8.910 1.00 57.22 292 LYS A N 1
ATOM 2162 C CA . LYS A 1 292 ? 28.195 -23.296 -9.146 1.00 57.22 292 LYS A CA 1
ATOM 2163 C C . LYS A 1 292 ? 29.074 -22.324 -8.414 1.00 57.22 292 LYS A C 1
ATOM 2165 O O . LYS A 1 292 ? 28.833 -21.121 -8.443 1.00 57.22 292 LYS A O 1
ATOM 2170 N N . SER A 1 293 ? 30.083 -22.882 -7.770 1.00 51.06 293 SER A N 1
ATOM 2171 C CA . SER A 1 293 ? 31.128 -22.081 -7.179 1.00 51.06 293 SER A CA 1
ATOM 2172 C C . SER A 1 293 ? 32.053 -21.568 -8.269 1.00 51.06 293 SER A C 1
ATOM 2174 O O . SER A 1 293 ? 32.409 -22.248 -9.227 1.00 51.06 293 SER A O 1
ATOM 2176 N N . CYS A 1 294 ? 32.474 -20.344 -8.052 1.00 49.84 294 CYS A N 1
ATOM 2177 C CA . CYS A 1 294 ? 33.382 -19.620 -8.901 1.00 49.84 294 CYS A CA 1
ATOM 2178 C C . CYS A 1 294 ? 34.838 -20.063 -8.839 1.00 49.84 294 CYS A C 1
ATOM 2180 O O . CYS A 1 294 ? 35.633 -19.738 -9.717 1.00 49.84 294 CYS A O 1
ATOM 2182 N N . ALA A 1 295 ? 35.191 -20.809 -7.797 1.00 50.34 295 ALA A N 1
ATOM 2183 C CA . ALA A 1 295 ? 36.541 -21.310 -7.602 1.00 50.34 295 ALA A CA 1
ATOM 2184 C C . ALA A 1 295 ? 36.819 -22.586 -8.415 1.00 50.34 295 ALA A C 1
ATOM 2186 O O . ALA A 1 295 ? 37.970 -22.871 -8.738 1.00 50.34 295 ALA A O 1
ATOM 2187 N N . ASP A 1 296 ? 35.779 -23.366 -8.718 1.00 57.50 296 ASP A N 1
ATOM 2188 C CA . ASP A 1 296 ? 35.901 -24.733 -9.234 1.00 57.50 296 ASP A CA 1
ATOM 2189 C C . ASP A 1 296 ? 34.850 -25.104 -10.297 1.00 57.50 296 ASP A C 1
ATOM 2191 O O . ASP A 1 296 ? 34.870 -26.226 -10.799 1.00 57.50 296 ASP A O 1
ATOM 2195 N N . ASP A 1 297 ? 33.932 -24.191 -10.643 1.00 58.19 297 ASP A N 1
ATOM 2196 C CA . ASP A 1 297 ? 32.758 -24.435 -11.499 1.00 58.19 297 ASP A CA 1
ATOM 2197 C C . ASP A 1 297 ? 31.901 -25.626 -11.006 1.00 58.19 297 ASP A C 1
ATOM 2199 O O . ASP A 1 297 ? 31.089 -26.201 -11.742 1.00 58.19 297 ASP A O 1
ATOM 2203 N N . ALA A 1 298 ? 32.063 -26.016 -9.733 1.00 61.97 298 ALA A N 1
ATOM 2204 C CA . ALA A 1 298 ? 31.419 -27.191 -9.176 1.00 61.97 298 ALA A CA 1
ATOM 2205 C C . ALA A 1 298 ? 29.965 -26.879 -8.843 1.00 61.97 298 ALA A C 1
ATOM 2207 O O . ALA A 1 298 ? 29.661 -25.988 -8.049 1.00 61.97 298 ALA A O 1
ATOM 2208 N N . ALA A 1 299 ? 29.067 -27.660 -9.435 1.00 63.38 299 ALA A N 1
ATOM 2209 C CA . ALA A 1 299 ? 27.646 -27.637 -9.153 1.00 63.38 299 ALA A CA 1
ATOM 2210 C C . ALA A 1 299 ? 27.356 -28.141 -7.728 1.00 63.38 299 ALA A C 1
ATOM 2212 O O . ALA A 1 299 ? 27.736 -29.256 -7.381 1.00 63.38 299 ALA A O 1
ATOM 2213 N N . ARG A 1 300 ? 26.652 -27.343 -6.927 1.00 68.00 300 ARG A N 1
ATOM 2214 C CA . ARG A 1 300 ? 26.187 -27.676 -5.578 1.00 68.00 300 ARG A CA 1
ATOM 2215 C C . ARG A 1 300 ? 24.687 -27.438 -5.486 1.00 68.00 300 ARG A C 1
ATOM 2217 O O . ARG A 1 300 ? 24.185 -26.462 -6.039 1.00 68.00 300 ARG A O 1
ATOM 2224 N N . GLU A 1 301 ? 23.980 -28.328 -4.806 1.00 70.44 301 GLU A N 1
ATOM 2225 C CA . GLU A 1 301 ? 22.559 -28.142 -4.514 1.00 70.44 301 GLU A CA 1
ATOM 2226 C C . GLU A 1 301 ? 22.377 -27.096 -3.407 1.00 70.44 301 GLU A C 1
ATOM 2228 O O . GLU A 1 301 ? 23.130 -27.050 -2.430 1.00 70.44 301 GLU A O 1
ATOM 2233 N N . GLY A 1 302 ? 21.379 -26.238 -3.581 1.00 69.75 302 GLY A N 1
ATOM 2234 C CA . GLY A 1 302 ? 21.061 -25.141 -2.681 1.00 69.75 302 GLY A CA 1
ATOM 2235 C C . GLY A 1 302 ? 19.585 -24.772 -2.738 1.00 69.75 302 GLY A C 1
ATOM 2236 O O . GLY A 1 302 ? 18.760 -25.463 -3.346 1.00 69.75 302 GLY A O 1
ATOM 2237 N N . ARG A 1 303 ? 19.252 -23.668 -2.072 1.00 72.75 303 ARG A N 1
ATOM 2238 C CA . ARG A 1 303 ? 17.897 -23.119 -2.028 1.00 72.75 303 ARG A CA 1
ATOM 2239 C C . ARG A 1 303 ? 17.909 -21.712 -2.607 1.00 72.75 303 ARG A C 1
ATOM 2241 O O . ARG A 1 303 ? 18.723 -20.891 -2.200 1.00 72.75 303 ARG A O 1
ATOM 2248 N N . CYS A 1 304 ? 17.008 -21.428 -3.534 1.00 7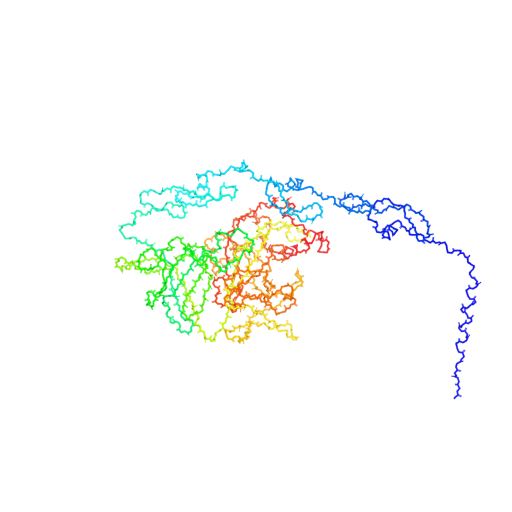2.62 304 CYS A N 1
ATOM 2249 C CA . CYS A 1 304 ? 16.964 -20.163 -4.242 1.00 72.62 304 CYS A CA 1
ATOM 2250 C C . CYS A 1 304 ? 15.620 -19.465 -4.114 1.00 72.62 304 CYS A C 1
ATOM 2252 O O . CYS A 1 304 ? 14.582 -20.097 -3.908 1.00 72.62 304 CYS A O 1
ATOM 2254 N N . GLN A 1 305 ? 15.676 -18.153 -4.305 1.00 79.50 305 GLN A N 1
ATOM 2255 C CA . GLN A 1 305 ? 14.539 -17.333 -4.680 1.00 79.50 305 GLN A CA 1
ATOM 2256 C C . GLN A 1 305 ? 14.756 -16.850 -6.116 1.00 79.50 305 GLN A C 1
ATOM 2258 O O . GLN A 1 305 ? 15.836 -16.345 -6.433 1.00 79.50 305 GLN A O 1
ATOM 2263 N N . VAL A 1 306 ? 13.744 -17.013 -6.971 1.00 80.94 306 VAL A N 1
ATOM 2264 C CA . VAL A 1 306 ? 13.762 -16.501 -8.348 1.00 80.94 306 VAL A CA 1
ATOM 2265 C C . VAL A 1 306 ? 12.961 -15.210 -8.418 1.00 80.94 306 VAL A C 1
ATOM 2267 O O . VAL A 1 306 ? 11.836 -15.154 -7.927 1.00 80.94 306 VAL A O 1
ATOM 2270 N N . GLN A 1 307 ? 13.547 -14.178 -9.014 1.00 86.38 307 GLN A N 1
ATOM 2271 C CA . GLN A 1 307 ? 12.924 -12.878 -9.240 1.00 86.38 307 GLN A CA 1
ATOM 2272 C C . GLN A 1 307 ? 13.182 -12.486 -10.699 1.00 86.38 307 GLN A C 1
ATOM 2274 O O . GLN A 1 307 ? 14.322 -12.434 -11.131 1.00 86.38 307 GLN A O 1
ATOM 2279 N N . ASN A 1 308 ? 12.145 -12.264 -11.499 1.00 89.56 308 ASN A N 1
ATOM 2280 C CA . ASN A 1 308 ? 12.329 -11.879 -12.900 1.00 89.56 308 ASN A CA 1
ATOM 2281 C C . ASN A 1 308 ? 11.924 -10.422 -13.096 1.00 89.56 308 ASN A C 1
ATOM 2283 O O . ASN A 1 308 ? 10.983 -9.942 -12.459 1.00 89.56 308 ASN A O 1
ATOM 2287 N N . PHE A 1 309 ? 12.640 -9.740 -13.983 1.00 93.06 309 PHE A N 1
ATOM 2288 C CA . PHE A 1 309 ? 12.410 -8.344 -14.312 1.00 93.06 309 PHE A CA 1
ATOM 2289 C C . PHE A 1 309 ? 12.364 -8.162 -15.822 1.00 93.06 309 PHE A C 1
ATOM 2291 O O . PHE A 1 309 ? 13.215 -8.667 -16.553 1.00 93.06 309 PHE A O 1
ATOM 2298 N N . GLU A 1 310 ? 11.388 -7.391 -16.274 1.00 93.88 310 GLU A N 1
ATOM 2299 C CA . GLU A 1 310 ? 11.223 -7.047 -17.677 1.00 93.88 310 GLU A CA 1
ATOM 2300 C C . GLU A 1 310 ? 11.590 -5.576 -17.875 1.00 93.88 310 GLU A C 1
ATOM 2302 O O . GLU A 1 310 ? 11.074 -4.703 -17.176 1.00 93.88 310 GLU A O 1
ATOM 2307 N N . LEU A 1 311 ? 12.495 -5.295 -18.812 1.00 94.62 311 LEU A N 1
ATOM 2308 C CA . LEU A 1 311 ? 12.850 -3.932 -19.203 1.00 94.62 311 LEU A CA 1
ATOM 2309 C C . LEU A 1 311 ? 12.234 -3.609 -20.561 1.00 94.62 311 LEU A C 1
ATOM 2311 O O . LEU A 1 311 ? 12.271 -4.422 -21.483 1.00 94.62 311 LEU A O 1
ATOM 2315 N N . ARG A 1 312 ? 11.710 -2.391 -20.699 1.00 93.62 312 ARG A N 1
ATOM 2316 C CA . ARG A 1 312 ? 11.128 -1.892 -21.952 1.00 93.62 312 ARG A CA 1
ATOM 2317 C C . ARG A 1 312 ? 12.181 -1.123 -22.760 1.00 93.62 312 ARG A C 1
ATOM 2319 O O . ARG A 1 312 ? 12.817 -0.233 -22.189 1.00 93.62 312 ARG A O 1
ATOM 2326 N N . PRO A 1 313 ? 12.397 -1.424 -24.052 1.00 92.50 313 PRO A N 1
ATOM 2327 C CA . PRO A 1 313 ? 13.291 -0.642 -24.903 1.00 92.50 313 PRO A CA 1
ATOM 2328 C C . PRO A 1 313 ? 12.854 0.823 -25.030 1.00 92.50 313 PRO A C 1
ATOM 2330 O O . PRO A 1 313 ? 11.666 1.143 -25.095 1.00 92.50 313 PRO A O 1
ATOM 2333 N N . GLN A 1 314 ? 13.820 1.736 -25.130 1.00 90.62 314 GLN A N 1
ATOM 2334 C CA . GLN A 1 314 ? 13.530 3.144 -25.407 1.00 90.62 314 GLN A CA 1
ATOM 2335 C C . GLN A 1 314 ? 13.052 3.334 -26.853 1.00 90.62 314 GLN A C 1
ATOM 2337 O O . GLN A 1 314 ? 13.607 2.761 -27.790 1.00 90.62 314 GLN A O 1
ATOM 2342 N N . GLY A 1 315 ? 12.067 4.214 -27.052 1.00 82.06 315 GLY A N 1
ATOM 2343 C CA . GLY A 1 315 ? 11.610 4.630 -28.384 1.00 82.06 315 GLY A CA 1
ATOM 2344 C C . GLY A 1 315 ? 10.542 3.737 -29.030 1.00 82.06 315 GLY A C 1
ATOM 2345 O O . GLY A 1 315 ? 10.168 3.995 -30.175 1.00 82.06 315 GLY A O 1
ATOM 2346 N N . GLY A 1 316 ? 10.036 2.728 -28.314 1.00 83.44 316 GLY A N 1
ATOM 2347 C CA . GLY A 1 316 ? 8.853 1.948 -28.690 1.00 83.44 316 GLY A CA 1
ATOM 2348 C C . GLY A 1 316 ? 7.554 2.501 -28.089 1.00 83.44 316 GLY A C 1
ATOM 2349 O O . GLY A 1 316 ? 7.575 3.206 -27.080 1.00 83.44 316 GLY A O 1
ATOM 2350 N N . ALA A 1 317 ? 6.417 2.159 -28.702 1.00 91.12 317 ALA A N 1
ATOM 2351 C CA . ALA A 1 317 ? 5.089 2.417 -28.147 1.00 91.12 317 ALA A CA 1
ATOM 2352 C C . ALA A 1 317 ? 4.608 1.184 -27.372 1.00 91.12 317 ALA A C 1
ATOM 2354 O O . ALA A 1 317 ? 4.378 0.135 -27.973 1.00 91.12 317 ALA A O 1
ATOM 2355 N N . PHE A 1 318 ? 4.425 1.316 -26.063 1.00 92.31 318 PHE A N 1
ATOM 2356 C CA . PHE A 1 318 ? 3.956 0.239 -25.190 1.00 92.31 318 PHE A CA 1
ATOM 2357 C C . PHE A 1 318 ? 3.019 0.785 -24.107 1.00 92.31 318 PHE A C 1
ATOM 2359 O O . PHE A 1 318 ? 3.125 1.960 -23.743 1.00 92.31 318 PHE A O 1
ATOM 2366 N N . PRO A 1 319 ? 2.091 -0.040 -23.597 1.00 93.81 319 PRO A N 1
ATOM 2367 C CA . PRO A 1 319 ? 1.229 0.345 -22.489 1.00 93.81 319 PRO A CA 1
ATOM 2368 C C . PRO A 1 319 ? 2.041 0.499 -21.197 1.00 93.81 319 PRO A C 1
ATOM 2370 O O . PRO A 1 319 ? 2.924 -0.308 -20.902 1.00 93.81 319 PRO A O 1
ATOM 2373 N N . ARG A 1 320 ? 1.713 1.528 -20.418 1.00 93.50 320 ARG A N 1
ATOM 2374 C CA . ARG A 1 320 ? 2.204 1.747 -19.061 1.00 93.50 320 ARG A CA 1
ATOM 2375 C C . ARG A 1 320 ? 1.105 1.353 -18.086 1.00 93.50 320 ARG A C 1
ATOM 2377 O O . ARG A 1 320 ? 0.003 1.895 -18.132 1.00 93.50 320 ARG A O 1
ATOM 2384 N N . TYR A 1 321 ? 1.412 0.408 -17.211 1.00 95.25 321 TYR A N 1
ATOM 2385 C CA . TYR A 1 321 ? 0.468 -0.100 -16.221 1.00 95.25 321 TYR A CA 1
ATOM 2386 C C . TYR A 1 321 ? 0.799 0.444 -14.827 1.00 95.25 321 TYR A C 1
ATOM 2388 O O . TYR A 1 321 ? 1.981 0.687 -14.538 1.00 95.25 321 TYR A O 1
ATOM 2396 N N . PRO A 1 322 ? -0.212 0.612 -13.956 1.00 97.06 322 PRO A N 1
ATOM 2397 C CA . PRO A 1 322 ? 0.038 0.780 -12.534 1.00 97.06 322 PRO A CA 1
ATOM 2398 C C . PRO A 1 322 ? 0.675 -0.484 -11.940 1.00 97.06 322 PRO A C 1
ATOM 2400 O O . PRO A 1 322 ? 0.673 -1.561 -12.545 1.00 97.06 322 PRO A O 1
ATOM 2403 N N . ASP A 1 323 ? 1.252 -0.322 -10.759 1.00 96.38 323 ASP A N 1
ATOM 2404 C CA . ASP A 1 323 ? 1.760 -1.404 -9.914 1.00 96.38 323 ASP A CA 1
ATOM 2405 C C . ASP A 1 323 ? 1.363 -1.056 -8.478 1.00 96.38 323 ASP A C 1
ATOM 2407 O O . ASP A 1 323 ? 1.998 -0.210 -7.839 1.00 96.38 323 ASP A O 1
ATOM 2411 N N . LEU A 1 324 ? 0.222 -1.571 -8.027 1.00 96.81 324 LEU A N 1
ATOM 2412 C CA . LEU A 1 324 ? -0.375 -1.214 -6.753 1.00 96.81 324 LEU A CA 1
ATOM 2413 C C . LEU A 1 324 ? 0.233 -2.058 -5.646 1.00 96.81 324 LEU A C 1
ATOM 2415 O O . LEU A 1 324 ? 0.278 -3.280 -5.690 1.00 96.81 324 LEU A O 1
ATOM 2419 N N . MET A 1 325 ? 0.637 -1.399 -4.572 1.00 94.69 325 MET A N 1
ATOM 2420 C CA . MET A 1 325 ? 1.173 -2.096 -3.414 1.00 94.69 325 MET A CA 1
ATOM 2421 C C . MET A 1 325 ? 0.648 -1.513 -2.116 1.00 94.69 325 MET A C 1
ATOM 2423 O O . MET A 1 325 ? 0.355 -0.321 -2.005 1.00 94.69 325 MET A O 1
ATOM 2427 N N . VAL A 1 326 ? 0.585 -2.359 -1.094 1.00 93.19 326 VAL A N 1
ATOM 2428 C CA . VAL A 1 326 ? 0.316 -1.905 0.269 1.00 93.19 326 VAL A CA 1
ATOM 2429 C C . VAL A 1 326 ? 1.583 -1.269 0.835 1.00 93.19 326 VAL A C 1
ATOM 2431 O O . VAL A 1 326 ? 2.621 -1.921 0.974 1.00 93.19 326 VAL A O 1
ATOM 2434 N N . ASP A 1 327 ? 1.497 0.003 1.219 1.00 92.19 327 ASP A N 1
ATOM 2435 C CA . ASP A 1 327 ? 2.587 0.690 1.902 1.00 92.19 327 ASP A CA 1
ATOM 2436 C C . ASP A 1 327 ? 2.588 0.311 3.388 1.00 92.19 327 ASP A C 1
ATOM 2438 O O . ASP A 1 327 ? 1.866 0.872 4.214 1.00 92.19 327 ASP A O 1
ATOM 2442 N N . THR A 1 328 ? 3.447 -0.642 3.757 1.00 87.81 328 THR A N 1
ATOM 2443 C CA . THR A 1 328 ? 3.577 -1.124 5.143 1.00 87.81 328 THR A CA 1
ATOM 2444 C C . THR A 1 328 ? 3.955 -0.033 6.146 1.00 87.81 328 THR A C 1
ATOM 2446 O O . THR A 1 328 ? 3.722 -0.203 7.344 1.00 87.81 328 THR A O 1
ATOM 2449 N N . ARG A 1 329 ? 4.484 1.111 5.687 1.00 86.06 329 ARG A N 1
ATOM 2450 C CA . ARG A 1 329 ? 4.783 2.279 6.534 1.00 86.06 329 ARG A CA 1
ATOM 2451 C C . ARG A 1 329 ? 3.523 2.997 7.010 1.00 86.06 329 ARG A C 1
ATOM 2453 O O . ARG A 1 329 ? 3.584 3.731 8.001 1.00 86.06 329 ARG A O 1
ATOM 2460 N N . ASP A 1 330 ? 2.411 2.819 6.304 1.00 90.31 330 ASP A N 1
ATOM 2461 C CA . ASP A 1 330 ? 1.120 3.421 6.626 1.00 90.31 330 ASP A CA 1
ATOM 2462 C C . ASP A 1 330 ? 0.185 2.472 7.371 1.00 90.31 330 ASP A C 1
ATOM 2464 O O . ASP A 1 330 ? -0.853 2.931 7.831 1.00 90.31 330 ASP A O 1
ATOM 2468 N N . LEU A 1 331 ? 0.588 1.215 7.606 1.00 90.50 331 LEU A N 1
ATOM 2469 C CA . LEU A 1 331 ? -0.064 0.304 8.556 1.00 90.50 331 LEU A CA 1
ATOM 2470 C C . LEU A 1 331 ? 0.237 0.734 10.002 1.00 90.50 331 LEU A C 1
ATOM 2472 O O . LEU A 1 331 ? 0.972 0.061 10.737 1.00 90.50 331 LEU A O 1
ATOM 2476 N N . ARG A 1 332 ? -0.264 1.908 10.385 1.00 87.44 332 ARG A N 1
ATOM 2477 C CA . ARG A 1 332 ? -0.006 2.603 11.658 1.00 87.44 332 ARG A CA 1
ATOM 2478 C C . ARG A 1 332 ? -1.299 2.824 12.444 1.00 87.44 332 ARG A C 1
ATOM 2480 O O . ARG A 1 332 ? -2.352 2.337 12.051 1.00 87.44 332 ARG A O 1
ATOM 2487 N N . ASP A 1 333 ? -1.188 3.540 13.562 1.00 88.75 333 ASP A N 1
ATOM 2488 C CA . ASP A 1 333 ? -2.325 3.929 14.406 1.00 88.75 333 ASP A CA 1
ATOM 2489 C C . ASP A 1 333 ? -3.149 2.699 14.837 1.00 88.75 333 ASP A C 1
ATOM 2491 O O . ASP A 1 333 ? -4.372 2.679 14.754 1.00 88.75 333 ASP A O 1
ATOM 2495 N N . ARG A 1 334 ? -2.416 1.641 15.228 1.00 91.25 334 ARG A N 1
ATOM 2496 C CA . ARG A 1 334 ? -2.879 0.278 15.548 1.00 91.25 334 ARG A CA 1
ATOM 2497 C C . ARG A 1 334 ? -3.544 0.247 16.923 1.00 91.25 334 ARG A C 1
ATOM 2499 O O . ARG A 1 334 ? -3.000 -0.303 17.882 1.00 91.25 334 ARG A O 1
ATOM 2506 N N . GLU A 1 335 ? -4.683 0.904 17.029 1.00 92.38 335 GLU A N 1
ATOM 2507 C CA . GLU A 1 335 ? -5.325 1.204 18.301 1.00 92.38 335 GLU A CA 1
ATOM 2508 C C . GLU A 1 335 ? -6.435 0.201 18.606 1.00 92.38 335 GLU A C 1
ATOM 2510 O O . GLU A 1 335 ? -7.418 0.074 17.875 1.00 92.38 335 GLU A O 1
ATOM 2515 N N . TRP A 1 336 ? -6.289 -0.523 19.716 1.00 96.00 336 TRP A N 1
ATOM 2516 C CA . TRP A 1 336 ? -7.354 -1.374 20.232 1.00 96.00 336 TRP A CA 1
ATOM 2517 C C . TRP A 1 336 ? -8.436 -0.522 20.898 1.00 96.00 336 TRP A C 1
ATOM 2519 O O . TRP A 1 336 ? -8.153 0.262 21.805 1.00 96.00 336 TRP A O 1
ATOM 2529 N N . GLN A 1 337 ? -9.683 -0.722 20.481 1.00 95.62 337 GLN A N 1
ATOM 2530 C CA . GLN A 1 337 ? -10.850 0.013 20.961 1.00 95.62 337 GLN A CA 1
ATOM 2531 C C . GLN A 1 337 ? -11.921 -0.961 21.476 1.00 95.62 337 GLN A C 1
ATOM 2533 O O . GLN A 1 337 ? -12.139 -2.032 20.903 1.00 95.62 337 GLN A O 1
ATOM 2538 N N . CYS A 1 338 ? -12.601 -0.581 22.560 1.00 97.06 338 CYS A N 1
ATOM 2539 C CA . CYS A 1 338 ? -13.785 -1.259 23.078 1.00 97.06 338 CYS A CA 1
ATOM 2540 C C . CYS A 1 338 ? -15.038 -0.425 22.799 1.00 97.06 338 CYS A C 1
ATOM 2542 O O . CYS A 1 338 ? -15.179 0.670 23.337 1.00 97.06 338 CYS A O 1
ATOM 2544 N N . ALA A 1 339 ? -15.970 -0.956 22.011 1.00 96.38 339 ALA A N 1
ATOM 2545 C CA . ALA A 1 339 ? -17.266 -0.334 21.771 1.00 96.38 339 ALA A CA 1
ATOM 2546 C C . ALA A 1 339 ? -18.311 -0.842 22.773 1.00 96.38 339 ALA A C 1
ATOM 2548 O O . ALA A 1 339 ? -18.497 -2.053 22.915 1.00 96.38 339 ALA A O 1
ATOM 2549 N N . LEU A 1 340 ? -19.007 0.071 23.456 1.00 95.69 340 LEU A N 1
ATOM 2550 C CA . LEU A 1 340 ? -20.161 -0.227 24.309 1.00 95.69 340 LEU A CA 1
ATOM 2551 C C . LEU A 1 340 ? -21.435 -0.153 23.472 1.00 95.69 340 LEU A C 1
ATOM 2553 O O . LEU A 1 340 ? -21.694 0.869 22.846 1.00 95.69 340 LEU A O 1
ATOM 2557 N N . LEU A 1 341 ? -22.232 -1.217 23.464 1.00 94.81 341 LEU A N 1
ATOM 2558 C CA . LEU A 1 341 ? -23.358 -1.358 22.540 1.00 94.81 341 LEU A CA 1
ATOM 2559 C C . LEU A 1 341 ? -24.708 -1.201 23.249 1.00 94.81 341 LEU A C 1
ATOM 2561 O O . LEU A 1 341 ? -24.809 -1.497 24.445 1.00 94.81 341 LEU A O 1
ATOM 2565 N N . PRO A 1 342 ? -25.743 -0.719 22.536 1.00 92.81 342 PRO A N 1
ATOM 2566 C CA . PRO A 1 342 ? -27.041 -0.430 23.129 1.00 92.81 342 PRO A CA 1
ATOM 2567 C C . PRO A 1 342 ? -27.740 -1.703 23.611 1.00 92.81 342 PRO A C 1
ATOM 2569 O O . PRO A 1 342 ? -27.500 -2.811 23.124 1.00 92.81 342 PRO A O 1
ATOM 2572 N N . GLU A 1 343 ? -28.659 -1.531 24.561 1.00 89.88 343 GLU A N 1
ATOM 2573 C CA . GLU A 1 343 ? -29.517 -2.621 25.018 1.00 89.88 343 GLU A CA 1
ATOM 2574 C C . GLU A 1 343 ? -30.317 -3.203 23.838 1.00 89.88 343 GLU A C 1
ATOM 2576 O O . GLU A 1 343 ? -30.910 -2.472 23.046 1.00 89.88 343 GLU A O 1
ATOM 2581 N N . GLY A 1 344 ? -30.313 -4.532 23.706 1.00 85.94 344 GLY A N 1
ATOM 2582 C CA . GLY A 1 344 ? -30.948 -5.244 22.592 1.00 85.94 344 GLY A CA 1
ATOM 2583 C C . GLY A 1 344 ? -30.009 -5.602 21.436 1.00 85.94 344 GLY A C 1
ATOM 2584 O O . GLY A 1 344 ? -30.391 -6.419 20.599 1.00 85.94 344 GLY A O 1
ATOM 2585 N N . HIS A 1 345 ? -28.779 -5.076 21.407 1.00 92.31 345 HIS A N 1
ATOM 2586 C CA . HIS A 1 345 ? -27.736 -5.613 20.533 1.00 92.31 345 HIS A CA 1
ATOM 2587 C C . HIS A 1 345 ? -27.315 -7.023 20.994 1.00 92.31 345 HIS A C 1
ATOM 2589 O O . HIS A 1 345 ? -27.344 -7.327 22.189 1.00 92.31 345 HIS A O 1
ATOM 2595 N N . VAL A 1 346 ? -26.909 -7.894 20.060 1.00 92.44 346 VAL A N 1
ATOM 2596 C CA . VAL A 1 346 ? -26.532 -9.297 20.355 1.00 92.44 346 VAL A CA 1
ATOM 2597 C C . VAL A 1 346 ? -25.343 -9.413 21.317 1.00 92.44 346 VAL A C 1
ATOM 2599 O O . VAL A 1 346 ? -25.243 -10.368 22.084 1.00 92.44 346 VAL A O 1
ATOM 2602 N N . HIS A 1 347 ? -24.487 -8.395 21.318 1.00 93.75 347 HIS A N 1
ATOM 2603 C CA . HIS A 1 347 ? -23.333 -8.245 22.199 1.00 93.75 347 HIS A CA 1
ATOM 2604 C C . HIS A 1 347 ? -23.438 -6.921 22.943 1.00 93.75 347 HIS A C 1
ATOM 2606 O O . HIS A 1 347 ? -23.808 -5.917 22.342 1.00 93.75 347 HIS A O 1
ATOM 2612 N N . SER A 1 348 ? -23.065 -6.900 24.225 1.00 94.06 348 SER A N 1
ATOM 2613 C CA . SER A 1 348 ? -23.003 -5.657 25.013 1.00 94.06 348 SER A CA 1
ATOM 2614 C C . SER A 1 348 ? -21.713 -4.868 24.786 1.00 94.06 348 SER A C 1
ATOM 2616 O O . SER A 1 348 ? -21.664 -3.671 25.067 1.00 94.06 348 SER A O 1
ATOM 2618 N N . ARG A 1 349 ? -20.657 -5.542 24.313 1.00 95.94 349 ARG A N 1
ATOM 2619 C CA . ARG A 1 349 ? -19.351 -4.956 24.010 1.00 95.94 349 ARG A CA 1
ATOM 2620 C C . ARG A 1 349 ? -18.700 -5.675 22.839 1.00 95.94 349 ARG A C 1
ATOM 2622 O O . ARG A 1 349 ? -18.833 -6.895 22.743 1.00 95.94 349 ARG A O 1
ATOM 2629 N N . LEU A 1 350 ? -17.947 -4.940 22.031 1.00 96.81 350 LEU A N 1
ATOM 2630 C CA . LEU A 1 350 ? -17.082 -5.488 20.986 1.00 96.81 350 LEU A CA 1
ATOM 2631 C C . LEU A 1 350 ? -15.692 -4.868 21.069 1.00 96.81 350 LEU A C 1
ATOM 2633 O O . LEU A 1 350 ? -15.552 -3.689 21.382 1.00 96.81 350 LEU A O 1
ATOM 2637 N N . ILE A 1 351 ? -14.675 -5.674 20.781 1.00 96.94 351 ILE A N 1
ATOM 2638 C CA . ILE A 1 351 ? -13.280 -5.254 20.690 1.00 96.94 351 ILE A CA 1
ATOM 2639 C C . ILE A 1 351 ? -12.889 -5.219 19.214 1.00 96.94 351 ILE A C 1
ATOM 2641 O O . ILE A 1 351 ? -13.148 -6.171 18.473 1.00 96.94 351 ILE A O 1
ATOM 2645 N N . GLY A 1 352 ? -12.269 -4.123 18.784 1.00 95.94 352 GLY A N 1
ATOM 2646 C CA . GLY A 1 352 ? -11.777 -3.962 17.418 1.00 95.94 352 GLY A CA 1
ATOM 2647 C C . GLY A 1 352 ? -10.429 -3.258 17.373 1.00 95.94 352 GLY A C 1
ATOM 2648 O O . GLY A 1 352 ? -10.075 -2.529 18.299 1.00 95.94 352 GLY A O 1
ATOM 2649 N N . LEU A 1 353 ? -9.688 -3.494 16.296 1.00 96.25 353 LEU A N 1
ATOM 2650 C CA . LEU A 1 353 ? -8.440 -2.809 15.985 1.00 96.25 353 LEU A CA 1
ATOM 2651 C C . LEU A 1 353 ? -8.724 -1.716 14.958 1.00 96.25 353 LEU A C 1
ATOM 2653 O O . LEU A 1 353 ? -9.067 -2.033 13.817 1.00 96.25 353 LEU A O 1
ATOM 2657 N N . ARG A 1 354 ? -8.565 -0.450 15.344 1.00 94.12 354 ARG A N 1
ATOM 2658 C CA . ARG A 1 354 ? -8.490 0.657 14.390 1.00 94.12 354 ARG A CA 1
ATOM 2659 C C . ARG A 1 354 ? -7.104 0.708 13.780 1.00 94.12 354 ARG A C 1
ATOM 2661 O O . ARG A 1 354 ? -6.114 0.404 14.444 1.00 94.12 354 ARG A O 1
ATOM 2668 N N . ILE A 1 355 ? -7.049 1.030 12.496 1.00 93.25 355 ILE A N 1
ATOM 2669 C CA . ILE A 1 355 ? -5.802 0.994 11.745 1.00 93.25 355 ILE A CA 1
ATOM 2670 C C . ILE A 1 355 ? -5.853 1.949 10.566 1.00 93.25 355 ILE A C 1
ATOM 2672 O O . ILE A 1 355 ? -6.870 2.046 9.891 1.00 93.25 355 ILE A O 1
ATOM 2676 N N . ALA A 1 356 ? -4.757 2.666 10.337 1.00 93.50 356 ALA A N 1
ATOM 2677 C CA . ALA A 1 356 ? -4.555 3.378 9.089 1.00 93.50 356 ALA A CA 1
ATOM 2678 C C . ALA A 1 356 ? -3.979 2.423 8.040 1.00 93.50 356 ALA A C 1
ATOM 2680 O O . ALA A 1 356 ? -3.229 1.503 8.378 1.00 93.50 356 ALA A O 1
ATOM 2681 N N . ALA A 1 357 ? -4.279 2.666 6.770 1.00 93.62 357 ALA A N 1
ATOM 2682 C CA . ALA A 1 357 ? -3.699 1.916 5.669 1.00 93.62 357 ALA A CA 1
ATOM 2683 C C . ALA A 1 357 ? -3.399 2.826 4.480 1.00 93.62 357 ALA A C 1
ATOM 2685 O O . ALA A 1 357 ? -4.141 3.766 4.198 1.00 93.62 357 ALA A O 1
ATOM 2686 N N . GLY A 1 358 ? -2.296 2.539 3.789 1.00 93.62 358 GLY A N 1
ATOM 2687 C CA . GLY A 1 358 ? -1.887 3.256 2.589 1.00 93.62 358 GLY A CA 1
ATOM 2688 C C . GLY A 1 358 ? -1.634 2.308 1.427 1.00 93.62 358 GLY A C 1
ATOM 2689 O O . GLY A 1 358 ? -1.072 1.225 1.608 1.00 93.62 358 GLY A O 1
ATOM 2690 N N . THR A 1 359 ? -2.036 2.731 0.235 1.00 96.06 359 THR A N 1
ATOM 2691 C CA . THR A 1 359 ? -1.847 2.004 -1.026 1.00 96.06 359 THR A CA 1
ATOM 2692 C C . THR A 1 359 ? -1.163 2.911 -2.030 1.00 96.06 359 THR A C 1
ATOM 2694 O O . THR A 1 359 ? -1.629 4.024 -2.264 1.00 96.06 359 THR A O 1
ATOM 2697 N N . ALA A 1 360 ? -0.058 2.451 -2.606 1.00 96.44 360 ALA A N 1
ATOM 2698 C CA . ALA A 1 360 ? 0.783 3.225 -3.508 1.00 96.44 360 ALA A CA 1
ATOM 2699 C C . ALA A 1 360 ? 0.726 2.690 -4.935 1.00 96.44 360 ALA A C 1
ATOM 2701 O O . ALA A 1 360 ? 0.587 1.485 -5.119 1.00 96.44 360 ALA A O 1
ATOM 2702 N N . ASN A 1 361 ? 0.914 3.569 -5.920 1.00 97.75 361 ASN A N 1
ATOM 2703 C CA . ASN A 1 361 ? 1.215 3.179 -7.291 1.00 97.75 361 ASN A CA 1
ATOM 2704 C C . ASN A 1 361 ? 2.729 3.288 -7.528 1.00 97.75 361 ASN A C 1
ATOM 2706 O O . ASN A 1 361 ? 3.270 4.380 -7.707 1.00 97.75 361 ASN A O 1
ATOM 2710 N N . ALA A 1 362 ? 3.412 2.149 -7.528 1.00 95.50 362 ALA A N 1
ATOM 2711 C CA . ALA A 1 362 ? 4.830 2.015 -7.848 1.00 95.50 362 ALA A CA 1
ATOM 2712 C C . ALA A 1 362 ? 5.084 1.733 -9.343 1.00 95.50 362 ALA A C 1
ATOM 2714 O O . ALA A 1 362 ? 6.209 1.425 -9.740 1.00 95.50 362 ALA A O 1
ATOM 2715 N N . GLY A 1 363 ? 4.039 1.812 -10.170 1.00 94.62 363 GLY A N 1
ATOM 2716 C CA . GLY A 1 363 ? 4.085 1.456 -11.578 1.00 94.62 363 GLY A CA 1
ATOM 2717 C C . GLY A 1 363 ? 4.615 2.572 -12.462 1.00 94.62 363 GLY A C 1
ATOM 2718 O O . GLY A 1 363 ? 4.778 3.723 -12.057 1.00 94.62 363 GLY A O 1
ATOM 2719 N N . THR A 1 364 ? 4.841 2.221 -13.726 1.00 92.94 364 THR A N 1
ATOM 2720 C CA . THR A 1 364 ? 5.243 3.190 -14.757 1.00 92.94 364 THR A CA 1
ATOM 2721 C C . THR A 1 364 ? 4.047 3.956 -15.333 1.00 92.94 364 THR A C 1
ATOM 2723 O O . THR A 1 364 ? 4.230 5.000 -15.956 1.00 92.94 364 THR A O 1
ATOM 2726 N N . GLY A 1 365 ? 2.822 3.450 -15.148 1.00 94.38 365 GLY A N 1
ATOM 2727 C CA . GLY A 1 365 ? 1.567 4.062 -15.591 1.00 94.38 365 GLY A CA 1
ATOM 2728 C C . GLY A 1 365 ? 0.666 4.458 -14.426 1.00 94.38 365 GLY A C 1
ATOM 2729 O O . GLY A 1 365 ? 0.683 3.825 -13.373 1.00 94.38 365 GLY A O 1
ATOM 2730 N N . GLY A 1 366 ? -0.120 5.516 -14.604 1.00 95.88 366 GLY A N 1
ATOM 2731 C CA . GLY A 1 366 ? -1.117 5.938 -13.630 1.00 95.88 366 GLY A CA 1
ATOM 2732 C C . GLY A 1 366 ? -2.271 4.939 -13.577 1.00 95.88 366 GLY A C 1
ATOM 2733 O O . GLY A 1 366 ? -2.644 4.346 -14.592 1.00 95.88 366 GLY A O 1
ATOM 2734 N N . LEU A 1 367 ? -2.871 4.768 -12.404 1.00 97.75 367 LEU A N 1
ATOM 2735 C CA . LEU A 1 367 ? -4.198 4.180 -12.312 1.00 97.75 367 LEU A CA 1
ATOM 2736 C C . LEU A 1 367 ? -5.215 5.268 -12.663 1.00 97.75 367 LEU A C 1
ATOM 2738 O O . LEU A 1 367 ? -5.247 6.306 -12.012 1.00 97.75 367 LEU A O 1
ATOM 2742 N N . HIS A 1 368 ? -6.053 5.018 -13.664 1.00 96.56 368 HIS A N 1
ATOM 2743 C CA . HIS A 1 368 ? -7.196 5.860 -14.011 1.00 96.56 368 HIS A CA 1
ATOM 2744 C C . HIS A 1 368 ? -8.414 4.962 -14.180 1.00 96.56 368 HIS A C 1
ATOM 2746 O O . HIS A 1 368 ? -8.437 4.120 -15.082 1.00 96.56 368 HIS A O 1
ATOM 2752 N N . VAL A 1 369 ? -9.432 5.152 -13.347 1.00 95.50 369 VAL A N 1
ATOM 2753 C CA . VAL A 1 369 ? -10.697 4.420 -13.413 1.00 95.50 369 VAL A CA 1
ATOM 2754 C C . VAL A 1 369 ? -11.856 5.381 -13.602 1.00 95.50 369 VAL A C 1
ATOM 2756 O O . VAL A 1 369 ? -11.929 6.429 -12.965 1.00 95.50 369 VAL A O 1
ATOM 2759 N N . ARG A 1 370 ? -12.774 5.012 -14.494 1.00 93.50 370 ARG A N 1
ATOM 2760 C CA . ARG A 1 370 ? -13.916 5.840 -14.861 1.00 93.50 370 ARG A CA 1
ATOM 2761 C C . ARG A 1 370 ? -15.202 5.027 -14.919 1.00 93.50 370 ARG A C 1
ATOM 2763 O O . ARG A 1 370 ? -15.289 4.057 -15.671 1.00 93.50 370 ARG A O 1
ATOM 2770 N N . GLY A 1 371 ? -16.207 5.442 -14.160 1.00 90.88 371 GLY A N 1
ATOM 2771 C CA . GLY A 1 371 ? -17.571 4.931 -14.246 1.00 90.88 371 GLY A CA 1
ATOM 2772 C C . GLY A 1 371 ? -18.345 5.603 -15.380 1.00 90.88 371 GLY A C 1
ATOM 2773 O O . GLY A 1 371 ? -18.203 6.800 -15.637 1.00 90.88 371 GLY A O 1
ATOM 2774 N N . VAL A 1 372 ? -19.164 4.827 -16.082 1.00 86.25 372 VAL A N 1
ATOM 2775 C CA . VAL A 1 372 ? -20.180 5.320 -17.016 1.00 86.25 372 VAL A CA 1
ATOM 2776 C C . VAL A 1 372 ? -21.530 4.979 -16.413 1.00 86.25 372 VAL A C 1
ATOM 2778 O O . VAL A 1 372 ? -21.866 3.800 -16.378 1.00 86.25 372 VAL A O 1
ATOM 2781 N N . ASP A 1 373 ? -22.303 5.974 -15.978 1.00 72.00 373 ASP A N 1
ATOM 2782 C CA . ASP A 1 373 ? -23.704 5.736 -15.625 1.00 72.00 373 ASP A CA 1
ATOM 2783 C C . ASP A 1 373 ? -24.439 5.176 -16.844 1.00 72.00 373 ASP A C 1
ATOM 2785 O O . ASP A 1 373 ? -24.395 5.751 -17.937 1.00 72.00 373 ASP A O 1
ATOM 2789 N N . ASP A 1 374 ? -25.129 4.056 -16.655 1.00 59.78 374 ASP A N 1
ATOM 2790 C CA . ASP A 1 374 ? -26.222 3.682 -17.532 1.00 59.78 374 ASP A CA 1
ATOM 2791 C C . ASP A 1 374 ? -27.552 4.030 -16.855 1.00 59.78 374 ASP A C 1
ATOM 2793 O O . ASP A 1 374 ? -27.672 4.058 -15.630 1.00 59.78 374 ASP A O 1
ATOM 2797 N N . ASP A 1 375 ? -28.586 4.293 -17.656 1.00 48.59 375 ASP A N 1
ATOM 2798 C CA . ASP A 1 375 ? -29.943 4.581 -17.162 1.00 48.59 375 ASP A CA 1
ATOM 2799 C C . ASP A 1 375 ? -30.537 3.422 -16.315 1.00 48.59 375 ASP A C 1
ATOM 2801 O O . ASP A 1 375 ? -31.649 3.532 -15.795 1.00 48.59 375 ASP A O 1
ATOM 2805 N N . ALA A 1 376 ? -29.821 2.295 -16.194 1.00 48.62 376 ALA A N 1
ATOM 2806 C CA . ALA A 1 376 ? -30.176 1.112 -15.421 1.00 48.62 376 ALA A CA 1
ATOM 2807 C C . ALA A 1 376 ? -29.501 1.044 -14.033 1.00 48.62 376 ALA A C 1
ATOM 2809 O O . ALA A 1 376 ? -29.826 0.138 -13.261 1.00 48.62 376 ALA A O 1
ATOM 2810 N N . GLY A 1 377 ? -28.619 1.989 -13.685 1.00 46.31 377 GLY A N 1
ATOM 2811 C CA . GLY A 1 377 ? -27.971 2.060 -12.370 1.00 46.31 377 GLY A CA 1
ATOM 2812 C C . GLY A 1 377 ? -26.934 0.959 -12.114 1.00 46.31 377 GLY A C 1
ATOM 2813 O O . GLY A 1 377 ? -26.676 0.628 -10.959 1.00 46.31 377 GLY A O 1
ATOM 2814 N N . GLN A 1 378 ? -26.363 0.371 -13.170 1.00 54.34 378 GLN A N 1
ATOM 2815 C CA . GLN A 1 378 ? -25.299 -0.642 -13.126 1.00 54.34 378 GLN A CA 1
ATOM 2816 C C . GLN A 1 378 ? -24.113 -0.199 -13.986 1.00 54.34 378 GLN A C 1
ATOM 2818 O O . GLN A 1 378 ? -23.621 -0.943 -14.837 1.00 54.34 378 GLN A O 1
ATOM 2823 N N . GLY A 1 379 ? -23.681 1.045 -13.781 1.00 72.81 379 GLY A N 1
ATOM 2824 C CA . GLY A 1 379 ? -22.696 1.691 -14.630 1.00 72.81 379 GLY A CA 1
ATOM 2825 C C . GLY A 1 379 ? -21.421 0.867 -14.831 1.00 72.81 379 GLY A C 1
ATOM 2826 O O . GLY A 1 379 ? -20.825 0.360 -13.882 1.00 72.81 379 GLY A O 1
ATOM 2827 N N . ALA A 1 380 ? -20.998 0.735 -16.088 1.00 88.81 380 ALA A N 1
ATOM 2828 C CA . ALA A 1 380 ? -19.772 0.034 -16.445 1.00 88.81 380 ALA A CA 1
ATOM 2829 C C . ALA A 1 380 ? -18.542 0.836 -15.996 1.00 88.81 380 ALA A C 1
ATOM 2831 O O . ALA A 1 380 ? -18.483 2.050 -16.205 1.00 88.81 380 ALA A O 1
ATOM 2832 N N . VAL A 1 381 ? -17.536 0.155 -15.446 1.00 93.00 381 VAL A N 1
ATOM 2833 C CA . VAL A 1 381 ? -16.266 0.778 -15.052 1.00 93.00 381 VAL A CA 1
ATOM 2834 C C . VAL A 1 381 ? -15.170 0.435 -16.051 1.00 93.00 381 VAL A C 1
ATOM 2836 O O . VAL A 1 381 ? -14.990 -0.722 -16.432 1.00 93.00 381 VAL A O 1
ATOM 2839 N N . TYR A 1 382 ? -14.424 1.453 -16.467 1.00 95.19 382 TYR A N 1
ATOM 2840 C CA . TYR A 1 382 ? -13.304 1.332 -17.389 1.00 95.19 382 TYR A CA 1
ATOM 2841 C C . TYR A 1 382 ? -12.008 1.752 -16.709 1.00 95.19 382 TYR A C 1
ATOM 2843 O O . TYR A 1 382 ? -11.976 2.767 -16.020 1.00 95.19 382 TYR A O 1
ATOM 2851 N N . GLN A 1 383 ? -10.928 1.016 -16.956 1.00 96.94 383 GLN A N 1
ATOM 2852 C CA . GLN A 1 383 ? -9.572 1.473 -16.674 1.00 96.94 383 GLN A CA 1
ATOM 2853 C C . GLN A 1 383 ? -8.973 2.075 -17.941 1.00 96.94 383 GLN A C 1
ATOM 2855 O O . GLN A 1 383 ? -8.978 1.429 -18.994 1.00 96.94 383 GLN A O 1
ATOM 2860 N N . ARG A 1 384 ? -8.444 3.295 -17.853 1.00 96.56 384 ARG A N 1
ATOM 2861 C CA . ARG A 1 384 ? -7.651 3.892 -18.931 1.00 96.56 384 ARG A CA 1
ATOM 2862 C C . ARG A 1 384 ? -6.195 3.457 -18.773 1.00 96.56 384 ARG A C 1
ATOM 2864 O O . ARG A 1 384 ? -5.617 3.616 -17.705 1.00 96.56 384 ARG A O 1
ATOM 2871 N N . ILE A 1 385 ? -5.620 2.911 -19.840 1.00 96.25 385 ILE A N 1
ATOM 2872 C CA . ILE A 1 385 ? -4.217 2.500 -19.919 1.00 96.25 385 ILE A CA 1
ATOM 2873 C C . ILE A 1 385 ? -3.500 3.454 -20.860 1.00 96.25 385 ILE A C 1
ATOM 2875 O O . ILE A 1 385 ? -3.753 3.442 -22.066 1.00 96.25 385 ILE A O 1
ATOM 2879 N N . GLU A 1 386 ? -2.620 4.279 -20.310 1.00 94.50 386 GLU A N 1
ATOM 2880 C CA . GLU A 1 386 ? -1.790 5.195 -21.085 1.00 94.50 386 GLU A CA 1
ATOM 2881 C C . GLU A 1 386 ? -0.618 4.457 -21.727 1.00 94.50 386 GLU A C 1
ATOM 2883 O O . GLU A 1 386 ? -0.086 3.488 -21.192 1.00 94.50 386 GLU A O 1
ATOM 2888 N N . TRP A 1 387 ? -0.215 4.910 -22.903 1.00 94.31 387 TRP A N 1
ATOM 2889 C CA . TRP A 1 387 ? 0.910 4.378 -23.654 1.00 94.31 387 TRP A CA 1
ATOM 2890 C C . TRP A 1 387 ? 2.098 5.333 -23.564 1.00 94.31 387 TRP A C 1
ATOM 2892 O O . TRP A 1 387 ? 1.937 6.542 -23.404 1.00 94.31 387 TRP A O 1
ATOM 2902 N N . SER A 1 388 ? 3.307 4.804 -23.746 1.00 91.75 388 SER A N 1
ATOM 2903 C CA . SER A 1 388 ? 4.552 5.583 -23.759 1.00 91.75 388 SER A CA 1
ATOM 2904 C C . SER A 1 388 ? 4.599 6.686 -24.828 1.00 91.75 388 SER A C 1
ATOM 2906 O O . SER A 1 388 ? 5.405 7.606 -24.714 1.00 91.75 388 SER A O 1
ATOM 2908 N N . ASP A 1 389 ? 3.735 6.621 -25.846 1.00 91.31 389 ASP A N 1
ATOM 2909 C CA . ASP A 1 389 ? 3.590 7.616 -26.915 1.00 91.31 389 ASP A CA 1
ATOM 2910 C C . ASP A 1 389 ? 2.442 8.624 -26.683 1.00 91.31 389 ASP A C 1
ATOM 2912 O O . ASP A 1 389 ? 2.137 9.427 -27.568 1.00 91.31 389 ASP A O 1
ATOM 2916 N N . GLY A 1 390 ? 1.802 8.591 -25.508 1.00 89.75 390 GLY A N 1
ATOM 2917 C CA . GLY A 1 390 ? 0.709 9.486 -25.114 1.00 89.75 390 GLY A CA 1
ATOM 2918 C C . GLY A 1 390 ? -0.681 9.069 -25.604 1.00 89.75 390 GLY A C 1
ATOM 2919 O O . GLY A 1 390 ? -1.661 9.760 -25.324 1.00 89.75 390 GLY A O 1
ATOM 2920 N N . ARG A 1 391 ? -0.811 7.953 -26.336 1.00 94.94 391 ARG A N 1
ATOM 2921 C CA . ARG A 1 391 ? -2.127 7.349 -26.605 1.00 94.94 391 ARG A CA 1
ATOM 2922 C C . ARG A 1 391 ? -2.680 6.695 -25.340 1.00 94.94 391 ARG A C 1
ATOM 2924 O O . ARG A 1 391 ? -1.950 6.450 -24.387 1.00 94.94 391 ARG A O 1
ATOM 2931 N N . PHE A 1 392 ? -3.964 6.355 -25.349 1.00 95.94 392 PHE A N 1
ATOM 2932 C CA . PHE A 1 392 ? -4.552 5.517 -24.313 1.00 95.94 392 PHE A CA 1
ATOM 2933 C C . PHE A 1 392 ? -5.551 4.517 -24.892 1.00 95.94 392 PHE A C 1
ATOM 2935 O O . PHE A 1 392 ? -6.185 4.784 -25.915 1.00 95.94 392 PHE A O 1
ATOM 2942 N N . ASP A 1 393 ? -5.706 3.391 -24.202 1.00 95.25 393 ASP A N 1
ATOM 2943 C CA . ASP A 1 393 ? -6.816 2.456 -24.379 1.00 95.25 393 ASP A CA 1
ATOM 2944 C C . ASP A 1 393 ? -7.761 2.544 -23.175 1.00 95.25 393 ASP A C 1
ATOM 2946 O O . ASP A 1 393 ? -7.329 2.860 -22.070 1.00 95.25 393 ASP A O 1
ATOM 2950 N N . GLU A 1 394 ? -9.034 2.194 -23.354 1.00 95.56 394 GLU A N 1
ATOM 2951 C CA . GLU A 1 394 ? -9.951 1.926 -22.240 1.00 95.56 394 GLU A CA 1
ATOM 2952 C C . GLU A 1 394 ? -10.276 0.430 -22.183 1.00 95.56 394 GLU A C 1
ATOM 2954 O O . GLU A 1 394 ? -10.540 -0.216 -23.203 1.00 95.56 394 GLU A O 1
ATOM 2959 N N . ARG A 1 395 ? -10.250 -0.136 -20.976 1.00 94.75 395 ARG A N 1
ATOM 2960 C CA . ARG A 1 395 ? -10.529 -1.549 -20.713 1.00 94.75 395 ARG A CA 1
ATOM 2961 C C . ARG A 1 395 ? -11.701 -1.667 -19.760 1.00 94.75 395 ARG A C 1
ATOM 2963 O O . ARG A 1 395 ? -11.646 -1.138 -18.658 1.00 94.75 395 ARG A O 1
ATOM 2970 N N . LEU A 1 396 ? -12.748 -2.367 -20.189 1.00 93.69 396 LEU A N 1
ATOM 2971 C CA . LEU A 1 396 ? -13.878 -2.696 -19.325 1.00 93.69 396 LEU A CA 1
ATOM 2972 C C . LEU A 1 396 ? -13.406 -3.615 -18.192 1.00 93.69 396 LEU A C 1
ATOM 2974 O O . LEU A 1 396 ? -12.855 -4.685 -18.456 1.00 93.69 396 LEU A O 1
ATOM 2978 N N . LEU A 1 397 ? -13.670 -3.215 -16.953 1.00 91.12 397 LEU A N 1
ATOM 2979 C CA . LEU A 1 397 ? -13.348 -3.975 -15.755 1.00 91.12 397 LEU A CA 1
ATOM 2980 C C . LEU A 1 397 ? -14.563 -4.798 -15.318 1.00 91.12 397 LEU A C 1
ATOM 2982 O O . LEU A 1 397 ? -15.527 -4.278 -14.759 1.00 91.12 397 LEU A O 1
ATOM 2986 N N . SER A 1 398 ? -14.534 -6.102 -15.588 1.00 87.12 398 SER A N 1
ATOM 2987 C CA . SER A 1 398 ? -15.611 -6.999 -15.155 1.00 87.12 398 SER A CA 1
ATOM 2988 C C . SER A 1 398 ? -15.542 -7.200 -13.641 1.00 87.12 398 SER A C 1
ATOM 2990 O O . SER A 1 398 ? -14.534 -7.684 -13.142 1.00 87.12 398 SER A O 1
ATOM 2992 N N . GLY A 1 399 ? -16.613 -6.855 -12.924 1.00 84.31 399 GLY A N 1
ATOM 2993 C CA . GLY A 1 399 ? -16.676 -6.977 -11.462 1.00 84.31 399 GLY A CA 1
ATOM 2994 C C . GLY A 1 399 ? -16.251 -5.724 -10.689 1.00 84.31 399 GLY A C 1
ATOM 2995 O O . GLY A 1 399 ? -16.337 -5.734 -9.468 1.00 84.31 399 GLY A O 1
ATOM 2996 N N . ALA A 1 400 ? -15.854 -4.645 -11.373 1.00 89.00 400 ALA A N 1
ATOM 2997 C CA . ALA A 1 400 ? -15.657 -3.337 -10.749 1.00 89.00 400 ALA A CA 1
ATOM 2998 C C . ALA A 1 400 ? -16.960 -2.525 -10.741 1.00 89.00 400 ALA A C 1
ATOM 3000 O O . ALA A 1 400 ? -17.752 -2.595 -11.683 1.00 89.00 400 ALA A O 1
ATOM 3001 N N . ALA A 1 401 ? -17.146 -1.718 -9.701 1.00 90.25 401 ALA A N 1
ATOM 3002 C CA . ALA A 1 401 ? -18.246 -0.767 -9.589 1.00 90.25 401 ALA A CA 1
ATOM 3003 C C . ALA A 1 401 ? -17.851 0.411 -8.687 1.00 90.25 401 ALA A C 1
ATOM 3005 O O . ALA A 1 401 ? -16.914 0.312 -7.891 1.00 90.25 401 ALA A O 1
ATOM 3006 N N . PHE A 1 402 ? -18.592 1.510 -8.823 1.00 90.75 402 PHE A N 1
ATOM 3007 C CA . PHE A 1 402 ? -18.569 2.623 -7.883 1.00 90.75 402 PHE A CA 1
ATOM 3008 C C . PHE A 1 402 ? -19.816 2.588 -6.999 1.00 90.75 402 PHE A C 1
ATOM 3010 O O . PHE A 1 402 ? -20.895 2.205 -7.451 1.00 90.75 402 PHE A O 1
ATOM 3017 N N . GLU A 1 403 ? -19.681 3.029 -5.755 1.00 89.25 403 GLU A N 1
ATOM 3018 C CA . GLU A 1 403 ? -20.800 3.238 -4.841 1.00 89.25 403 GLU A CA 1
ATOM 3019 C C . GLU A 1 403 ? -20.676 4.580 -4.120 1.00 89.25 403 GLU A C 1
ATOM 3021 O O . GLU A 1 403 ? -19.581 5.101 -3.926 1.00 89.25 403 GLU A O 1
ATOM 3026 N N . PHE A 1 404 ? -21.803 5.146 -3.691 1.00 88.31 404 PHE A N 1
ATOM 3027 C CA . PHE A 1 404 ? -21.775 6.302 -2.804 1.00 88.31 404 PHE A CA 1
ATOM 3028 C C . PHE A 1 404 ? -21.659 5.842 -1.352 1.00 88.31 404 PHE A C 1
ATOM 3030 O O . PHE A 1 404 ? -22.554 5.169 -0.834 1.00 88.31 404 PHE A O 1
ATOM 3037 N N . HIS A 1 405 ? -20.587 6.242 -0.672 1.00 84.44 405 HIS A N 1
ATOM 3038 C CA . HIS A 1 405 ? -20.350 5.843 0.705 1.00 84.44 405 HIS A CA 1
ATOM 3039 C C . HIS A 1 405 ? -20.853 6.911 1.680 1.00 84.44 405 HIS A C 1
ATOM 3041 O O . HIS A 1 405 ? -20.170 7.891 1.976 1.00 84.44 405 HIS A O 1
ATOM 3047 N N . LEU A 1 406 ? -22.039 6.680 2.253 1.00 80.88 406 LEU A N 1
ATOM 3048 C CA . LEU A 1 406 ? -22.722 7.614 3.165 1.00 80.88 406 LEU A CA 1
ATOM 3049 C C . LEU A 1 406 ? -21.855 8.081 4.343 1.00 80.88 406 LEU A C 1
ATOM 3051 O O . LEU A 1 406 ? -21.934 9.237 4.743 1.00 80.88 406 LEU A O 1
ATOM 3055 N N . GLY A 1 407 ? -21.017 7.201 4.902 1.00 76.94 407 GLY A N 1
ATOM 3056 C CA . GLY A 1 407 ? -20.145 7.555 6.027 1.00 76.94 407 GLY A CA 1
ATOM 3057 C C . GLY A 1 407 ? -19.024 8.532 5.657 1.00 76.94 407 GLY A C 1
ATOM 3058 O O . GLY A 1 407 ? -18.409 9.115 6.537 1.00 76.94 407 GLY A O 1
ATOM 3059 N N . HIS A 1 408 ? -18.726 8.674 4.366 1.00 82.44 408 HIS A N 1
ATOM 3060 C CA . HIS A 1 408 ? -17.648 9.514 3.843 1.00 82.44 408 HIS A CA 1
ATOM 3061 C C . HIS A 1 408 ? -18.172 10.671 2.978 1.00 82.44 408 HIS A C 1
ATOM 3063 O O . HIS A 1 408 ? -17.402 11.567 2.650 1.00 82.44 408 HIS A O 1
ATOM 3069 N N . ASP A 1 409 ? -19.466 10.649 2.646 1.00 88.19 409 ASP A N 1
ATOM 3070 C CA . ASP A 1 409 ? -20.164 11.641 1.825 1.00 88.19 409 ASP A CA 1
ATOM 3071 C C . ASP A 1 409 ? -19.567 11.829 0.418 1.00 88.19 409 ASP A C 1
ATOM 3073 O O . ASP A 1 409 ? -19.622 12.913 -0.147 1.00 88.19 409 ASP A O 1
ATOM 3077 N N . HIS A 1 410 ? -18.986 10.767 -0.155 1.00 89.25 410 HIS A N 1
ATOM 3078 C CA . HIS A 1 410 ? -18.400 10.788 -1.497 1.00 89.25 410 HIS A CA 1
ATOM 3079 C C . HIS A 1 410 ? -18.371 9.392 -2.152 1.00 89.25 410 HIS A C 1
ATOM 3081 O O . HIS A 1 410 ? -18.765 8.390 -1.544 1.00 89.25 410 HIS A O 1
ATOM 3087 N N . VAL A 1 411 ? -17.929 9.324 -3.411 1.00 91.19 411 VAL A N 1
ATOM 3088 C CA . VAL A 1 411 ? -17.956 8.119 -4.256 1.00 91.19 411 VAL A CA 1
ATOM 3089 C C . VAL A 1 411 ? -16.723 7.242 -4.019 1.00 91.19 411 VAL A C 1
ATOM 3091 O O . VAL A 1 411 ? -15.596 7.735 -4.003 1.00 91.19 411 VAL A O 1
ATOM 3094 N N . HIS A 1 412 ? -16.925 5.933 -3.867 1.00 92.81 412 HIS A N 1
ATOM 3095 C CA . HIS A 1 412 ? -15.892 4.915 -3.647 1.00 92.81 412 HIS A CA 1
ATOM 3096 C C . HIS A 1 412 ? -15.857 3.890 -4.777 1.00 92.81 412 HIS A C 1
ATOM 3098 O O . HIS A 1 412 ? -16.901 3.465 -5.265 1.00 92.81 412 HIS A O 1
ATOM 3104 N N . PHE A 1 413 ? -14.660 3.441 -5.142 1.00 93.00 413 PHE A N 1
ATOM 3105 C CA . PHE A 1 413 ? -14.427 2.227 -5.916 1.00 93.00 413 PHE A CA 1
ATOM 3106 C C . PHE A 1 413 ? -14.555 0.996 -5.003 1.00 93.00 413 PHE A C 1
ATOM 3108 O O . PHE A 1 413 ? -13.984 0.962 -3.909 1.00 93.00 413 PHE A O 1
ATOM 3115 N N . LEU A 1 414 ? -15.319 -0.011 -5.430 1.00 90.75 414 LEU A N 1
ATOM 3116 C CA . LEU A 1 414 ? -15.564 -1.234 -4.656 1.00 90.75 414 LEU A CA 1
ATOM 3117 C C . LEU A 1 414 ? -14.340 -2.159 -4.580 1.00 90.75 414 LEU A C 1
ATOM 3119 O O . LEU A 1 414 ? -13.534 -2.209 -5.502 1.00 90.75 414 LEU A O 1
ATOM 3123 N N . ASN A 1 415 ? -14.249 -2.947 -3.501 1.00 89.12 415 ASN A N 1
ATOM 3124 C CA . ASN A 1 415 ? -13.240 -4.002 -3.296 1.00 89.12 415 ASN A CA 1
ATOM 3125 C C . ASN A 1 415 ? -11.779 -3.544 -3.500 1.00 89.12 415 ASN A C 1
ATOM 3127 O O . ASN A 1 415 ? -10.927 -4.298 -3.972 1.00 89.12 415 ASN A O 1
ATOM 3131 N N . TRP A 1 416 ? -11.477 -2.296 -3.140 1.00 94.38 416 TRP A N 1
ATOM 3132 C CA . TRP A 1 416 ? -10.139 -1.727 -3.246 1.00 94.38 416 TRP A CA 1
ATOM 3133 C C . TRP A 1 416 ? -9.154 -2.356 -2.258 1.00 94.38 416 TRP A C 1
ATOM 3135 O O . TRP A 1 416 ? -8.079 -2.781 -2.672 1.00 94.38 416 TRP A O 1
ATOM 3145 N N . LEU A 1 417 ? -9.503 -2.431 -0.967 1.00 93.50 417 LEU A N 1
ATOM 3146 C CA . LEU A 1 417 ? -8.578 -2.843 0.094 1.00 93.50 417 LEU A CA 1
ATOM 3147 C C . LEU A 1 417 ? -9.236 -3.820 1.070 1.00 93.50 417 LEU A C 1
ATOM 3149 O O . LEU A 1 417 ? -10.220 -3.491 1.724 1.00 93.50 417 LEU A O 1
ATOM 3153 N N . HIS A 1 418 ? -8.642 -4.999 1.221 1.00 91.88 418 HIS A N 1
ATOM 3154 C CA . HIS A 1 418 ? -9.045 -6.006 2.201 1.00 91.88 418 HIS A CA 1
ATOM 3155 C C . HIS A 1 418 ? -8.056 -6.042 3.358 1.00 91.88 418 HIS A C 1
ATOM 3157 O O . HIS A 1 418 ? -6.846 -6.002 3.131 1.00 91.88 418 HIS A O 1
ATOM 3163 N N . MET A 1 419 ? -8.555 -6.162 4.588 1.00 92.88 419 MET A N 1
ATOM 3164 C CA . MET A 1 419 ? -7.731 -6.243 5.792 1.00 92.88 419 MET A CA 1
ATOM 3165 C C . MET A 1 419 ? -8.286 -7.282 6.758 1.00 92.88 419 MET A C 1
ATOM 3167 O O . MET A 1 419 ? -9.458 -7.227 7.108 1.00 92.88 419 MET A O 1
ATOM 3171 N N . ALA A 1 420 ? -7.435 -8.180 7.244 1.00 92.94 420 ALA A N 1
ATOM 3172 C CA . ALA A 1 420 ? -7.845 -9.240 8.154 1.00 92.94 420 ALA A CA 1
ATOM 3173 C C . ALA A 1 420 ? -6.827 -9.469 9.273 1.00 92.94 420 ALA A C 1
ATOM 3175 O O . ALA A 1 420 ? -5.615 -9.361 9.073 1.00 92.94 420 ALA A O 1
ATOM 3176 N N . LEU A 1 421 ? -7.332 -9.846 10.448 1.00 94.19 421 LEU A N 1
ATOM 3177 C CA . LEU A 1 421 ? -6.540 -10.412 11.534 1.00 94.19 421 LEU A CA 1
ATOM 3178 C C . LEU A 1 421 ? -6.531 -11.931 11.402 1.00 94.19 421 LEU A C 1
ATOM 3180 O O . LEU A 1 421 ? -7.581 -12.574 11.383 1.00 94.19 421 LEU A O 1
ATOM 3184 N N . VAL A 1 422 ? -5.337 -12.503 11.328 1.00 91.50 422 VAL A N 1
ATOM 3185 C CA . VAL A 1 422 ? -5.104 -13.923 11.062 1.00 91.50 422 VAL A CA 1
ATOM 3186 C C . VAL A 1 422 ? -4.266 -14.513 12.184 1.00 91.50 422 VAL A C 1
ATOM 3188 O O . VAL A 1 422 ? -3.341 -13.876 12.685 1.00 91.50 422 VAL A O 1
ATOM 3191 N N . GLU A 1 423 ? -4.568 -15.737 12.597 1.00 90.69 423 GLU A N 1
ATOM 3192 C CA . GLU A 1 423 ? -3.757 -16.417 13.602 1.00 90.69 423 GLU A CA 1
ATOM 3193 C C . GLU A 1 423 ? -2.331 -16.686 13.101 1.00 90.69 423 GLU A C 1
ATOM 3195 O O . GLU A 1 423 ? -2.162 -17.191 11.989 1.00 90.69 423 GLU A O 1
ATOM 3200 N N . PRO A 1 424 ? -1.298 -16.453 13.932 1.00 86.38 424 PRO A N 1
ATOM 3201 C CA . PRO A 1 424 ? 0.094 -16.656 13.559 1.00 86.38 424 PRO A CA 1
ATOM 3202 C C . PRO A 1 424 ? 0.497 -18.130 13.704 1.00 86.38 424 PRO A C 1
ATOM 3204 O O . PRO A 1 424 ? 1.448 -18.474 14.407 1.00 86.38 424 PRO A O 1
ATOM 3207 N N . ARG A 1 425 ? -0.263 -19.027 13.068 1.00 84.94 425 ARG A N 1
ATOM 3208 C CA . ARG A 1 425 ? 0.004 -20.470 13.030 1.00 84.94 425 ARG A CA 1
ATOM 3209 C C . ARG A 1 425 ? 0.534 -20.875 11.660 1.00 84.94 425 ARG A C 1
ATOM 3211 O O . ARG A 1 425 ? 0.170 -20.290 10.644 1.00 84.94 425 ARG A O 1
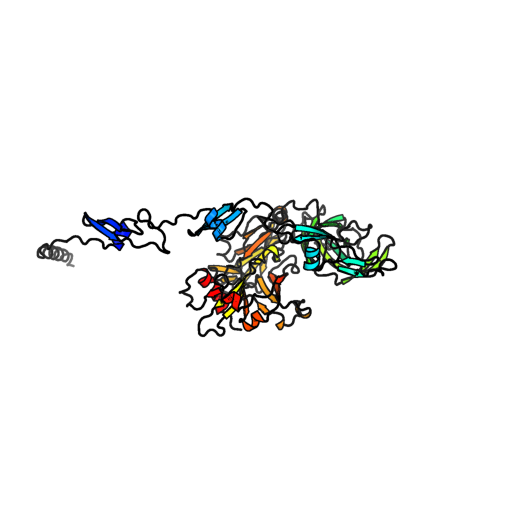ATOM 3218 N N . ALA A 1 426 ? 1.385 -21.899 11.623 1.00 77.38 426 ALA A N 1
ATOM 3219 C CA . ALA A 1 426 ? 2.013 -22.354 10.381 1.00 77.38 426 ALA A CA 1
ATOM 3220 C C . ALA A 1 426 ? 0.988 -22.794 9.316 1.00 77.38 426 ALA A C 1
ATOM 3222 O O . ALA A 1 426 ? 1.173 -22.503 8.139 1.00 77.38 426 ALA A O 1
ATOM 3223 N N . ASP A 1 427 ? -0.119 -23.423 9.723 1.00 79.44 427 ASP A N 1
ATOM 3224 C CA . ASP A 1 427 ? -1.231 -23.810 8.842 1.00 79.44 427 ASP A CA 1
ATOM 3225 C C . ASP A 1 427 ? -2.072 -22.619 8.349 1.00 79.44 427 ASP A C 1
ATOM 3227 O O . ASP A 1 427 ? -2.786 -22.733 7.357 1.00 79.44 427 ASP A O 1
ATOM 3231 N N . CYS A 1 428 ? -1.943 -21.457 8.992 1.00 81.94 428 CYS A N 1
ATOM 3232 C CA . CYS A 1 428 ? -2.596 -20.209 8.602 1.00 81.94 428 CYS A CA 1
ATOM 3233 C C . CYS A 1 428 ? -1.707 -19.305 7.732 1.00 81.94 428 CYS A C 1
ATOM 3235 O O . CYS A 1 428 ? -2.155 -18.253 7.276 1.00 81.94 428 CYS A O 1
ATOM 3237 N N . ALA A 1 429 ? -0.448 -19.692 7.495 1.00 71.12 429 ALA A N 1
ATOM 3238 C CA . ALA A 1 429 ? 0.538 -18.849 6.823 1.00 71.12 429 ALA A CA 1
ATOM 3239 C C . ALA A 1 429 ? 0.277 -18.661 5.318 1.00 71.12 429 ALA A C 1
ATOM 3241 O O . ALA A 1 429 ? 0.750 -17.674 4.752 1.00 71.12 429 ALA A O 1
ATOM 3242 N N . LEU A 1 430 ? -0.470 -19.566 4.676 1.00 68.81 430 LEU A N 1
ATOM 3243 C CA . LEU A 1 430 ? -0.727 -19.566 3.232 1.00 68.81 430 LEU A CA 1
ATOM 3244 C C . LEU A 1 430 ? -2.159 -19.107 2.931 1.00 68.81 430 LEU A C 1
ATOM 3246 O O . LEU A 1 430 ? -3.113 -19.828 3.199 1.00 68.81 430 LEU A O 1
ATOM 3250 N N . ARG A 1 431 ? -2.325 -17.919 2.336 1.00 65.19 431 ARG A N 1
ATOM 3251 C CA . ARG A 1 431 ? -3.644 -17.288 2.120 1.00 65.19 431 ARG A CA 1
ATOM 3252 C C . ARG A 1 431 ? -4.623 -18.125 1.280 1.00 65.19 431 ARG A C 1
ATOM 3254 O O . ARG A 1 431 ? -5.815 -18.074 1.554 1.00 65.19 431 ARG A O 1
ATOM 3261 N N . GLY A 1 432 ? -4.140 -18.866 0.278 1.00 63.44 432 GLY A N 1
ATOM 3262 C CA . GLY A 1 432 ? -4.992 -19.621 -0.656 1.00 63.44 432 GLY A CA 1
ATOM 3263 C C . GLY A 1 432 ? -5.560 -20.932 -0.101 1.00 63.44 432 GLY A C 1
ATOM 3264 O O . GLY A 1 432 ? -6.693 -21.277 -0.418 1.00 63.44 432 GLY A O 1
ATOM 3265 N N . ASP A 1 433 ? -4.803 -21.620 0.759 1.00 63.03 433 ASP A N 1
ATOM 3266 C CA . ASP A 1 433 ? -5.157 -22.946 1.295 1.00 63.03 433 ASP A CA 1
ATOM 3267 C C . ASP A 1 433 ? -5.516 -22.915 2.793 1.00 63.03 433 ASP A C 1
ATOM 3269 O O . ASP A 1 433 ? -5.739 -23.966 3.400 1.00 63.03 433 ASP A O 1
ATOM 3273 N N . ARG A 1 434 ? -5.541 -21.730 3.423 1.00 77.69 434 ARG A N 1
ATOM 3274 C CA . ARG A 1 434 ? -5.773 -21.623 4.870 1.00 77.69 434 ARG A CA 1
ATOM 3275 C C . ARG A 1 434 ? -7.182 -22.050 5.260 1.00 77.69 434 ARG A C 1
ATOM 3277 O O . ARG A 1 434 ? -8.163 -21.732 4.588 1.00 77.69 434 ARG A O 1
ATOM 3284 N N . ASP A 1 435 ? -7.275 -22.684 6.425 1.00 84.38 435 ASP A N 1
ATOM 3285 C CA . ASP A 1 435 ? -8.549 -22.927 7.099 1.00 84.38 435 ASP A CA 1
ATOM 3286 C C . ASP A 1 435 ? -9.266 -21.578 7.333 1.00 84.38 435 ASP A C 1
ATOM 3288 O O . ASP A 1 435 ? -8.644 -20.648 7.855 1.00 84.38 435 ASP A O 1
ATOM 3292 N N . PRO A 1 436 ? -10.559 -21.430 6.987 1.00 84.50 436 PRO A N 1
ATOM 3293 C CA . PRO A 1 436 ? -11.325 -20.218 7.285 1.00 84.50 436 PRO A CA 1
ATOM 3294 C C . PRO A 1 436 ? -11.264 -19.791 8.759 1.00 84.50 436 PRO A C 1
ATOM 3296 O O . PRO A 1 436 ? -11.296 -18.600 9.056 1.00 84.50 436 PRO A O 1
ATOM 3299 N N . ASN A 1 437 ? -11.095 -20.740 9.686 1.00 86.44 437 ASN A N 1
ATOM 3300 C CA . ASN A 1 437 ? -10.939 -20.476 11.119 1.00 86.44 437 ASN A CA 1
ATOM 3301 C C . ASN A 1 437 ? -9.629 -19.761 11.481 1.00 86.44 437 ASN A C 1
ATOM 3303 O O . ASN A 1 437 ? -9.467 -19.343 12.628 1.00 86.44 437 ASN A O 1
ATOM 3307 N N . CYS A 1 438 ? -8.688 -19.634 10.544 1.00 88.94 438 CYS A N 1
ATOM 3308 C CA . CYS A 1 438 ? -7.486 -18.827 10.716 1.00 88.94 438 CYS A CA 1
ATOM 3309 C C . CYS A 1 438 ? -7.792 -17.329 10.770 1.00 88.94 438 CYS A C 1
ATOM 3311 O O . CYS A 1 438 ? -7.023 -16.587 11.375 1.00 88.94 438 CYS A O 1
ATOM 3313 N N . VAL A 1 439 ? -8.880 -16.873 10.142 1.00 90.50 439 VAL A N 1
ATOM 3314 C CA . VAL A 1 439 ? -9.290 -15.466 10.178 1.00 90.50 439 VAL A CA 1
ATOM 3315 C C . VAL A 1 439 ? -10.066 -15.217 11.471 1.00 90.50 439 VAL A C 1
ATOM 3317 O O . VAL A 1 439 ? -11.086 -15.852 11.735 1.00 90.50 439 VAL A O 1
ATOM 3320 N N . ARG A 1 440 ? -9.555 -14.309 12.303 1.00 90.69 440 ARG A N 1
ATOM 3321 C CA . ARG A 1 440 ? -10.139 -13.925 13.598 1.00 90.69 440 ARG A CA 1
ATOM 3322 C C . ARG A 1 440 ? -10.935 -12.629 13.533 1.00 90.69 440 ARG A C 1
ATOM 3324 O O . ARG A 1 440 ? -11.833 -12.439 14.342 1.00 90.69 440 ARG A O 1
ATOM 3331 N N . GLY A 1 441 ? -10.645 -11.783 12.555 1.00 88.06 441 GLY A N 1
ATOM 3332 C CA . GLY A 1 441 ? -11.432 -10.600 12.236 1.00 88.06 441 GLY A CA 1
ATOM 3333 C C . GLY A 1 441 ? -11.180 -10.181 10.794 1.00 88.06 441 GLY A C 1
ATOM 3334 O O . GLY A 1 441 ? -10.093 -10.420 10.268 1.00 88.06 441 GLY A O 1
ATOM 3335 N N . ASP A 1 442 ? -12.175 -9.560 10.175 1.00 86.69 442 ASP A N 1
ATOM 3336 C CA . ASP A 1 442 ? -12.107 -9.025 8.813 1.00 86.69 442 ASP A CA 1
ATOM 3337 C C . ASP A 1 442 ? -12.711 -7.614 8.794 1.00 86.69 442 ASP A C 1
ATOM 3339 O O . ASP A 1 442 ? -13.533 -7.270 9.652 1.00 86.69 442 ASP A O 1
ATOM 3343 N N . VAL A 1 443 ? -12.258 -6.781 7.862 1.00 83.25 443 VAL A N 1
ATOM 3344 C CA . VAL A 1 443 ? -12.770 -5.425 7.679 1.00 83.25 443 VAL A CA 1
ATOM 3345 C C . VAL A 1 443 ? -14.107 -5.476 6.943 1.00 83.25 443 VAL A C 1
ATOM 3347 O O . VAL A 1 443 ? -14.268 -6.162 5.939 1.00 83.25 443 VAL A O 1
ATOM 3350 N N . ASN A 1 444 ? -15.083 -4.708 7.424 1.00 76.38 444 ASN A N 1
ATOM 3351 C CA . ASN A 1 444 ? -16.391 -4.614 6.766 1.00 76.38 444 ASN A CA 1
ATOM 3352 C C . ASN A 1 444 ? -16.381 -3.651 5.571 1.00 76.38 444 ASN A C 1
ATOM 3354 O O . ASN A 1 444 ? -17.226 -3.747 4.684 1.00 76.38 444 ASN A O 1
ATOM 3358 N N . LYS A 1 445 ? -15.444 -2.700 5.564 1.00 82.81 445 LYS A N 1
ATOM 3359 C CA . LYS A 1 445 ? -15.311 -1.682 4.531 1.00 82.81 445 LYS A CA 1
ATOM 3360 C C . LYS A 1 445 ? -14.114 -1.981 3.641 1.00 82.81 445 LYS A C 1
ATOM 3362 O O . LYS A 1 445 ? -12.967 -1.832 4.054 1.00 82.81 445 LYS A O 1
ATOM 3367 N N . VAL A 1 446 ? -14.423 -2.344 2.404 1.00 84.50 446 VAL A N 1
ATOM 3368 C CA . VAL A 1 446 ? -13.430 -2.650 1.368 1.00 84.50 446 VAL A CA 1
ATOM 3369 C C . VAL A 1 446 ? -13.454 -1.655 0.207 1.00 84.50 446 VAL A C 1
ATOM 3371 O O . VAL A 1 446 ? -12.610 -1.742 -0.677 1.00 84.50 446 VAL A O 1
ATOM 3374 N N . SER A 1 447 ? -14.395 -0.706 0.202 1.00 90.00 447 SER A N 1
ATOM 3375 C CA . SER A 1 447 ? -14.561 0.333 -0.819 1.00 90.00 447 SER A CA 1
ATOM 3376 C C . SER A 1 447 ? -13.934 1.667 -0.398 1.00 90.00 447 SER A C 1
ATOM 3378 O O . SER A 1 447 ? -13.965 2.044 0.777 1.00 90.00 447 SER A O 1
ATOM 3380 N N . PHE A 1 448 ? -13.286 2.349 -1.346 1.00 93.88 448 PHE A N 1
ATOM 3381 C CA . PHE A 1 448 ? -12.472 3.543 -1.092 1.00 93.88 448 PHE A CA 1
ATOM 3382 C C . PHE A 1 448 ? -12.548 4.514 -2.275 1.00 93.88 448 PHE A C 1
ATOM 3384 O O . PHE A 1 448 ? -12.599 4.083 -3.423 1.00 93.88 448 PHE A O 1
ATOM 3391 N N . CYS A 1 449 ? -12.532 5.822 -2.018 1.00 94.50 449 CYS A N 1
ATOM 3392 C CA . CYS A 1 449 ? -12.150 6.790 -3.047 1.00 94.50 449 CYS A CA 1
ATOM 3393 C C . CYS A 1 449 ? -10.659 6.621 -3.362 1.00 94.50 449 CYS A C 1
ATOM 3395 O O . CYS A 1 449 ? -9.891 6.378 -2.434 1.00 94.50 449 CYS A O 1
ATOM 3397 N N . LEU A 1 450 ? -10.278 6.752 -4.632 1.00 96.12 450 LEU A N 1
ATOM 3398 C CA . LEU A 1 450 ? -8.897 6.642 -5.095 1.00 96.12 450 LEU A CA 1
ATOM 3399 C C . LEU A 1 450 ? -8.360 8.030 -5.458 1.00 96.12 450 LEU A C 1
ATOM 3401 O O . LEU A 1 450 ? -8.839 8.649 -6.414 1.00 96.12 450 LEU A O 1
ATOM 3405 N N . MET A 1 451 ? -7.386 8.515 -4.691 1.00 95.19 451 MET A N 1
ATOM 3406 C CA . MET A 1 451 ? -6.776 9.828 -4.899 1.00 95.19 451 MET A CA 1
ATOM 3407 C C . MET A 1 451 ? -5.276 9.851 -4.590 1.00 95.19 451 MET A C 1
ATOM 3409 O O . MET A 1 451 ? -4.735 9.044 -3.834 1.00 95.19 451 MET A O 1
ATOM 3413 N N . ASP A 1 452 ? -4.611 10.882 -5.090 1.00 95.69 452 ASP A N 1
ATOM 3414 C CA . ASP A 1 452 ? -3.237 11.207 -4.742 1.00 95.69 452 ASP A CA 1
ATOM 3415 C C . ASP A 1 452 ? -3.196 11.987 -3.419 1.00 95.69 452 ASP A C 1
ATOM 3417 O O . ASP A 1 452 ? -3.208 13.223 -3.402 1.00 95.69 452 ASP A O 1
ATOM 3421 N N . LEU A 1 453 ? -3.139 11.286 -2.288 1.00 92.00 453 LEU A N 1
ATOM 3422 C CA . LEU A 1 453 ? -3.118 11.947 -0.981 1.00 92.00 453 LEU A CA 1
ATOM 3423 C C . LEU A 1 453 ? -1.702 12.305 -0.517 1.00 92.00 453 LEU A C 1
ATOM 3425 O O . LEU A 1 453 ? -1.488 13.338 0.123 1.00 92.00 453 LEU A O 1
ATOM 3429 N N . ALA A 1 454 ? -0.720 11.453 -0.816 1.00 91.44 454 ALA A N 1
ATOM 3430 C CA . ALA A 1 454 ? 0.666 11.680 -0.433 1.00 91.44 454 ALA A CA 1
ATOM 3431 C C . ALA A 1 454 ? 1.661 11.138 -1.471 1.00 91.44 454 ALA A C 1
ATOM 3433 O O . ALA A 1 454 ? 1.391 10.142 -2.140 1.00 91.44 454 ALA A O 1
ATOM 3434 N N . PRO A 1 455 ? 2.851 11.744 -1.585 1.00 92.12 455 PRO A N 1
ATOM 3435 C CA . PRO A 1 455 ? 3.938 11.182 -2.376 1.00 92.12 455 PRO A CA 1
ATOM 3436 C C . PRO A 1 455 ? 4.446 9.853 -1.785 1.00 92.12 455 PRO A C 1
ATOM 3438 O O . PRO A 1 455 ? 4.489 9.662 -0.565 1.00 92.12 455 PRO A O 1
ATOM 3441 N N . PHE A 1 456 ? 4.864 8.937 -2.658 1.00 92.06 456 PHE A N 1
ATOM 3442 C CA . PHE A 1 456 ? 5.375 7.611 -2.308 1.00 92.06 456 PHE A CA 1
ATOM 3443 C C . PHE A 1 456 ? 6.842 7.425 -2.714 1.00 92.06 456 PHE A C 1
ATOM 3445 O O . PHE A 1 456 ? 7.668 7.096 -1.854 1.00 92.06 456 PHE A O 1
ATOM 3452 N N . ASP A 1 457 ? 7.169 7.683 -3.984 1.00 92.81 457 ASP A N 1
ATOM 3453 C CA . ASP A 1 457 ? 8.521 7.574 -4.545 1.00 92.81 457 ASP A CA 1
ATOM 3454 C C . ASP A 1 457 ? 8.773 8.692 -5.569 1.00 92.81 457 ASP A C 1
ATOM 3456 O O . ASP A 1 457 ? 8.182 8.722 -6.647 1.00 92.81 457 ASP A O 1
ATOM 3460 N N . GLU A 1 458 ? 9.660 9.623 -5.215 1.00 89.88 458 GLU A N 1
ATOM 3461 C CA . GLU A 1 458 ? 10.008 10.801 -6.016 1.00 89.88 458 GLU A CA 1
ATOM 3462 C C . GLU A 1 458 ? 10.787 10.422 -7.286 1.00 89.88 458 GLU A C 1
ATOM 3464 O O . GLU A 1 458 ? 10.677 11.099 -8.306 1.00 89.88 458 GLU A O 1
ATOM 3469 N N . GLU A 1 459 ? 11.554 9.325 -7.264 1.00 90.88 459 GLU A N 1
ATOM 3470 C CA . GLU A 1 459 ? 12.257 8.840 -8.454 1.00 90.88 459 GLU A CA 1
ATOM 3471 C C . GLU A 1 459 ? 11.253 8.349 -9.501 1.00 90.88 459 GLU A C 1
ATOM 3473 O O . GLU A 1 459 ? 11.395 8.670 -10.679 1.00 90.88 459 GLU A O 1
ATOM 3478 N N . ILE A 1 460 ? 10.197 7.650 -9.072 1.00 93.75 460 ILE A N 1
ATOM 3479 C CA . ILE A 1 460 ? 9.092 7.250 -9.955 1.00 93.75 460 ILE A CA 1
ATOM 3480 C C . ILE A 1 460 ? 8.372 8.489 -10.502 1.00 93.75 460 ILE A C 1
ATOM 3482 O O . ILE A 1 460 ? 8.182 8.587 -11.714 1.00 93.75 460 ILE A O 1
ATOM 3486 N N . GLN A 1 461 ? 8.034 9.457 -9.642 1.00 93.19 461 GLN A N 1
ATOM 3487 C CA . GLN A 1 461 ? 7.370 10.697 -10.067 1.00 93.19 461 GLN A CA 1
ATOM 3488 C C . GLN A 1 461 ? 8.169 11.432 -11.150 1.00 93.19 461 GLN A C 1
ATOM 3490 O O . GLN A 1 461 ? 7.605 11.872 -12.147 1.00 93.19 461 GLN A O 1
ATOM 3495 N N . VAL A 1 462 ? 9.489 11.545 -10.991 1.00 91.75 462 VAL A N 1
ATOM 3496 C CA . VAL A 1 462 ? 10.339 12.249 -11.961 1.00 91.75 462 VAL A CA 1
ATOM 3497 C C . VAL A 1 462 ? 10.536 11.445 -13.245 1.00 91.75 462 VAL A C 1
ATOM 3499 O O . VAL A 1 462 ? 10.513 12.020 -14.331 1.00 91.75 462 VAL A O 1
ATOM 3502 N N . LEU A 1 463 ? 10.752 10.132 -13.148 1.00 90.69 463 LEU A N 1
ATOM 3503 C CA . LEU A 1 463 ? 11.037 9.297 -14.318 1.00 90.69 463 LEU A CA 1
ATOM 3504 C C . LEU A 1 463 ? 9.823 9.089 -15.222 1.00 90.69 463 LEU A C 1
ATOM 3506 O O . LEU A 1 463 ? 9.999 8.932 -16.430 1.00 90.69 463 LEU A O 1
ATOM 3510 N N . PHE A 1 464 ? 8.622 9.089 -14.646 1.00 91.56 464 PHE A N 1
ATOM 3511 C CA . PHE A 1 464 ? 7.385 8.767 -15.356 1.00 91.56 464 PHE A CA 1
ATOM 3512 C C . PHE A 1 464 ? 6.368 9.912 -15.362 1.00 91.56 464 PHE A C 1
ATOM 3514 O O . PHE A 1 464 ? 5.192 9.667 -15.608 1.00 91.56 464 PHE A O 1
ATOM 3521 N N . ASP A 1 465 ? 6.822 11.147 -15.117 1.00 91.75 465 ASP A N 1
ATOM 3522 C CA . ASP A 1 465 ? 5.995 12.365 -15.125 1.00 91.75 465 ASP A CA 1
ATOM 3523 C C . ASP A 1 465 ? 4.752 12.256 -14.217 1.00 91.75 465 ASP A C 1
ATOM 3525 O O . ASP A 1 465 ? 3.643 12.650 -14.571 1.00 91.75 465 ASP A O 1
ATOM 3529 N N . GLY A 1 466 ? 4.948 11.686 -13.024 1.00 89.81 466 GLY A N 1
ATOM 3530 C CA . GLY A 1 466 ? 3.925 11.468 -12.002 1.00 89.81 466 GLY A CA 1
ATOM 3531 C C . GLY A 1 466 ? 3.496 12.763 -11.312 1.00 89.81 466 GLY A C 1
ATOM 3532 O O . GLY A 1 466 ? 3.718 12.954 -10.113 1.00 89.81 466 GLY A O 1
ATOM 3533 N N . VAL A 1 467 ? 2.897 13.678 -12.069 1.00 91.44 467 VAL A N 1
ATOM 3534 C CA . VAL A 1 467 ? 2.337 14.941 -11.575 1.00 91.44 467 VAL A CA 1
ATOM 3535 C C . VAL A 1 467 ? 1.041 14.667 -10.821 1.00 91.44 467 VAL A C 1
ATOM 3537 O O . VAL A 1 467 ? 0.222 13.888 -11.289 1.00 91.44 467 VAL A O 1
ATOM 3540 N N . HIS A 1 468 ? 0.839 15.343 -9.685 1.00 91.62 468 HIS A N 1
ATOM 3541 C CA . HIS A 1 468 ? -0.353 15.248 -8.829 1.00 91.62 468 HIS A CA 1
ATOM 3542 C C . HIS A 1 468 ? -1.666 15.430 -9.622 1.00 91.62 468 HIS A C 1
ATOM 3544 O O . HIS A 1 468 ? -2.150 16.552 -9.773 1.00 91.62 468 HIS A O 1
ATOM 3550 N N . THR A 1 469 ? -2.214 14.343 -10.169 1.00 92.94 469 THR A N 1
ATOM 3551 C CA . THR A 1 469 ? -3.311 14.373 -11.151 1.00 92.94 469 THR A CA 1
ATOM 3552 C C . THR A 1 469 ? -4.663 14.225 -10.466 1.00 92.94 469 THR A C 1
ATOM 3554 O O . THR A 1 469 ? -5.615 14.912 -10.832 1.00 92.94 469 THR A O 1
ATOM 3557 N N . TYR A 1 470 ? -4.739 13.384 -9.434 1.00 92.12 470 TYR A N 1
ATOM 3558 C CA . TYR A 1 470 ? -5.971 13.048 -8.718 1.00 92.12 470 TYR A CA 1
ATOM 3559 C C . TYR A 1 470 ? -5.995 13.701 -7.336 1.00 92.12 470 TYR A C 1
ATOM 3561 O O . TYR A 1 470 ? -6.019 13.027 -6.310 1.00 92.12 470 TYR A O 1
ATOM 3569 N N . ALA A 1 471 ? -5.937 15.032 -7.292 1.00 87.25 471 ALA A N 1
ATOM 3570 C CA . ALA A 1 471 ? -5.982 15.780 -6.038 1.00 87.25 471 ALA A CA 1
ATOM 3571 C C . ALA A 1 471 ? -7.403 15.846 -5.444 1.00 87.25 471 ALA A C 1
ATOM 3573 O O . ALA A 1 471 ? -8.406 15.862 -6.167 1.00 87.25 471 ALA A O 1
ATOM 3574 N N . ASP A 1 472 ? -7.486 15.940 -4.119 1.00 77.00 472 ASP A N 1
ATOM 3575 C CA . ASP A 1 472 ? -8.724 16.258 -3.409 1.00 77.00 472 ASP A CA 1
ATOM 3576 C C . ASP A 1 472 ? -8.809 17.754 -3.070 1.00 77.00 472 ASP A C 1
ATOM 3578 O O . ASP A 1 472 ? -7.833 18.316 -2.552 1.00 77.00 472 ASP A O 1
ATOM 3582 N N . PRO A 1 473 ? -9.966 18.413 -3.271 1.00 74.25 473 PRO A N 1
ATOM 3583 C CA . PRO A 1 473 ? -11.082 18.095 -4.187 1.00 74.25 473 PRO A CA 1
ATOM 3584 C C . PRO A 1 473 ? -10.739 18.402 -5.663 1.00 74.25 473 PRO A C 1
ATOM 3586 O O . PRO A 1 473 ? -9.849 19.228 -5.900 1.00 74.25 473 PRO A O 1
ATOM 3589 N N . PRO A 1 474 ? -11.448 17.838 -6.677 1.00 74.75 474 PRO A N 1
ATOM 3590 C CA . PRO A 1 474 ? -12.782 17.212 -6.621 1.00 74.75 474 PRO A CA 1
ATOM 3591 C C . PRO A 1 474 ? -12.829 15.696 -6.918 1.00 74.75 474 PRO A C 1
ATOM 3593 O O . PRO A 1 474 ? -13.889 15.182 -7.270 1.00 74.75 474 PRO A O 1
ATOM 3596 N N . THR A 1 475 ? -11.706 14.976 -6.838 1.00 86.75 475 THR A N 1
ATOM 3597 C CA . THR A 1 475 ? -11.610 13.582 -7.323 1.00 86.75 475 THR A CA 1
ATOM 3598 C C . THR A 1 475 ? -12.708 12.660 -6.762 1.00 86.75 475 THR A C 1
ATOM 3600 O O . THR A 1 475 ? -13.397 11.986 -7.531 1.00 86.75 475 THR A O 1
ATOM 3603 N N . CYS A 1 476 ? -12.946 12.683 -5.445 1.00 89.25 476 CYS A N 1
ATOM 3604 C CA . CYS A 1 476 ? -13.903 11.774 -4.798 1.00 89.25 476 CYS A CA 1
ATOM 3605 C C . CYS A 1 476 ? -15.376 12.092 -5.031 1.00 89.25 476 CYS A C 1
ATOM 3607 O O . CYS A 1 476 ? -16.225 11.232 -4.802 1.00 89.25 476 CYS A O 1
ATOM 3609 N N . ASP A 1 477 ? -15.696 13.288 -5.517 1.00 87.69 477 ASP A N 1
ATOM 3610 C CA . ASP A 1 477 ? -17.075 13.670 -5.833 1.00 87.69 477 ASP A CA 1
ATOM 3611 C C . ASP A 1 477 ? -17.498 13.170 -7.225 1.00 87.69 477 ASP A C 1
ATOM 3613 O O . ASP A 1 477 ? -18.564 13.520 -7.736 1.00 87.69 477 ASP A O 1
ATOM 3617 N N . SER A 1 478 ? -16.653 12.358 -7.866 1.00 89.50 478 SER A N 1
ATOM 3618 C CA . SER A 1 478 ? -16.849 11.856 -9.216 1.00 89.50 478 SER A CA 1
ATOM 3619 C C . SER A 1 478 ? -16.577 10.355 -9.317 1.00 89.50 478 SER A C 1
ATOM 3621 O O . SER A 1 478 ? -15.917 9.754 -8.470 1.00 89.50 478 SER A O 1
ATOM 3623 N N . MET A 1 479 ? -17.064 9.751 -10.402 1.00 90.94 479 MET A N 1
ATOM 3624 C CA . MET A 1 479 ? -16.688 8.395 -10.808 1.00 90.94 479 MET A CA 1
ATOM 3625 C C . MET A 1 479 ? -15.443 8.386 -11.708 1.00 90.94 479 MET A C 1
ATOM 3627 O O . MET A 1 479 ? -15.249 7.423 -12.437 1.00 90.94 479 MET A O 1
ATOM 3631 N N . GLU A 1 480 ? -14.634 9.447 -11.722 1.00 93.38 480 GLU A N 1
ATOM 3632 C CA . GLU A 1 480 ? -13.343 9.501 -12.416 1.00 93.38 480 GLU A CA 1
ATOM 3633 C C . GLU A 1 480 ? -12.246 9.690 -11.364 1.00 93.38 480 GLU A C 1
ATOM 3635 O O . GLU A 1 480 ? -12.044 10.779 -10.833 1.00 93.38 480 GLU A O 1
ATOM 3640 N N . GLN A 1 481 ? -11.594 8.588 -11.007 1.00 95.62 481 GLN A N 1
ATOM 3641 C CA . GLN A 1 481 ? -10.675 8.501 -9.872 1.00 95.62 481 GLN A CA 1
ATOM 3642 C C . GLN A 1 481 ? -9.383 7.804 -10.289 1.00 95.62 481 GLN A C 1
ATOM 3644 O O . GLN A 1 481 ? -9.318 7.166 -11.346 1.00 95.62 481 GLN A O 1
ATOM 3649 N N . GLY A 1 482 ? -8.340 7.898 -9.472 1.00 96.31 482 GLY A N 1
ATOM 3650 C CA . GLY A 1 482 ? -7.060 7.332 -9.859 1.00 96.31 482 GLY A CA 1
ATOM 3651 C C . GLY A 1 482 ? -5.950 7.506 -8.843 1.00 96.31 482 GLY A C 1
ATOM 3652 O O . GLY A 1 482 ? -6.125 8.106 -7.788 1.00 96.31 482 GLY A O 1
ATOM 3653 N N . LEU A 1 483 ? -4.798 6.944 -9.194 1.00 97.50 483 LEU A N 1
ATOM 3654 C CA . LEU A 1 483 ? -3.580 7.024 -8.405 1.00 97.50 483 LEU A CA 1
ATOM 3655 C C . LEU A 1 483 ? -2.379 7.182 -9.338 1.00 97.50 483 LEU A C 1
ATOM 3657 O O . LEU A 1 483 ? -2.041 6.284 -10.116 1.00 97.50 483 LEU A O 1
ATOM 3661 N N . THR A 1 484 ? -1.749 8.345 -9.281 1.00 97.44 484 THR A N 1
ATOM 3662 C CA . THR A 1 484 ? -0.624 8.739 -10.131 1.00 97.44 484 THR A CA 1
ATOM 3663 C C . THR A 1 484 ? 0.628 7.926 -9.800 1.00 97.44 484 THR A C 1
ATOM 3665 O O . THR A 1 484 ? 0.841 7.512 -8.660 1.00 97.44 484 THR A O 1
ATOM 3668 N N . GLN A 1 485 ? 1.494 7.707 -10.792 1.00 96.19 485 GLN A N 1
ATOM 3669 C CA . GLN A 1 485 ? 2.801 7.072 -10.613 1.00 96.19 485 GLN A CA 1
ATOM 3670 C C . GLN A 1 485 ? 3.595 7.740 -9.482 1.00 96.19 485 GLN A C 1
ATOM 3672 O O . GLN A 1 485 ? 3.819 8.951 -9.488 1.00 96.19 485 GLN A O 1
ATOM 3677 N N . GLY A 1 486 ? 4.051 6.954 -8.509 1.00 95.44 486 GLY A N 1
ATOM 3678 C CA . GLY A 1 486 ? 4.841 7.443 -7.381 1.00 95.44 486 GLY A CA 1
ATOM 3679 C C . GLY A 1 486 ? 4.029 8.201 -6.327 1.00 95.44 486 GLY A C 1
ATOM 3680 O O . GLY A 1 486 ? 4.626 8.813 -5.440 1.00 95.44 486 GLY A O 1
ATOM 3681 N N . TRP A 1 487 ? 2.696 8.149 -6.381 1.00 96.38 487 TRP A N 1
ATOM 3682 C CA . TRP A 1 487 ? 1.786 8.639 -5.342 1.00 96.38 487 TRP A CA 1
ATOM 3683 C C . TRP A 1 487 ? 1.113 7.488 -4.595 1.00 96.38 487 TRP A C 1
ATOM 3685 O O . TRP A 1 487 ? 1.140 6.329 -5.014 1.00 96.38 487 TRP A O 1
ATOM 3695 N N . LYS A 1 488 ? 0.534 7.816 -3.442 1.00 95.31 488 LYS A N 1
ATOM 3696 C CA . LYS A 1 488 ? -0.254 6.907 -2.619 1.00 95.31 488 LYS A CA 1
ATOM 3697 C C . LYS A 1 488 ? -1.492 7.584 -2.056 1.00 95.31 488 LYS A C 1
ATOM 3699 O O . LYS A 1 488 ? -1.494 8.786 -1.783 1.00 95.31 488 LYS A O 1
ATOM 3704 N N . ASP A 1 489 ? -2.492 6.757 -1.812 1.00 95.44 489 ASP A N 1
ATOM 3705 C CA . ASP A 1 489 ? -3.672 7.101 -1.039 1.00 95.44 489 ASP A CA 1
ATOM 3706 C C . ASP A 1 489 ? -3.516 6.571 0.390 1.00 95.44 489 ASP A C 1
ATOM 3708 O O . ASP A 1 489 ? -2.942 5.496 0.590 1.00 95.44 489 ASP A O 1
ATOM 3712 N N . VAL A 1 490 ? -3.983 7.321 1.390 1.00 92.50 490 VAL A N 1
ATOM 3713 C CA . VAL A 1 490 ? -3.831 6.971 2.809 1.00 92.50 490 VAL A CA 1
ATOM 3714 C C . VAL A 1 490 ? -5.131 7.198 3.569 1.00 92.50 490 VAL A C 1
ATOM 3716 O O . VAL A 1 490 ? -5.547 8.324 3.829 1.00 92.50 490 VAL A O 1
ATOM 3719 N N . TYR A 1 491 ? -5.716 6.113 4.056 1.00 92.94 491 TYR A N 1
ATOM 3720 C CA . TYR A 1 491 ? -6.894 6.155 4.906 1.00 92.94 491 TYR A CA 1
ATOM 3721 C C . TYR A 1 491 ? -6.474 6.076 6.367 1.00 92.94 491 TYR A C 1
ATOM 3723 O O . TYR A 1 491 ? -5.842 5.116 6.799 1.00 92.94 491 TYR A O 1
ATOM 3731 N N . GLY A 1 492 ? -6.785 7.121 7.134 1.00 91.56 492 GLY A N 1
ATOM 3732 C CA . GLY A 1 492 ? -6.454 7.193 8.557 1.00 91.56 492 GLY A CA 1
ATOM 3733 C C . GLY A 1 492 ? -7.395 6.358 9.426 1.00 91.56 492 GLY A C 1
ATOM 3734 O O . GLY A 1 492 ? -8.589 6.289 9.148 1.00 91.56 492 GLY A O 1
ATOM 3735 N N . SER A 1 493 ? -6.882 5.816 10.534 1.00 91.81 493 SER A N 1
ATOM 3736 C CA . SER A 1 493 ? -7.623 4.965 11.489 1.00 91.81 493 SER A CA 1
ATOM 3737 C C . SER A 1 493 ? -8.896 5.599 12.071 1.00 91.81 493 SER A C 1
ATOM 3739 O O . SER A 1 493 ? -9.818 4.901 12.500 1.00 91.81 493 SER A O 1
ATOM 3741 N N . TYR A 1 494 ? -8.958 6.932 12.077 1.00 87.62 494 TYR A N 1
ATOM 3742 C CA . TYR A 1 494 ? -10.091 7.711 12.571 1.00 87.62 494 TYR A CA 1
ATOM 3743 C C . TYR A 1 494 ? -11.302 7.710 11.626 1.00 87.62 494 TYR A C 1
ATOM 3745 O O . TYR A 1 494 ? -12.386 8.124 12.043 1.00 87.62 494 TYR A O 1
ATOM 3753 N N . LEU A 1 495 ? -11.134 7.295 10.366 1.00 89.31 495 LEU A N 1
ATOM 3754 C CA . LEU A 1 495 ? -12.206 7.291 9.372 1.00 89.31 495 LEU A CA 1
ATOM 3755 C C . LEU A 1 495 ? -13.214 6.151 9.627 1.00 89.31 495 LEU A C 1
ATOM 3757 O O . LEU A 1 495 ? -12.828 5.069 10.084 1.00 89.31 495 LEU A O 1
ATOM 3761 N N . PRO A 1 496 ? -14.502 6.351 9.289 1.00 87.69 496 PRO A N 1
ATOM 3762 C CA . PRO A 1 496 ? -15.488 5.274 9.257 1.00 87.69 496 PRO A CA 1
ATOM 3763 C C . PRO A 1 496 ? -15.017 4.061 8.445 1.00 87.69 496 PRO A C 1
ATOM 3765 O O . PRO A 1 496 ? -14.461 4.185 7.347 1.00 87.69 496 PRO A O 1
ATOM 3768 N N . GLY A 1 497 ? -15.254 2.873 8.992 1.00 87.31 497 GLY A N 1
ATOM 3769 C CA . GLY A 1 497 ? -14.890 1.587 8.406 1.00 87.31 497 GLY A CA 1
ATOM 3770 C C . GLY A 1 497 ? -13.408 1.216 8.503 1.00 87.31 497 GLY A C 1
ATOM 3771 O O . GLY A 1 497 ? -13.045 0.126 8.070 1.00 87.31 497 GLY A O 1
ATOM 3772 N N . GLN A 1 498 ? -12.544 2.056 9.087 1.00 92.56 498 GLN A N 1
ATOM 3773 C CA . GLN A 1 498 ? -11.132 1.727 9.356 1.00 92.56 498 GLN A CA 1
ATOM 3774 C C . GLN A 1 498 ? -10.962 0.934 10.660 1.00 92.56 498 GLN A C 1
ATOM 3776 O O . GLN A 1 498 ? -10.226 1.325 11.569 1.00 92.56 498 GLN A O 1
ATOM 3781 N N . VAL A 1 499 ? -11.682 -0.185 10.768 1.00 93.81 499 VAL A N 1
ATOM 3782 C CA . VAL A 1 499 ? -11.648 -1.072 11.934 1.00 93.81 499 VAL A CA 1
ATOM 3783 C C . VAL A 1 499 ? -11.829 -2.535 11.541 1.00 93.81 499 VAL A C 1
ATOM 3785 O O . VAL A 1 499 ? -12.666 -2.874 10.706 1.00 93.81 499 VAL A O 1
ATOM 3788 N N . ILE A 1 500 ? -11.069 -3.412 12.195 1.00 95.44 500 ILE A N 1
ATOM 3789 C CA . ILE A 1 500 ? -11.256 -4.863 12.143 1.00 95.44 500 ILE A CA 1
ATOM 3790 C C . ILE A 1 500 ? -11.837 -5.306 13.484 1.00 95.44 500 ILE A C 1
ATOM 3792 O O . ILE A 1 500 ? -11.170 -5.217 14.518 1.00 95.44 500 ILE A O 1
ATOM 3796 N N . VAL A 1 501 ? -13.088 -5.765 13.487 1.00 95.06 501 VAL A N 1
ATOM 3797 C CA . VAL A 1 501 ? -13.754 -6.230 14.711 1.00 95.06 501 VAL A CA 1
ATOM 3798 C C . VAL A 1 501 ? -13.316 -7.662 15.007 1.00 95.06 501 VAL A C 1
ATOM 3800 O O . VAL A 1 501 ? -13.545 -8.567 14.208 1.00 95.06 501 VAL A O 1
ATOM 3803 N N . LEU A 1 502 ? -12.691 -7.863 16.169 1.00 93.94 502 LEU A N 1
ATOM 3804 C CA . LEU A 1 502 ? -12.245 -9.175 16.647 1.00 93.94 502 LEU A CA 1
ATOM 3805 C C . LEU A 1 502 ? -13.387 -9.954 17.320 1.00 93.94 502 LEU A C 1
ATOM 3807 O O . LEU A 1 502 ? -13.405 -11.181 17.304 1.00 93.94 502 LEU A O 1
ATOM 3811 N N . GLY A 1 503 ? -14.341 -9.237 17.920 1.00 94.62 503 GLY A N 1
ATOM 3812 C CA . GLY A 1 503 ? -15.549 -9.811 18.512 1.00 94.62 503 GLY A CA 1
ATOM 3813 C C . GLY A 1 503 ? -15.755 -9.427 19.981 1.00 94.62 503 GLY A C 1
ATOM 3814 O O . GLY A 1 503 ? -15.195 -8.431 20.451 1.00 94.62 503 GLY A O 1
ATOM 3815 N N . PRO A 1 504 ? -16.589 -10.171 20.732 1.00 95.69 504 PRO A N 1
ATOM 3816 C CA . PRO A 1 504 ? -16.890 -9.846 22.123 1.00 95.69 504 PRO A CA 1
ATOM 3817 C C . PRO A 1 504 ? -15.680 -10.074 23.052 1.00 95.69 504 PRO A C 1
ATOM 3819 O O . PRO A 1 504 ? -14.782 -10.849 22.716 1.00 95.69 504 PRO A O 1
ATOM 3822 N N . PRO A 1 505 ? -15.671 -9.481 24.265 1.00 95.94 505 PRO A N 1
ATOM 3823 C CA . PRO A 1 505 ? -14.587 -9.609 25.246 1.00 95.94 505 PRO A CA 1
ATOM 3824 C C . PRO A 1 505 ? -14.055 -11.029 25.461 1.00 95.94 505 PRO A C 1
ATOM 3826 O O . PRO A 1 505 ? -12.851 -11.238 25.480 1.00 95.94 505 PRO A O 1
ATOM 3829 N N . ALA A 1 506 ? -14.943 -12.025 25.548 1.00 93.75 506 ALA A N 1
ATOM 3830 C CA . ALA A 1 506 ? -14.546 -13.417 25.758 1.00 93.75 506 ALA A CA 1
ATOM 3831 C C . ALA A 1 506 ? -13.712 -13.999 24.601 1.00 93.75 506 ALA A C 1
ATOM 3833 O O . ALA A 1 506 ? -12.927 -14.916 24.826 1.00 93.75 506 ALA A O 1
ATOM 3834 N N . VAL A 1 507 ? -13.882 -13.494 23.377 1.00 92.94 507 VAL A N 1
ATOM 3835 C CA . VAL A 1 507 ? -13.047 -13.865 22.227 1.00 92.94 507 VAL A CA 1
ATOM 3836 C C . VAL A 1 507 ? -11.724 -13.112 22.301 1.00 92.94 507 VAL A C 1
ATOM 3838 O O . VAL A 1 507 ? -10.670 -13.739 22.269 1.00 92.94 507 VAL A O 1
ATOM 3841 N N . ALA A 1 508 ? -11.778 -11.789 22.475 1.00 93.44 508 ALA A N 1
ATOM 3842 C CA . ALA A 1 508 ? -10.596 -10.933 22.485 1.00 93.44 508 ALA A CA 1
ATOM 3843 C C . ALA A 1 508 ? -9.608 -11.264 23.617 1.00 93.44 508 ALA A C 1
ATOM 3845 O O . ALA A 1 508 ? -8.411 -11.345 23.368 1.00 93.44 508 ALA A O 1
ATOM 3846 N N . ASP A 1 509 ? -10.095 -11.533 24.833 1.00 94.50 509 ASP A N 1
ATOM 3847 C CA . ASP A 1 509 ? -9.255 -11.857 25.999 1.00 94.50 509 ASP A CA 1
ATOM 3848 C C . ASP A 1 509 ? -8.530 -13.204 25.872 1.00 94.50 509 ASP A C 1
ATOM 3850 O O . ASP A 1 509 ? -7.543 -13.451 26.564 1.00 94.50 509 ASP A O 1
ATOM 3854 N N . ASN A 1 510 ? -9.025 -14.086 25.001 1.00 91.00 510 ASN A N 1
ATOM 3855 C CA . ASN A 1 510 ? -8.399 -15.371 24.694 1.00 91.00 510 ASN A CA 1
ATOM 3856 C C . ASN A 1 510 ? -7.605 -15.337 23.380 1.00 91.00 510 ASN A C 1
ATOM 3858 O O . ASN A 1 510 ? -7.023 -16.353 22.994 1.00 91.00 510 ASN A O 1
ATOM 3862 N N . ALA A 1 511 ? -7.588 -14.200 22.684 1.00 88.19 511 ALA A N 1
ATOM 3863 C CA . ALA A 1 511 ? -6.876 -14.050 21.432 1.00 88.19 511 ALA A CA 1
ATOM 3864 C C . ALA A 1 511 ? -5.405 -13.689 21.697 1.00 88.19 511 ALA A C 1
ATOM 3866 O O . ALA A 1 511 ? -5.089 -12.824 22.513 1.00 88.19 511 ALA A O 1
ATOM 3867 N N . GLY A 1 512 ? -4.495 -14.382 21.012 1.00 89.06 512 GLY A N 1
ATOM 3868 C CA . GLY A 1 512 ? -3.061 -14.105 21.076 1.00 89.06 512 GLY A CA 1
ATOM 3869 C C . GLY A 1 512 ? -2.649 -12.928 20.191 1.00 89.06 512 GLY A C 1
ATOM 3870 O O . GLY A 1 512 ? -3.461 -12.090 19.803 1.00 89.06 512 GLY A O 1
ATOM 3871 N N . SER A 1 513 ? -1.363 -12.874 19.843 1.00 92.19 513 SER A N 1
ATOM 3872 C CA . SER A 1 513 ? -0.912 -12.036 18.731 1.00 92.19 513 SER A CA 1
ATOM 3873 C C . SER A 1 513 ? -1.550 -12.495 17.417 1.00 92.19 513 SER A C 1
ATOM 3875 O O . SER A 1 513 ? -1.969 -13.645 17.281 1.00 92.19 513 SER A O 1
ATOM 3877 N N . HIS A 1 514 ? -1.607 -11.588 16.447 1.00 91.75 514 HIS A N 1
ATOM 3878 C CA . HIS A 1 514 ? -2.162 -11.838 15.119 1.00 91.75 514 HIS A CA 1
ATOM 3879 C C . HIS A 1 514 ? -1.171 -11.406 14.044 1.00 91.75 514 HIS A C 1
ATOM 3881 O O . HIS A 1 514 ? -0.344 -10.517 14.252 1.00 91.75 514 HIS A O 1
ATOM 3887 N N . TRP A 1 515 ? -1.292 -11.984 12.860 1.00 91.38 515 TRP A N 1
ATOM 3888 C CA . TRP A 1 515 ? -0.865 -11.313 11.646 1.00 91.38 515 TRP A CA 1
ATOM 3889 C C . TRP A 1 515 ? -1.975 -10.373 11.189 1.00 91.38 515 TRP A C 1
ATOM 3891 O O . TRP A 1 515 ? -3.120 -10.794 11.055 1.00 91.38 515 TRP A O 1
ATOM 3901 N N . LEU A 1 516 ? -1.635 -9.115 10.929 1.00 92.44 516 LEU A N 1
ATOM 3902 C CA . LEU A 1 516 ? -2.457 -8.271 10.077 1.00 92.44 516 LEU A CA 1
ATOM 3903 C C . LEU A 1 516 ? -2.056 -8.544 8.639 1.00 92.44 516 LEU A C 1
ATOM 3905 O O . LEU A 1 516 ? -0.898 -8.346 8.271 1.00 92.44 516 LEU A O 1
ATOM 3909 N N . GLU A 1 517 ? -3.028 -8.951 7.846 1.00 91.00 517 GLU A N 1
ATOM 3910 C CA . GLU A 1 517 ? -2.911 -9.081 6.406 1.00 91.00 517 GLU A CA 1
ATOM 3911 C C . GLU A 1 517 ? -3.692 -7.981 5.720 1.00 91.00 517 GLU A C 1
ATOM 3913 O O . GLU A 1 517 ? -4.846 -7.742 6.063 1.00 91.00 517 GLU A O 1
ATOM 3918 N N . VAL A 1 518 ? -3.071 -7.346 4.734 1.00 92.31 518 VAL A N 1
ATOM 3919 C CA . VAL A 1 518 ? -3.689 -6.294 3.934 1.00 92.31 518 VAL A CA 1
ATOM 3920 C C . VAL A 1 518 ? -3.439 -6.585 2.467 1.00 92.31 518 VAL A C 1
ATOM 3922 O O . VAL A 1 518 ? -2.332 -6.983 2.101 1.00 92.31 518 VAL A O 1
ATOM 3925 N N . ALA A 1 519 ? -4.456 -6.404 1.629 1.00 92.38 519 ALA A N 1
ATOM 3926 C CA . ALA A 1 519 ? -4.336 -6.595 0.194 1.00 92.38 519 ALA A CA 1
ATOM 3927 C C . ALA A 1 519 ? -5.116 -5.554 -0.602 1.00 92.38 519 ALA A C 1
ATOM 3929 O O . ALA A 1 519 ? -6.322 -5.416 -0.403 1.00 92.38 519 ALA A O 1
ATOM 3930 N N . VAL A 1 520 ? -4.430 -4.872 -1.517 1.00 95.56 520 VAL A N 1
ATOM 3931 C CA . VAL A 1 520 ? -5.036 -3.976 -2.509 1.00 95.56 520 VAL A CA 1
ATOM 3932 C C . VAL A 1 520 ? -5.421 -4.766 -3.761 1.00 95.56 520 VAL A C 1
ATOM 3934 O O . VAL A 1 520 ? -4.723 -5.712 -4.114 1.00 95.56 520 VAL A O 1
ATOM 3937 N N . ASN A 1 521 ? -6.537 -4.434 -4.416 1.00 93.50 521 ASN A N 1
ATOM 3938 C CA . ASN A 1 521 ? -7.033 -5.148 -5.604 1.00 93.50 521 ASN A CA 1
ATOM 3939 C C . ASN A 1 521 ? -7.018 -6.683 -5.413 1.00 93.50 521 ASN A C 1
ATOM 3941 O O . ASN A 1 521 ? -6.493 -7.438 -6.229 1.00 93.50 521 ASN A O 1
ATOM 3945 N N . ALA A 1 522 ? -7.550 -7.157 -4.281 1.00 87.00 522 ALA A N 1
ATOM 3946 C CA . ALA A 1 522 ? -7.448 -8.566 -3.890 1.00 87.00 522 ALA A CA 1
ATOM 3947 C C . ALA A 1 522 ? -8.132 -9.529 -4.878 1.00 87.00 522 ALA A C 1
ATOM 3949 O O . ALA A 1 522 ? -7.710 -10.680 -4.994 1.00 87.00 522 ALA A O 1
ATOM 3950 N N . ASP A 1 523 ? -9.155 -9.047 -5.586 1.00 85.38 523 ASP A N 1
ATOM 3951 C CA . ASP A 1 523 ? -9.893 -9.796 -6.607 1.00 85.38 523 ASP A CA 1
ATOM 3952 C C . ASP A 1 523 ? -9.183 -9.796 -7.977 1.00 85.38 523 ASP A C 1
ATOM 3954 O O . ASP A 1 523 ? -9.612 -10.501 -8.892 1.00 85.38 523 ASP A O 1
ATOM 3958 N N . GLY A 1 524 ? -8.101 -9.020 -8.138 1.00 89.62 524 GLY A N 1
ATOM 3959 C CA . GLY A 1 524 ? -7.329 -8.936 -9.381 1.00 89.62 524 GLY A CA 1
ATOM 3960 C C . GLY A 1 524 ? -8.106 -8.321 -10.548 1.00 89.62 524 GLY A C 1
ATOM 3961 O O . GLY A 1 524 ? -7.881 -8.692 -11.699 1.00 89.62 524 GLY A O 1
ATOM 3962 N N . VAL A 1 525 ? -9.055 -7.423 -10.262 1.00 90.06 525 VAL A N 1
ATOM 3963 C CA . VAL A 1 525 ? -9.912 -6.797 -11.281 1.00 90.06 525 VAL A CA 1
ATOM 3964 C C . VAL A 1 525 ? -9.152 -5.723 -12.058 1.00 90.06 525 VAL A C 1
ATOM 3966 O O . VAL A 1 525 ? -9.362 -5.587 -13.263 1.00 90.06 525 VAL A O 1
ATOM 3969 N N . LEU A 1 526 ? -8.270 -4.971 -11.393 1.00 94.25 526 LEU A N 1
ATOM 3970 C CA . LEU A 1 526 ? -7.429 -3.966 -12.048 1.00 94.25 526 LEU A CA 1
ATOM 3971 C C . LEU A 1 526 ? -6.287 -4.618 -12.828 1.00 94.25 526 LEU A C 1
ATOM 3973 O O . LEU A 1 526 ? -5.727 -5.634 -12.420 1.00 94.25 526 LEU A O 1
ATOM 3977 N N . ILE A 1 527 ? -5.943 -4.002 -13.959 1.00 94.75 527 ILE A N 1
ATOM 3978 C CA . ILE A 1 527 ? -4.821 -4.409 -14.802 1.00 94.75 527 ILE A CA 1
ATOM 3979 C C . ILE A 1 527 ? -3.561 -3.718 -14.284 1.00 94.75 527 ILE A C 1
ATOM 3981 O O . ILE A 1 527 ? -3.480 -2.487 -14.295 1.00 94.75 527 ILE A O 1
ATOM 3985 N N . GLU A 1 528 ? -2.581 -4.521 -13.881 1.00 94.06 528 GLU A N 1
ATOM 3986 C CA . GLU A 1 528 ? -1.354 -4.085 -13.213 1.00 94.06 528 GLU A CA 1
ATOM 3987 C C . GLU A 1 528 ? -0.119 -4.786 -13.791 1.00 94.06 528 GLU A C 1
ATOM 3989 O O . GLU A 1 528 ? -0.232 -5.781 -14.512 1.00 94.06 528 GLU A O 1
ATOM 3994 N N . THR A 1 529 ? 1.066 -4.264 -13.470 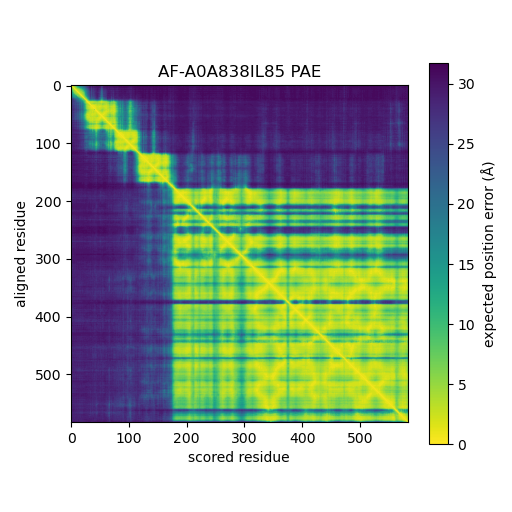1.00 90.50 529 THR A N 1
ATOM 3995 C CA . THR A 1 529 ? 2.347 -4.869 -13.874 1.00 90.50 529 THR A CA 1
ATOM 3996 C C . THR A 1 529 ? 2.696 -6.096 -13.029 1.00 90.50 529 THR A C 1
ATOM 3998 O O . THR A 1 529 ? 3.268 -7.057 -13.541 1.00 90.50 529 THR A O 1
ATOM 4001 N N . ASP A 1 530 ? 2.368 -6.067 -11.740 1.00 87.06 530 ASP A N 1
ATOM 4002 C CA . ASP A 1 530 ? 2.638 -7.127 -10.774 1.00 87.06 530 ASP A CA 1
ATOM 4003 C C . ASP A 1 530 ? 1.440 -7.217 -9.820 1.00 87.06 530 ASP A C 1
ATOM 4005 O O . ASP A 1 530 ? 0.877 -6.203 -9.444 1.00 87.06 530 ASP A O 1
ATOM 4009 N N . LEU A 1 531 ? 1.005 -8.437 -9.496 1.00 86.56 531 LEU A N 1
ATOM 4010 C CA . LEU A 1 531 ? -0.049 -8.684 -8.498 1.00 86.56 531 LEU A CA 1
ATOM 4011 C C . LEU A 1 531 ? 0.517 -9.330 -7.228 1.00 86.56 531 LEU A C 1
ATOM 4013 O O . LEU A 1 531 ? -0.197 -9.572 -6.254 1.00 86.56 531 LEU A O 1
ATOM 4017 N N . THR A 1 532 ? 1.801 -9.693 -7.239 1.00 82.88 532 THR A N 1
ATOM 4018 C CA . THR A 1 532 ? 2.453 -10.414 -6.142 1.00 82.88 532 THR A CA 1
ATOM 4019 C C . THR A 1 532 ? 2.840 -9.490 -4.990 1.00 82.88 532 THR A C 1
ATOM 4021 O O . THR A 1 532 ? 3.031 -9.956 -3.866 1.00 82.88 532 THR A O 1
ATOM 4024 N N . ASN A 1 533 ? 2.906 -8.184 -5.249 1.00 87.00 533 ASN A N 1
ATOM 4025 C CA . ASN A 1 533 ? 3.181 -7.122 -4.286 1.00 87.00 533 ASN A CA 1
ATOM 4026 C C . ASN A 1 533 ? 1.917 -6.394 -3.777 1.00 87.00 533 ASN A C 1
ATOM 4028 O O . ASN A 1 533 ? 2.005 -5.548 -2.883 1.00 87.00 533 ASN A O 1
ATOM 4032 N N . ASN A 1 534 ? 0.735 -6.788 -4.245 1.00 90.94 534 ASN A N 1
ATOM 4033 C CA . ASN A 1 534 ? -0.548 -6.279 -3.764 1.00 90.94 534 ASN A CA 1
ATOM 4034 C C . ASN A 1 534 ? -0.851 -6.647 -2.305 1.00 90.94 534 ASN A C 1
ATOM 4036 O O . ASN A 1 534 ? -1.821 -6.158 -1.734 1.00 90.94 534 ASN A O 1
ATOM 4040 N N . PHE A 1 535 ? -0.069 -7.537 -1.694 1.00 88.19 535 PHE A N 1
ATOM 4041 C CA . PHE A 1 535 ? -0.308 -8.087 -0.364 1.00 88.19 535 PHE A CA 1
ATOM 4042 C C . PHE A 1 535 ? 0.824 -7.743 0.595 1.00 88.19 535 PHE A C 1
ATOM 4044 O O . PHE A 1 535 ? 1.983 -7.981 0.279 1.00 88.19 535 PHE A O 1
ATOM 4051 N N . ALA A 1 536 ? 0.490 -7.319 1.812 1.00 86.69 536 ALA A N 1
ATOM 4052 C CA . ALA A 1 536 ? 1.444 -7.171 2.900 1.00 86.69 536 ALA A CA 1
ATOM 4053 C C . ALA A 1 536 ? 0.959 -7.829 4.195 1.00 86.69 536 ALA A C 1
ATOM 4055 O O . ALA A 1 536 ? -0.239 -7.942 4.461 1.00 86.69 536 ALA A O 1
ATOM 4056 N N . ARG A 1 537 ? 1.923 -8.222 5.036 1.00 85.81 537 ARG A N 1
ATOM 4057 C CA . ARG A 1 537 ? 1.679 -8.806 6.355 1.00 85.81 537 ARG A CA 1
ATOM 4058 C C . ARG A 1 537 ? 2.593 -8.187 7.408 1.00 85.81 537 ARG A C 1
ATOM 4060 O O . ARG A 1 537 ? 3.793 -8.056 7.178 1.00 85.81 537 ARG A O 1
ATOM 4067 N N . ILE A 1 538 ? 2.041 -7.869 8.577 1.00 84.62 538 ILE A N 1
ATOM 4068 C CA . ILE A 1 538 ? 2.802 -7.450 9.765 1.00 84.62 538 ILE A CA 1
ATOM 4069 C C . ILE A 1 538 ? 2.302 -8.178 11.018 1.00 84.62 538 ILE A C 1
ATOM 4071 O O . ILE A 1 538 ? 1.175 -8.667 11.052 1.00 84.62 538 ILE A O 1
ATOM 4075 N N . SER A 1 539 ? 3.126 -8.236 12.065 1.00 87.12 539 SER A N 1
ATOM 4076 C CA . SER A 1 539 ? 2.696 -8.747 13.372 1.00 87.12 539 SER A CA 1
ATOM 4077 C C . SER A 1 539 ? 1.955 -7.667 14.162 1.00 87.12 539 SER A C 1
ATOM 4079 O O . SER A 1 539 ? 2.408 -6.523 14.233 1.00 87.12 539 SER A O 1
ATOM 4081 N N . ILE A 1 540 ? 0.852 -8.056 14.795 1.00 90.19 540 ILE A N 1
ATOM 4082 C CA . ILE A 1 540 ? 0.064 -7.257 15.733 1.00 90.19 540 ILE A CA 1
ATOM 4083 C C . ILE A 1 540 ? 0.077 -7.961 17.088 1.00 90.19 540 ILE A C 1
ATOM 4085 O O . ILE A 1 540 ? -0.148 -9.170 17.184 1.00 90.19 540 ILE A O 1
ATOM 4089 N N . GLU A 1 541 ? 0.372 -7.207 18.141 1.00 90.56 541 GLU A N 1
ATOM 4090 C CA . GLU A 1 541 ? 0.324 -7.715 19.511 1.00 90.56 541 GLU A CA 1
ATOM 4091 C C . GLU A 1 541 ? -1.109 -8.065 19.924 1.00 90.56 541 GLU A C 1
ATOM 4093 O O . GLU A 1 541 ? -2.082 -7.572 19.350 1.00 90.56 541 GLU A O 1
ATOM 4098 N N . ALA A 1 542 ? -1.241 -8.934 20.926 1.00 90.56 542 ALA A N 1
ATOM 4099 C CA . ALA A 1 542 ? -2.546 -9.277 21.475 1.00 90.56 542 ALA A CA 1
ATOM 4100 C C . ALA A 1 542 ? -3.282 -8.022 21.966 1.00 90.56 542 ALA A C 1
ATOM 4102 O O . ALA A 1 542 ? -2.658 -7.063 22.435 1.00 90.56 542 ALA A O 1
ATOM 4103 N N . ALA A 1 543 ? -4.612 -8.045 21.887 1.00 93.62 543 ALA A N 1
ATOM 4104 C CA . ALA A 1 543 ? -5.418 -6.992 22.483 1.00 93.62 543 ALA A CA 1
ATOM 4105 C C . ALA A 1 543 ? -5.122 -6.907 23.992 1.00 93.62 543 ALA A C 1
ATOM 4107 O O . ALA A 1 543 ? -5.026 -7.944 24.659 1.00 93.62 543 ALA A O 1
ATOM 4108 N N . PRO A 1 544 ? -4.993 -5.697 24.567 1.00 94.38 544 PRO A N 1
ATOM 4109 C CA . PRO A 1 544 ? -5.012 -5.548 26.012 1.00 94.38 544 PRO A CA 1
ATOM 4110 C C . PRO A 1 544 ? -6.294 -6.154 26.587 1.00 94.38 544 PRO A C 1
ATOM 4112 O O . PRO A 1 544 ? -7.321 -6.194 25.908 1.00 94.38 544 PRO A O 1
ATOM 4115 N N . ALA A 1 545 ? -6.248 -6.572 27.856 1.00 95.31 545 ALA A N 1
ATOM 4116 C CA . ALA A 1 545 ? -7.413 -7.136 28.527 1.00 95.31 545 ALA A CA 1
ATOM 4117 C C . ALA A 1 545 ? -8.638 -6.230 28.334 1.00 95.31 545 ALA A C 1
ATOM 4119 O O . ALA A 1 545 ? -8.583 -5.020 28.581 1.00 95.31 545 ALA A O 1
ATOM 4120 N N . SER A 1 546 ? -9.75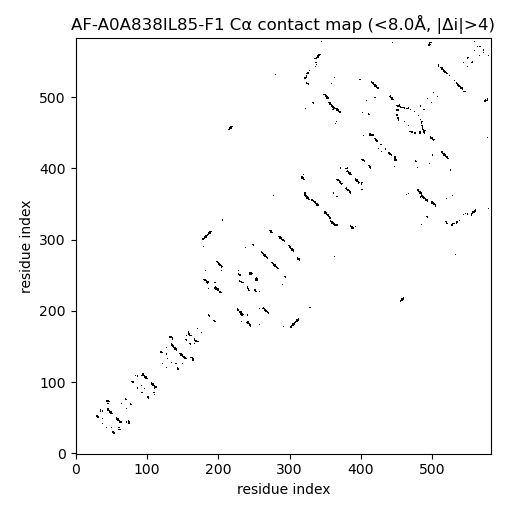4 -6.822 27.927 1.00 95.69 546 SER A N 1
ATOM 4121 C CA . SER A 1 546 ? -11.001 -6.125 27.633 1.00 95.69 546 SER A CA 1
ATOM 4122 C C . SER A 1 546 ? -11.468 -5.276 28.816 1.00 95.69 546 SER A C 1
ATOM 4124 O O . SER A 1 546 ? -11.944 -4.159 28.630 1.00 95.69 546 SER A O 1
ATOM 4126 N N . SER A 1 547 ? -11.242 -5.739 30.051 1.00 94.69 547 SER A N 1
ATOM 4127 C CA . SER A 1 547 ? -11.517 -4.967 31.265 1.00 94.69 547 SER A CA 1
ATOM 4128 C C . SER A 1 547 ? -10.762 -3.638 31.298 1.00 94.69 547 SER A C 1
ATOM 4130 O O . SER A 1 547 ? -11.310 -2.630 31.734 1.00 94.69 547 SER A O 1
ATOM 4132 N N . THR A 1 548 ? -9.516 -3.620 30.824 1.00 95.56 548 THR A N 1
ATOM 4133 C CA . THR A 1 548 ? -8.697 -2.409 30.731 1.00 95.56 548 THR A CA 1
ATOM 4134 C C . THR A 1 548 ? -9.199 -1.517 29.603 1.00 95.56 548 THR A C 1
ATOM 4136 O O . THR A 1 548 ? -9.473 -0.345 29.855 1.00 95.56 548 THR A O 1
ATOM 4139 N N . LEU A 1 549 ? -9.409 -2.069 28.402 1.00 95.69 549 LEU A N 1
ATOM 4140 C CA . LEU A 1 549 ? -9.886 -1.303 27.244 1.00 95.69 549 LEU A CA 1
ATOM 4141 C C . LEU A 1 549 ? -11.231 -0.623 27.506 1.00 95.69 549 LEU A C 1
ATOM 4143 O O . LEU A 1 549 ? -11.366 0.569 27.257 1.00 95.69 549 LEU A O 1
ATOM 4147 N N . CYS A 1 550 ? -12.202 -1.362 28.045 1.00 96.25 550 CYS A N 1
ATOM 4148 C CA . CYS A 1 550 ? -13.571 -0.886 28.248 1.00 96.25 550 CYS A CA 1
ATOM 4149 C C . CYS A 1 550 ? -13.758 -0.015 29.502 1.00 96.25 550 CYS A C 1
ATOM 4151 O O . CYS A 1 550 ? -14.862 0.468 29.749 1.00 96.25 550 CYS A O 1
ATOM 4153 N N . SER A 1 551 ? -12.728 0.117 30.343 1.00 94.62 551 SER A N 1
ATOM 4154 C CA . SER A 1 551 ? -12.758 0.993 31.526 1.00 94.62 551 SER A CA 1
ATOM 4155 C C . SER A 1 551 ? -12.032 2.319 31.298 1.00 94.62 551 SER A C 1
ATOM 4157 O O . SER A 1 551 ? -12.216 3.256 32.074 1.00 94.62 551 SER A O 1
ATOM 4159 N N . ASN A 1 552 ? -11.216 2.404 30.245 1.00 93.44 552 ASN A N 1
ATOM 4160 C CA . ASN A 1 552 ? -10.436 3.583 29.912 1.00 93.44 552 ASN A CA 1
ATOM 4161 C C . ASN A 1 552 ? -11.177 4.440 28.867 1.00 93.44 552 ASN A C 1
ATOM 4163 O O . ASN A 1 552 ? -11.378 3.972 27.744 1.00 93.44 552 ASN A O 1
ATOM 4167 N N . PRO A 1 553 ? -11.533 5.702 29.180 1.00 89.56 553 PRO A N 1
ATOM 4168 C CA . PRO A 1 553 ? -12.196 6.599 28.234 1.00 89.56 553 PRO A CA 1
ATOM 4169 C C . PRO A 1 553 ? -11.424 6.841 26.930 1.00 89.56 553 PRO A C 1
ATOM 4171 O O . PRO A 1 553 ? -12.051 7.125 25.921 1.00 89.56 553 PRO A O 1
ATOM 4174 N N . ALA A 1 554 ? -10.091 6.714 26.924 1.00 88.69 554 ALA A N 1
ATOM 4175 C CA . ALA A 1 554 ? -9.282 6.918 25.719 1.00 88.69 554 ALA A CA 1
ATOM 4176 C C . ALA A 1 554 ? -9.423 5.779 24.693 1.00 88.69 554 ALA A C 1
ATOM 4178 O O . ALA A 1 554 ? -9.153 5.973 23.516 1.00 88.69 554 ALA A O 1
ATOM 4179 N N . THR A 1 555 ? -9.833 4.591 25.138 1.00 93.19 555 THR A N 1
ATOM 4180 C CA . THR A 1 555 ? -9.986 3.391 24.299 1.00 93.19 555 THR A CA 1
ATOM 4181 C C . THR A 1 555 ? -11.431 2.903 24.246 1.00 93.19 555 THR A C 1
ATOM 4183 O O . THR A 1 555 ? -11.713 1.892 23.608 1.00 93.19 555 THR A O 1
ATOM 4186 N N . THR A 1 556 ? -12.352 3.579 24.938 1.00 94.44 556 THR A N 1
ATOM 4187 C CA . THR A 1 556 ? -13.765 3.197 25.000 1.00 94.44 556 THR A CA 1
ATOM 4188 C C . THR A 1 556 ? -14.595 4.091 24.090 1.00 94.44 556 THR A C 1
ATOM 4190 O O . THR A 1 556 ? -14.602 5.307 24.250 1.00 94.44 556 THR A O 1
ATOM 4193 N N . LEU A 1 557 ? -15.358 3.474 23.192 1.00 93.50 557 LEU A N 1
ATOM 4194 C CA . LEU A 1 557 ? -16.330 4.135 22.333 1.00 93.50 557 LEU A CA 1
ATOM 4195 C C . LEU A 1 557 ? -17.743 3.825 22.834 1.00 93.50 557 LEU A C 1
ATOM 4197 O O . LEU A 1 557 ? -18.198 2.685 22.774 1.00 93.50 557 LEU A O 1
ATOM 4201 N N . ASP A 1 558 ? -18.448 4.828 23.351 1.00 92.50 558 ASP A N 1
ATOM 4202 C CA . ASP A 1 558 ? -19.824 4.640 23.818 1.00 92.50 558 ASP A CA 1
ATOM 4203 C C . ASP A 1 558 ? -20.824 4.773 22.660 1.00 92.50 558 ASP A C 1
ATOM 4205 O O . ASP A 1 558 ? -21.083 5.880 22.183 1.00 92.50 558 ASP A O 1
ATOM 4209 N N . CYS A 1 559 ? -21.387 3.639 22.235 1.00 92.31 559 CYS A N 1
ATOM 4210 C CA . CYS A 1 559 ? -22.384 3.528 21.171 1.00 92.31 559 CYS A CA 1
ATOM 4211 C C . CYS A 1 559 ? -23.793 3.230 21.697 1.00 92.31 559 CYS A C 1
ATOM 4213 O O . CYS A 1 559 ? -24.665 2.837 20.923 1.00 92.31 559 CYS A O 1
ATOM 4215 N N . THR A 1 560 ? -24.035 3.411 22.999 1.00 89.12 560 THR A N 1
ATOM 4216 C CA . THR A 1 560 ? -25.312 3.064 23.644 1.00 89.12 560 THR A CA 1
ATOM 4217 C C . THR A 1 560 ? -26.459 4.024 23.314 1.00 89.12 560 THR A C 1
ATOM 4219 O O . THR A 1 560 ? -27.626 3.670 23.489 1.00 89.12 560 THR A O 1
ATOM 4222 N N . MET A 1 561 ? -26.152 5.226 22.820 1.00 77.38 561 MET A N 1
ATOM 4223 C CA . MET A 1 561 ? -27.142 6.221 22.396 1.00 77.38 561 MET A CA 1
ATOM 4224 C C . MET A 1 561 ? -27.613 5.980 20.954 1.00 77.38 561 MET A C 1
ATOM 4226 O O . MET A 1 561 ? -26.923 5.348 20.153 1.00 77.38 561 MET A O 1
ATOM 4230 N N . ALA A 1 562 ? -28.799 6.494 20.611 1.00 61.88 562 ALA A N 1
ATOM 4231 C CA . ALA A 1 562 ? -29.319 6.433 19.247 1.00 61.88 562 ALA A CA 1
ATOM 4232 C C . ALA A 1 562 ? -28.434 7.244 18.285 1.00 61.88 562 ALA A C 1
ATOM 4234 O O . ALA A 1 562 ? -27.838 8.246 18.676 1.00 61.88 562 ALA A O 1
ATOM 4235 N N . SER A 1 563 ? -28.386 6.848 17.008 1.00 61.94 563 SER A N 1
ATOM 4236 C CA . SER A 1 563 ? -27.418 7.378 16.035 1.00 61.94 563 SER A CA 1
ATOM 4237 C C . SER A 1 563 ? -27.452 8.896 15.815 1.00 61.94 563 SER A C 1
ATOM 4239 O O . SER A 1 563 ? -26.450 9.485 15.409 1.00 61.94 563 SER A O 1
ATOM 4241 N N . ILE A 1 564 ? -28.582 9.546 16.109 1.00 57.62 564 ILE A N 1
ATOM 4242 C CA . ILE A 1 564 ? -28.746 11.002 15.993 1.00 57.62 564 ILE A CA 1
ATOM 4243 C C . ILE A 1 564 ? -28.271 11.764 17.244 1.00 57.62 564 ILE A C 1
ATOM 4245 O O . ILE A 1 564 ? -27.997 12.958 17.153 1.00 57.62 564 ILE A O 1
ATOM 4249 N N . ASP A 1 565 ? -28.146 11.074 18.381 1.00 60.50 565 ASP A N 1
ATOM 4250 C CA . ASP A 1 565 ? -27.909 11.648 19.713 1.00 60.50 565 ASP A CA 1
ATOM 4251 C C . ASP A 1 565 ? -26.455 11.474 20.194 1.00 60.50 565 ASP A C 1
ATOM 4253 O O . ASP A 1 565 ? -26.135 11.761 21.348 1.00 60.50 565 ASP A O 1
ATOM 4257 N N . TYR A 1 566 ? -25.547 11.013 19.326 1.00 69.56 566 TYR A N 1
ATOM 4258 C CA . TYR A 1 566 ? -24.130 10.888 19.666 1.00 69.56 566 TYR A CA 1
ATOM 4259 C C . TYR A 1 566 ? -23.511 12.230 20.073 1.00 69.56 566 TYR A C 1
ATOM 4261 O O . TYR A 1 566 ? -23.618 13.230 19.355 1.00 69.56 566 TYR A O 1
ATOM 4269 N N . ALA A 1 567 ? -22.843 12.228 21.230 1.00 64.25 567 ALA A N 1
ATOM 4270 C CA . ALA A 1 567 ? -22.311 13.424 21.875 1.00 64.25 567 ALA A CA 1
ATOM 4271 C C . ALA A 1 567 ? -21.048 13.958 21.183 1.00 64.25 567 ALA A C 1
ATOM 4273 O O . ALA A 1 567 ? -20.763 15.154 21.265 1.00 64.25 567 ALA A O 1
ATOM 4274 N N . THR A 1 568 ? -20.301 13.096 20.487 1.00 76.81 568 THR A N 1
ATOM 4275 C CA . THR A 1 568 ? -19.104 13.474 19.729 1.00 76.81 568 THR A CA 1
ATOM 4276 C C . THR A 1 568 ? -19.221 13.105 18.251 1.00 76.81 568 THR A C 1
ATOM 4278 O O . THR A 1 568 ? -19.958 12.198 17.856 1.00 76.81 568 THR A O 1
ATOM 4281 N N . SER A 1 569 ? -18.464 13.813 17.407 1.00 73.75 569 SER A N 1
ATOM 4282 C CA . SER A 1 569 ? -18.315 13.451 15.994 1.00 73.75 569 SER A CA 1
ATOM 4283 C C . SER A 1 569 ? -17.714 12.056 15.842 1.00 73.75 569 SER A C 1
ATOM 4285 O O . SER A 1 569 ? -18.145 11.303 14.984 1.00 73.75 569 SER A O 1
ATOM 4287 N N . GLU A 1 570 ? -16.768 11.688 16.703 1.00 79.31 570 GLU A N 1
ATOM 4288 C CA . GLU A 1 570 ? -16.148 10.365 16.707 1.00 79.31 570 GLU A CA 1
ATOM 4289 C C . GLU A 1 570 ? -17.180 9.248 16.894 1.00 79.31 570 GLU A C 1
ATOM 4291 O O . GLU A 1 570 ? -17.264 8.354 16.060 1.00 79.31 570 GLU A O 1
ATOM 4296 N N . GLN A 1 571 ? -18.043 9.353 17.908 1.00 80.44 571 GLN A N 1
ATOM 4297 C CA . GLN A 1 571 ? -19.134 8.400 18.136 1.00 80.44 571 GLN A CA 1
ATOM 4298 C C . GLN A 1 571 ? -20.056 8.287 16.922 1.00 80.44 571 GLN A C 1
ATOM 4300 O O . GLN A 1 571 ? -20.373 7.184 16.482 1.00 80.44 571 GLN A O 1
ATOM 4305 N N . ARG A 1 572 ? -20.431 9.426 16.328 1.00 80.06 572 ARG A N 1
ATOM 4306 C CA . ARG A 1 572 ? -21.290 9.455 15.138 1.00 80.06 572 ARG A CA 1
ATOM 4307 C C . ARG A 1 572 ? -20.703 8.691 13.954 1.00 80.06 572 ARG A C 1
ATOM 4309 O O . ARG A 1 572 ? -21.453 8.053 13.222 1.00 80.06 572 ARG A O 1
ATOM 4316 N N . TRP A 1 573 ? -19.391 8.762 13.780 1.00 82.00 573 TRP A N 1
ATOM 4317 C CA . TRP A 1 573 ? -18.687 8.198 12.633 1.00 82.00 573 TRP A CA 1
ATOM 4318 C C . TRP A 1 573 ? -18.218 6.760 12.856 1.00 82.00 573 TRP A C 1
ATOM 4320 O O . TRP A 1 573 ? -18.218 5.971 11.918 1.00 82.00 573 TRP A O 1
ATOM 4330 N N . GLN A 1 574 ? -17.860 6.405 14.088 1.00 89.00 574 GLN A N 1
ATOM 4331 C CA . GLN A 1 574 ? -17.230 5.128 14.419 1.00 89.00 574 GLN A CA 1
ATOM 4332 C C . GLN A 1 574 ? -18.206 4.071 14.948 1.00 89.00 574 GLN A C 1
ATOM 4334 O O . GLN A 1 574 ? -17.991 2.880 14.742 1.00 89.00 574 GLN A O 1
ATOM 4339 N N . CYS A 1 575 ? -19.289 4.465 15.625 1.00 90.50 575 CYS A N 1
ATOM 4340 C CA . CYS A 1 575 ? -20.262 3.504 16.150 1.00 90.50 575 CYS A CA 1
ATOM 4341 C C . CYS A 1 575 ? -20.963 2.648 15.084 1.00 90.50 575 CYS A C 1
ATOM 4343 O O . CYS A 1 575 ? -21.185 1.464 15.356 1.00 90.50 575 CYS A O 1
ATOM 4345 N N . PRO A 1 576 ? -21.286 3.167 13.879 1.00 88.56 576 PRO A N 1
ATOM 4346 C CA . PRO A 1 576 ? -21.843 2.345 12.807 1.00 88.56 576 PRO A CA 1
ATOM 4347 C C . PRO A 1 576 ? -20.993 1.113 12.469 1.00 88.56 576 PRO A C 1
ATOM 4349 O O . PRO A 1 576 ?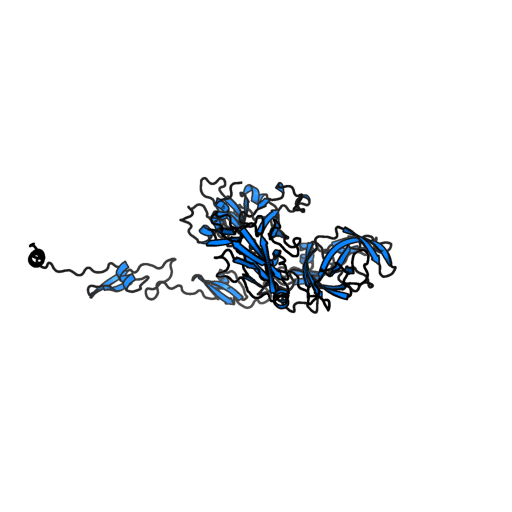 -21.561 0.057 12.190 1.00 88.56 576 PRO A O 1
ATOM 4352 N N . ASP A 1 577 ? -19.662 1.214 12.578 1.00 89.12 577 ASP A N 1
ATOM 4353 C CA . ASP A 1 577 ? -18.740 0.109 12.288 1.00 89.12 577 ASP A CA 1
ATOM 4354 C C . ASP A 1 577 ? -18.987 -1.114 13.189 1.00 89.12 577 ASP A C 1
ATOM 4356 O O . ASP A 1 577 ? -18.839 -2.259 12.759 1.00 89.12 577 ASP A O 1
ATOM 4360 N N . TYR A 1 578 ? -19.388 -0.870 14.441 1.00 91.81 578 TYR A N 1
ATOM 4361 C CA . TYR A 1 578 ? -19.651 -1.906 15.439 1.00 91.81 578 TYR A CA 1
ATOM 4362 C C . TYR A 1 578 ? -21.115 -2.345 15.469 1.00 91.81 578 TYR A C 1
ATOM 4364 O O . TYR A 1 578 ? -21.396 -3.519 15.690 1.00 91.81 578 TYR A O 1
ATOM 4372 N N . LEU A 1 579 ? -22.054 -1.422 15.241 1.00 89.56 579 LEU A N 1
ATOM 4373 C CA . LEU A 1 579 ? -23.493 -1.716 15.267 1.00 89.56 579 LEU A CA 1
ATOM 4374 C C . LEU A 1 579 ? -23.939 -2.642 14.130 1.00 89.56 579 LEU A C 1
ATOM 4376 O O . LEU A 1 579 ? -24.945 -3.334 14.264 1.00 89.56 579 LEU A O 1
ATOM 4380 N N . GLY A 1 580 ? -23.215 -2.645 13.008 1.00 83.62 580 GLY A N 1
ATOM 4381 C CA . GLY A 1 580 ? -23.457 -3.574 11.903 1.00 83.62 580 GLY A CA 1
ATOM 4382 C C . GLY A 1 580 ? -22.923 -4.990 12.147 1.00 83.62 580 GLY A C 1
ATOM 4383 O O . GLY A 1 580 ? -23.180 -5.881 11.339 1.00 83.62 580 GLY A O 1
ATOM 4384 N N . TRP A 1 581 ? -22.174 -5.218 13.230 1.00 85.75 581 TRP A N 1
ATOM 4385 C CA . TRP A 1 581 ? -21.492 -6.485 13.476 1.00 85.75 581 TRP A CA 1
ATOM 4386 C C . TRP A 1 581 ? -22.361 -7.449 14.294 1.00 85.75 581 TRP A C 1
ATOM 4388 O O . TRP A 1 581 ? -22.722 -7.168 15.436 1.00 85.75 581 TRP A O 1
ATOM 4398 N N . ALA A 1 582 ? -22.686 -8.610 13.717 1.00 71.50 582 ALA A N 1
ATOM 4399 C CA . ALA A 1 582 ? -23.693 -9.522 14.269 1.00 71.50 582 ALA A CA 1
ATOM 4400 C C . ALA A 1 582 ? -23.217 -10.962 14.543 1.00 71.50 582 ALA A C 1
ATOM 4402 O O . ALA A 1 582 ? -24.045 -11.787 14.931 1.00 71.50 582 ALA A O 1
ATOM 4403 N N . ASN A 1 583 ? -21.935 -11.279 14.325 1.00 58.47 583 ASN A N 1
ATOM 4404 C CA . ASN A 1 583 ? -21.446 -12.666 14.376 1.00 58.47 583 ASN A CA 1
ATOM 4405 C C . ASN A 1 583 ? -21.142 -13.207 15.780 1.00 58.47 583 ASN A C 1
ATOM 4407 O O . ASN A 1 583 ? -20.868 -12.420 16.715 1.00 58.47 583 ASN A O 1
#

Mean predicted aligned error: 17.23 Å

Sequence (583 aa):
MTWRDETWRTLAMLLVVLVVLMGVSGCECIPEEGAELCAANGLGCGKSTLLDRCGVLRQAECGACPDGLPCEANQCGCTQESNASLCVAADIACGEAMLTDRCRAKRLVDCGHCSDAACSAMTPEQLCSRNAFVCGTARFNDGCGVFRDVDCGHCAEGELCFGGVCEDHSVLCAGCPLVKSTGGAITDADDGAWIGDAAIKFFHWPPEAMVLPNRVWPLNYRATDPDGAVHSTAEPWRQTNYALHPGACHDGSSDASLQPAQWYRVRIDKPGFEPAIFYRYHGAFEQACVLKSCADDAAREGRCQVQNFELRPQGGAFPRYPDLMVDTRDLRDREWQCALLPEGHVHSRLIGLRIAAGTANAGTGGLHVRGVDDDAGQGAVYQRIEWSDGRFDERLLSGAAFEFHLGHDHVHFLNWLHMALVEPRADCALRGDRDPNCVRGDVNKVSFCLMDLAPFDEEIQVLFDGVHTYADPPTCDSMEQGLTQGWKDVYGSYLPGQVIVLGPPAVADNAGSHWLEVAVNADGVLIETDLTNNFARISIEAAPASSTLCSNPATTLDCTMASIDYATSEQRWQCPDYLGWAN

Solvent-accessible surface area (backbone atoms only — not comparable to full-atom values): 32552 Å² total; per-residue (Å²): 144,86,93,83,89,77,75,74,69,65,60,63,61,61,63,64,64,66,67,76,76,63,80,86,71,76,85,71,73,79,60,64,53,43,64,59,49,20,57,77,68,73,33,52,11,43,78,47,79,43,73,37,89,64,75,46,80,41,83,27,63,24,55,70,38,73,96,75,37,54,64,52,95,32,29,66,42,70,81,76,68,51,56,70,55,50,19,63,74,68,72,40,82,39,41,78,42,84,42,68,41,98,71,70,47,75,39,84,34,71,32,44,83,72,69,94,76,85,57,84,58,52,49,62,68,55,51,20,59,75,71,62,26,58,9,40,75,47,76,41,66,27,84,61,82,49,73,41,84,32,73,32,47,72,48,60,97,47,35,45,60,54,96,25,33,64,42,89,38,76,59,64,86,79,74,68,76,64,58,66,34,44,30,19,36,42,21,33,64,88,81,64,48,64,43,41,68,28,41,38,35,33,34,57,42,79,58,90,81,78,75,78,88,70,81,45,46,54,72,68,68,50,81,88,61,51,57,21,52,36,53,26,36,66,62,79,51,92,83,19,26,34,62,42,42,85,49,94,67,49,72,18,86,27,81,85,50,77,56,61,74,35,38,30,38,37,40,38,45,40,95,69,36,46,79,42,64,48,71,45,72,36,69,53,60,79,39,80,40,76,45,62,44,68,90,71,68,48,76,41,62,26,26,23,33,81,54,76,48,70,39,48,61,61,94,59,81,47,79,26,37,18,22,51,28,47,39,73,88,35,63,34,68,78,41,63,35,20,38,36,41,31,92,88,50,98,48,62,39,38,33,26,40,25,33,16,44,24,44,28,19,61,20,71,12,44,40,36,38,36,58,41,85,41,102,81,78,71,33,56,24,28,37,46,38,42,28,71,74,74,50,70,49,77,41,80,31,77,90,48,42,76,46,76,39,77,86,73,75,36,32,18,39,53,60,37,42,49,45,34,35,27,45,80,42,83,74,39,70,44,86,91,81,34,56,76,82,31,54,55,19,52,42,85,48,29,56,40,58,47,31,38,71,41,63,38,24,44,44,45,18,67,75,53,68,30,57,89,74,28,40,82,83,64,24,39,80,39,58,55,31,22,32,28,14,16,16,17,30,68,49,54,32,87,44,57,44,28,40,30,49,49,36,39,50,80,51,38,62,72,43,62,52,27,29,40,37,38,24,41,46,71,82,62,60,69,78,52,73,48,76,83,40,11,52,41,74,47,84,38,77,44,62,72,52,45,74,58,31,61,69,34,76,93,27,36,44,74,39,56,58,58,82,89,65,45,91,43,72,64,45,54,47,49,35,59,61,56,73,75,62,83,132